Protein AF-0000000075467294 (afdb_homodimer)

Organism: Phanerochaete carnosa (strain HHB-10118-sp) (NCBI:txid650164)

Radius of gyration: 25.49 Å; Cα contacts (8 Å, |Δi|>4): 827; chains: 2; bounding box: 110×74×80 Å

Secondary structure (DSSP, 8-state):
---------------PPPPHHHHHHHHHHHHHT-SS-EEEEEEE--TT-SS-TT-EEEEEEE-B---TTS-EEEEE-TTSHHHHHHHHSTT-EEEEEE--SS--TTS-EEEEEEEEEEE-SGGGSTTHHHHHHHHHHH-GGGGGG-SSTT-SS--EEEEEEEEEEEEE-S-TTTS-EEEE-HHHHHHPPPPP----------------/---------------PPPPHHHHHHHHHHHHHT-SS-EEEEEEE--TT-SS-TT-EEEEEEE-B---TTS-EEEEE-TTSHHHHHHHHSTT-EEEEEE--SS--TTS-EEEEEEEEEEE-SGGGSTTHHHHHHHHHHH-GGGGGG-SSTT-SS--EEEEEEEEEEEEE-S-TTTS-EEEE-HHHHHHPPPPP----------------

Sequence (416 aa):
MRFIAVIFLLLCVVFAKETVNDAARLARQLVSQSPDAIGYMATTYPDDHDTLPGQPFSLQEYFGDCHTNGSLTLLFMPISRHSQNILHSPTHAASISIGPEHPAASRARVALIGNVTIFTDLHSAPERERIEACYVAQHPDARHWLPGPHEPHIAYWARFDPQSIYFVGGFGSSHFIGYIPLEMYQSAVLPPEQGVAGRILVSQANNLMRFIAVIFLLLCVVFAKETVNDAARLARQLVSQSPDAIGYMATTYPDDHDTLPGQPFSLQEYFGDCHTNGSLTLLFMPISRHSQNILHSPTHAASISIGPEHPAASRARVALIGNVTIFTDLHSAPERERIEACYVAQHPDARHWLPGPHEPHIAYWARFDPQSIYFVGGFGSSHFIGYIPLEMYQSAVLPPEQGVAGRILVSQANNL

Nearest PDB structures (foldseek):
  2arz-assembly1_A  TM=8.357E-01  e=1.679E-09  Pseudomonas aeruginosa PAO1
  3dnh-assembly1_A  TM=8.326E-01  e=1.970E-08  Agrobacterium fabrum str. C58
  3dnh-assembly1_B  TM=8.342E-01  e=9.766E-08  Agrobacterium fabrum str. C58
  2fur-assembly1_B  TM=5.790E-01  e=1.946E-05  Thermoplasma acidophilum
  7eg5-assembly1_B  TM=6.510E-01  e=6.506E-04  Lactococcus lactis subsp. lactis Il1403

Structure (mmCIF, N/CA/C/O backbone):
data_AF-0000000075467294-model_v1
#
loop_
_entity.id
_entity.type
_entity.pdbx_description
1 polymer 'CREG-like beta-barrel domain-containing protein'
#
loop_
_atom_site.group_PDB
_atom_site.id
_atom_site.type_symbol
_atom_site.label_atom_id
_atom_site.label_alt_id
_atom_site.label_comp_id
_atom_site.label_asym_id
_atom_site.label_entity_id
_atom_site.label_seq_id
_atom_site.pdbx_PDB_ins_code
_atom_site.Cartn_x
_atom_site.Cartn_y
_atom_site.Cartn_z
_atom_site.occupancy
_atom_site.B_iso_or_equiv
_atom_site.auth_seq_id
_atom_site.auth_comp_id
_atom_site.auth_asym_id
_atom_site.auth_atom_id
_atom_site.pdbx_PDB_model_num
ATOM 1 N N . MET A 1 1 ? -51.281 -42.062 26.5 1 46.41 1 MET A N 1
ATOM 2 C CA . MET A 1 1 ? -50.031 -41.844 25.797 1 46.41 1 MET A CA 1
ATOM 3 C C . MET A 1 1 ? -49.938 -40.375 25.312 1 46.41 1 MET A C 1
ATOM 5 O O . MET A 1 1 ? -50.719 -39.969 24.453 1 46.41 1 MET A O 1
ATOM 9 N N . ARG A 1 2 ? -49.562 -39.375 26.141 1 57.91 2 ARG A N 1
ATOM 10 C CA . ARG A 1 2 ? -49.375 -37.938 25.891 1 57.91 2 ARG A CA 1
ATOM 11 C C . ARG A 1 2 ? -48.219 -37.688 24.922 1 57.91 2 ARG A C 1
ATOM 13 O O . ARG A 1 2 ? -47.094 -38.094 25.172 1 57.91 2 ARG A O 1
ATOM 20 N N . PHE A 1 3 ? -48.469 -37.531 23.625 1 59 3 PHE A N 1
ATOM 21 C CA . PHE A 1 3 ? -47.5 -37.156 22.609 1 59 3 PHE A CA 1
ATOM 22 C C . PHE A 1 3 ? -46.906 -35.781 22.891 1 59 3 PHE A C 1
ATOM 24 O O . PHE A 1 3 ? -47.625 -34.781 22.969 1 59 3 PHE A O 1
ATOM 31 N N . ILE A 1 4 ? -45.719 -35.781 23.547 1 62.03 4 ILE A N 1
ATOM 32 C CA . ILE A 1 4 ? -45 -34.5 23.672 1 62.03 4 ILE A CA 1
ATOM 33 C C . ILE A 1 4 ? -44.406 -34.125 22.328 1 62.03 4 ILE A C 1
ATOM 35 O O . ILE A 1 4 ? -43.562 -34.812 21.781 1 62.03 4 ILE A O 1
ATOM 39 N N . ALA A 1 5 ? -45.031 -33.188 21.594 1 60.84 5 ALA A N 1
ATOM 40 C CA . ALA A 1 5 ? -44.469 -32.594 20.391 1 60.84 5 ALA A CA 1
ATOM 41 C C . ALA A 1 5 ? -43.25 -31.766 20.719 1 60.84 5 ALA A C 1
ATOM 43 O O . ALA A 1 5 ? -43.312 -30.797 21.469 1 60.84 5 ALA A O 1
ATOM 44 N N . VAL A 1 6 ? -42.031 -32.344 20.531 1 61.69 6 VAL A N 1
ATOM 45 C CA . VAL A 1 6 ? -40.781 -31.562 20.641 1 61.69 6 VAL A CA 1
ATOM 46 C C . VAL A 1 6 ? -40.688 -30.609 19.453 1 61.69 6 VAL A C 1
ATOM 48 O O . VAL A 1 6 ? -40.562 -31.062 18.312 1 61.69 6 VAL A O 1
ATOM 51 N N . ILE A 1 7 ? -41.062 -29.375 19.609 1 58.69 7 ILE A N 1
ATOM 52 C CA . ILE A 1 7 ? -40.781 -28.344 18.609 1 58.69 7 ILE A CA 1
ATOM 53 C C . ILE A 1 7 ? -39.281 -28.047 18.531 1 58.69 7 ILE A C 1
ATOM 55 O O . ILE A 1 7 ? -38.688 -27.578 19.5 1 58.69 7 ILE A O 1
ATOM 59 N N . PHE A 1 8 ? -38.531 -28.734 17.625 1 57 8 PHE A N 1
ATOM 60 C CA . PHE A 1 8 ? -37.188 -28.312 17.312 1 57 8 PHE A CA 1
ATOM 61 C C . PHE A 1 8 ? -37.156 -26.938 16.656 1 57 8 PHE A C 1
ATOM 63 O O . PHE A 1 8 ? -37.625 -26.781 15.523 1 57 8 PHE A O 1
ATOM 70 N N . LEU A 1 9 ? -37.062 -25.875 17.453 1 52.78 9 LEU A N 1
ATOM 71 C CA . LEU A 1 9 ? -36.781 -24.547 16.922 1 52.78 9 LEU A CA 1
ATOM 72 C C . LEU A 1 9 ? -35.469 -24.516 16.156 1 52.78 9 LEU A C 1
ATOM 74 O O . LEU A 1 9 ? -34.406 -24.688 16.75 1 52.78 9 LEU A O 1
ATOM 78 N N . LEU A 1 10 ? -35.438 -24.875 14.891 1 51.72 10 LEU A N 1
ATOM 79 C CA . LEU A 1 10 ? -34.312 -24.594 14.023 1 51.72 10 LEU A CA 1
ATOM 80 C C . LEU A 1 10 ? -33.969 -23.109 14.031 1 51.72 10 LEU A C 1
ATOM 82 O O . LEU A 1 10 ? -34.719 -22.297 13.492 1 51.72 10 LEU A O 1
ATOM 86 N N . LEU A 1 11 ? -33.25 -22.656 15.039 1 49.06 11 LEU A N 1
ATOM 87 C CA . LEU A 1 11 ? -32.688 -21.312 14.961 1 49.06 11 LEU A CA 1
ATOM 88 C C . LEU A 1 11 ? -31.938 -21.109 13.648 1 49.06 11 LEU A C 1
ATOM 90 O O . LEU A 1 11 ? -30.844 -21.656 13.445 1 49.06 11 LEU A O 1
ATOM 94 N N . CYS A 1 12 ? -32.625 -20.953 12.633 1 49 12 CYS A N 1
ATOM 95 C CA . CYS A 1 12 ? -31.984 -20.484 11.406 1 49 12 CYS A CA 1
ATOM 96 C C . CYS A 1 12 ? -31.141 -19.25 11.672 1 49 12 CYS A C 1
ATOM 98 O O . CYS A 1 12 ? -31.672 -18.141 11.742 1 49 12 CYS A O 1
ATOM 100 N N . VAL A 1 13 ? -30.047 -19.438 12.359 1 46.53 13 VAL A N 1
ATOM 101 C CA . VAL A 1 13 ? -29.125 -18.297 12.43 1 46.53 13 VAL A CA 1
ATOM 102 C C . VAL A 1 13 ? -28.875 -17.75 11.031 1 46.53 13 VAL A C 1
ATOM 104 O O . VAL A 1 13 ? -28.219 -18.391 10.211 1 46.53 13 VAL A O 1
ATOM 107 N N . VAL A 1 14 ? -29.797 -17.156 10.469 1 47.25 14 VAL A N 1
ATOM 108 C CA . VAL A 1 14 ? -29.531 -16.406 9.25 1 47.25 14 VAL A CA 1
ATOM 109 C C . VAL A 1 14 ? -28.344 -15.461 9.477 1 47.25 14 VAL A C 1
ATOM 111 O O . VAL A 1 14 ? -28.406 -14.555 10.305 1 47.25 14 VAL A O 1
ATOM 114 N N . PHE A 1 15 ? -27.172 -15.953 9.344 1 53.59 15 PHE A N 1
ATOM 115 C CA . PHE A 1 15 ? -26.031 -15.047 9.359 1 53.59 15 PHE A CA 1
ATOM 116 C C . PHE A 1 15 ? -26.25 -13.875 8.414 1 53.59 15 PHE A C 1
ATOM 118 O O . PHE A 1 15 ? -26.438 -14.07 7.211 1 53.59 15 PHE A O 1
ATOM 125 N N . ALA A 1 16 ? -26.859 -12.875 8.859 1 61.25 16 ALA A N 1
ATOM 126 C CA . ALA A 1 16 ? -27.156 -11.695 8.055 1 61.25 16 ALA A CA 1
ATOM 127 C C . ALA A 1 16 ? -25.906 -11.227 7.305 1 61.25 16 ALA A C 1
ATOM 129 O O . ALA A 1 16 ? -24.828 -11.117 7.895 1 61.25 16 ALA A O 1
ATOM 130 N N . LYS A 1 17 ? -25.938 -11.164 5.973 1 80.94 17 LYS A N 1
ATOM 131 C CA . LYS A 1 17 ? -24.906 -10.648 5.074 1 80.94 17 LYS A CA 1
ATOM 132 C C . LYS A 1 17 ? -24.516 -9.219 5.438 1 80.94 17 LYS A C 1
ATOM 134 O O . LYS A 1 17 ? -25.391 -8.391 5.742 1 80.94 17 LYS A O 1
ATOM 139 N N . GLU A 1 18 ? -23.234 -8.93 5.652 1 92.5 18 GLU A N 1
ATOM 140 C CA . GLU A 1 18 ? -22.719 -7.59 5.926 1 92.5 18 GLU A CA 1
ATOM 141 C C . GLU A 1 18 ? -23.281 -6.574 4.93 1 92.5 18 GLU A C 1
ATOM 143 O O . GLU A 1 18 ? -23.219 -6.793 3.717 1 92.5 18 GLU A O 1
ATOM 148 N N . THR A 1 19 ? -23.953 -5.531 5.445 1 94.81 19 THR A N 1
ATOM 149 C CA . THR A 1 19 ? -24.531 -4.496 4.602 1 94.81 19 THR A CA 1
ATOM 150 C C . THR A 1 19 ? -23.5 -3.43 4.258 1 94.81 19 THR A C 1
ATOM 152 O O . THR A 1 19 ? -22.406 -3.404 4.84 1 94.81 19 THR A O 1
ATOM 155 N N . VAL A 1 20 ? -23.875 -2.533 3.332 1 97.06 20 VAL A N 1
ATOM 156 C CA . VAL A 1 20 ? -22.984 -1.425 2.973 1 97.06 20 VAL A CA 1
ATOM 157 C C . VAL A 1 20 ? -22.828 -0.479 4.16 1 97.06 20 VAL A C 1
ATOM 159 O O . VAL A 1 20 ? -21.781 0.126 4.348 1 97.06 20 VAL A O 1
ATOM 162 N N . ASN A 1 21 ? -23.859 -0.374 5 1 95.75 21 ASN A N 1
ATOM 163 C CA . ASN A 1 21 ? -23.75 0.421 6.219 1 95.75 21 ASN A CA 1
ATOM 164 C C . ASN A 1 21 ? -22.719 -0.171 7.184 1 95.75 21 ASN A C 1
ATOM 166 O O . ASN A 1 21 ? -21.953 0.562 7.801 1 95.75 21 ASN A O 1
ATOM 170 N N . ASP A 1 22 ? -22.781 -1.504 7.309 1 95.81 22 ASP A N 1
ATOM 171 C CA . ASP A 1 22 ? -21.766 -2.178 8.125 1 95.81 22 ASP A CA 1
ATOM 172 C C . ASP A 1 22 ? -20.375 -1.93 7.574 1 95.81 22 ASP A C 1
ATOM 174 O O . ASP A 1 22 ? -19.438 -1.639 8.336 1 95.81 22 ASP A O 1
ATOM 178 N N . ALA A 1 23 ? -20.25 -2.023 6.242 1 97.81 23 ALA A N 1
ATOM 179 C CA . ALA A 1 23 ? -18.969 -1.807 5.582 1 97.81 23 ALA A CA 1
ATOM 180 C C . ALA A 1 23 ? -18.453 -0.395 5.84 1 97.81 23 ALA A C 1
ATOM 182 O O . ALA A 1 23 ? -17.266 -0.2 6.094 1 97.81 23 ALA A O 1
ATOM 183 N N . ALA A 1 24 ? -19.328 0.567 5.777 1 98.19 24 ALA A N 1
ATOM 184 C CA . ALA A 1 24 ? -18.938 1.955 6.02 1 98.19 24 ALA A CA 1
ATOM 185 C C . ALA A 1 24 ? -18.391 2.135 7.434 1 98.19 24 ALA A C 1
ATOM 187 O O . ALA A 1 24 ? -17.359 2.77 7.629 1 98.19 24 ALA A O 1
ATOM 188 N N . ARG A 1 25 ? -19.078 1.602 8.398 1 97.19 25 ARG A N 1
ATOM 189 C CA . ARG A 1 25 ? -18.641 1.688 9.789 1 97.19 25 ARG A CA 1
ATOM 190 C C . ARG A 1 25 ? -17.297 1.001 9.984 1 97.19 25 ARG A C 1
ATOM 192 O O . ARG A 1 25 ? -16.406 1.543 10.641 1 97.19 25 ARG A O 1
ATOM 199 N N . LEU A 1 26 ? -17.172 -0.197 9.43 1 97.19 26 LEU A N 1
ATOM 200 C CA . LEU A 1 26 ? -15.938 -0.964 9.578 1 97.19 26 LEU A CA 1
ATOM 201 C C . LEU A 1 26 ? -14.773 -0.259 8.883 1 97.19 26 LEU A C 1
ATOM 203 O O . LEU A 1 26 ? -13.656 -0.242 9.406 1 97.19 26 LEU A O 1
ATOM 207 N N . ALA A 1 27 ? -15.031 0.34 7.719 1 98.38 27 ALA A N 1
ATOM 208 C CA . ALA A 1 27 ? -13.992 1.085 7.008 1 98.38 27 ALA A CA 1
ATOM 209 C C . ALA A 1 27 ? -13.492 2.262 7.84 1 98.38 27 ALA A C 1
ATOM 211 O O . ALA A 1 27 ? -12.289 2.457 7.988 1 98.38 27 ALA A O 1
ATOM 212 N N . ARG A 1 28 ? -14.438 3.035 8.383 1 98.06 28 ARG A N 1
ATOM 213 C CA . ARG A 1 28 ? -14.055 4.176 9.219 1 98.06 28 ARG A CA 1
ATOM 214 C C . ARG A 1 28 ? -13.312 3.717 10.461 1 98.06 28 ARG A C 1
ATOM 216 O O . ARG A 1 28 ? -12.344 4.359 10.883 1 98.06 28 ARG A O 1
ATOM 223 N N . GLN A 1 29 ? -13.742 2.633 11.039 1 96.75 29 GLN A N 1
ATOM 224 C CA . GLN A 1 29 ? -13.094 2.078 12.227 1 96.75 29 GLN A CA 1
ATOM 225 C C . GLN A 1 29 ? -11.664 1.645 11.922 1 96.75 29 GLN A C 1
ATOM 227 O O . GLN A 1 29 ? -10.758 1.878 12.719 1 96.75 29 GLN A O 1
ATOM 232 N N . LEU A 1 30 ? -11.492 0.977 10.781 1 97.19 30 LEU A N 1
ATOM 233 C CA . LEU A 1 30 ? -10.164 0.547 10.359 1 97.19 30 LEU A CA 1
ATOM 234 C C . LEU A 1 30 ? -9.195 1.729 10.32 1 97.19 30 LEU A C 1
ATOM 236 O O . LEU A 1 30 ? -8.055 1.618 10.758 1 97.19 30 LEU A O 1
ATOM 240 N N . VAL A 1 31 ? -9.664 2.852 9.805 1 98.06 31 VAL A N 1
ATOM 241 C CA . VAL A 1 31 ? -8.82 4.039 9.664 1 98.06 31 VAL A CA 1
ATOM 242 C C . VAL A 1 31 ? -8.586 4.664 11.039 1 98.06 31 VAL A C 1
ATOM 244 O O . VAL A 1 31 ? -7.445 4.922 11.422 1 98.06 31 VAL A O 1
ATOM 247 N N . SER A 1 32 ? -9.633 4.801 11.812 1 96 32 SER A N 1
ATOM 248 C CA . SER A 1 32 ? -9.57 5.543 13.062 1 96 32 SER A CA 1
ATOM 249 C C . SER A 1 32 ? -8.836 4.75 14.141 1 96 32 SER A C 1
ATOM 251 O O . SER A 1 32 ? -8.242 5.332 15.055 1 96 32 SER A O 1
ATOM 253 N N . GLN A 1 33 ? -8.836 3.428 14.016 1 93.62 33 GLN A N 1
ATOM 254 C CA . GLN A 1 33 ? -8.227 2.602 15.055 1 93.62 33 GLN A CA 1
ATOM 255 C C . GLN A 1 33 ? -6.953 1.928 14.539 1 93.62 33 GLN A C 1
ATOM 257 O O . GLN A 1 33 ? -6.5 0.932 15.102 1 93.62 33 GLN A O 1
ATOM 262 N N . SER A 1 34 ? -6.539 2.418 13.391 1 94 34 SER A N 1
ATOM 263 C CA . SER A 1 34 ? -5.234 1.937 12.938 1 94 34 SER A CA 1
ATOM 264 C C . SER A 1 34 ? -4.172 2.141 14.016 1 94 34 SER A C 1
ATOM 266 O O . SER A 1 34 ? -4.008 3.246 14.531 1 94 34 SER A O 1
ATOM 268 N N . PRO A 1 35 ? -3.479 1.126 14.406 1 88.75 35 PRO A N 1
ATOM 269 C CA . PRO A 1 35 ? -2.584 1.254 15.555 1 88.75 35 PRO A CA 1
ATOM 270 C C . PRO A 1 35 ? -1.444 2.24 15.312 1 88.75 35 PRO A C 1
ATOM 272 O O . PRO A 1 35 ? -1.01 2.928 16.234 1 88.75 35 PRO A O 1
ATOM 275 N N . ASP A 1 36 ? -0.98 2.307 14.133 1 94.19 36 ASP A N 1
ATOM 276 C CA . ASP A 1 36 ? 0.205 3.121 13.883 1 94.19 36 ASP A CA 1
ATOM 277 C C . ASP A 1 36 ? -0.106 4.273 12.93 1 94.19 36 ASP A C 1
ATOM 279 O O . ASP A 1 36 ? 0.784 5.047 12.57 1 94.19 36 ASP A O 1
ATOM 283 N N . ALA A 1 37 ? -1.367 4.398 12.492 1 98 37 ALA A N 1
ATOM 284 C CA . ALA A 1 37 ? -1.78 5.418 11.531 1 98 37 ALA A CA 1
ATOM 285 C C . ALA A 1 37 ? -0.849 5.445 10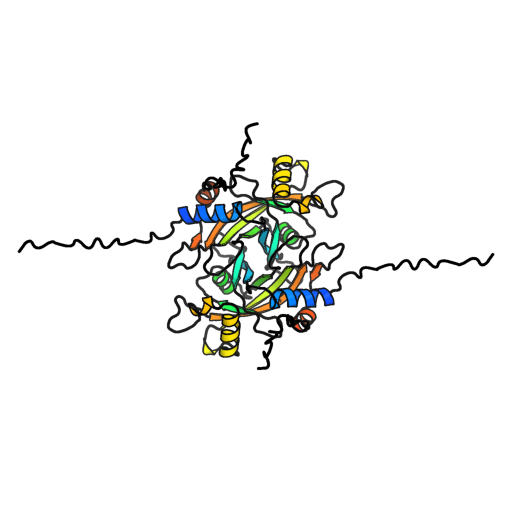.328 1 98 37 ALA A C 1
ATOM 287 O O . ALA A 1 37 ? -0.38 6.512 9.922 1 98 37 ALA A O 1
ATOM 288 N N . ILE A 1 38 ? -0.53 4.305 9.836 1 98.56 38 ILE A N 1
ATOM 289 C CA . ILE A 1 38 ? 0.304 4.105 8.656 1 98.56 38 ILE A CA 1
ATOM 290 C C . ILE A 1 38 ? -0.507 3.416 7.562 1 98.56 38 ILE A C 1
ATOM 292 O O . ILE A 1 38 ? -1.236 2.459 7.832 1 98.56 38 ILE A O 1
ATOM 296 N N . GLY A 1 39 ? -0.562 3.973 6.379 1 98.62 39 GLY A N 1
ATOM 297 C CA . GLY A 1 39 ? -1.157 3.377 5.195 1 98.62 39 GLY A CA 1
ATOM 298 C C . GLY A 1 39 ? -0.177 3.23 4.047 1 98.62 39 GLY A C 1
ATOM 299 O O . GLY A 1 39 ? 1.011 3.525 4.195 1 98.62 39 GLY A O 1
ATOM 300 N N . TYR A 1 40 ? -0.633 2.699 2.975 1 98.81 40 TYR A N 1
ATOM 301 C CA . TYR A 1 40 ? 0.145 2.58 1.746 1 98.81 40 TYR A CA 1
ATOM 302 C C . TYR A 1 40 ? -0.489 3.385 0.618 1 98.81 40 TYR A C 1
ATOM 304 O O . TYR A 1 40 ? -1.632 3.131 0.232 1 98.81 40 TYR A O 1
ATOM 312 N N . MET A 1 41 ? 0.272 4.34 0.186 1 98.94 41 MET A N 1
ATOM 313 C CA . MET A 1 41 ? -0.232 5.301 -0.792 1 98.94 41 MET A CA 1
ATOM 314 C C . MET A 1 41 ? 0.128 4.875 -2.211 1 98.94 41 MET A C 1
ATOM 316 O O . MET A 1 41 ? 1.248 4.422 -2.463 1 98.94 41 MET A O 1
ATOM 320 N N . ALA A 1 42 ? -0.851 4.953 -3.055 1 99 42 ALA A N 1
ATOM 321 C CA . ALA A 1 42 ? -0.617 4.789 -4.488 1 99 42 ALA A CA 1
ATOM 322 C C . ALA A 1 42 ? -0.699 6.129 -5.215 1 99 42 ALA A C 1
ATOM 324 O O . ALA A 1 42 ? -1.616 6.918 -4.973 1 99 42 ALA A O 1
ATOM 325 N N . THR A 1 43 ? 0.252 6.418 -5.984 1 98.94 43 THR A N 1
ATOM 326 C CA . THR A 1 43 ? 0.308 7.535 -6.918 1 98.94 43 THR A CA 1
ATOM 327 C C . THR A 1 43 ? 0.755 7.066 -8.297 1 98.94 43 THR A C 1
ATOM 329 O O . THR A 1 43 ? 0.939 5.867 -8.523 1 98.94 43 THR A O 1
ATOM 332 N N . THR A 1 44 ? 0.771 7.98 -9.211 1 98.88 44 THR A N 1
ATOM 333 C CA . THR A 1 44 ? 1.166 7.637 -10.57 1 98.88 44 THR A CA 1
ATOM 334 C C . THR A 1 44 ? 2.318 8.523 -11.039 1 98.88 44 THR A C 1
ATOM 336 O O . THR A 1 44 ? 2.264 9.742 -10.898 1 98.88 44 THR A O 1
ATOM 339 N N . TYR A 1 45 ? 3.355 7.883 -11.547 1 98.75 45 TYR A N 1
ATOM 340 C CA . TYR A 1 45 ? 4.406 8.672 -12.18 1 98.75 45 TYR A CA 1
ATOM 341 C C . TYR A 1 45 ? 3.838 9.547 -13.297 1 98.75 45 TYR A C 1
ATOM 343 O O . TYR A 1 45 ? 2.926 9.133 -14.008 1 98.75 45 TYR A O 1
ATOM 351 N N . PRO A 1 46 ? 4.461 10.695 -13.445 1 97.88 46 PRO A N 1
ATOM 352 C CA . PRO A 1 46 ? 3.988 11.547 -14.539 1 97.88 46 PRO A CA 1
ATOM 353 C C . PRO A 1 46 ? 4.199 10.906 -15.914 1 97.88 46 PRO A C 1
ATOM 355 O O . PRO A 1 46 ? 5.156 10.156 -16.109 1 97.88 46 PRO A O 1
ATOM 358 N N . ASP A 1 47 ? 3.318 11.289 -16.891 1 95.62 47 ASP A N 1
ATOM 359 C CA . ASP A 1 47 ? 3.363 10.719 -18.219 1 95.62 47 ASP A CA 1
ATOM 360 C C . ASP A 1 47 ? 4.668 11.07 -18.938 1 95.62 47 ASP A C 1
ATOM 362 O O . ASP A 1 47 ? 5.109 10.359 -19.828 1 95.62 47 ASP A O 1
ATOM 366 N N . ASP A 1 48 ? 5.266 12.117 -18.531 1 96.5 48 ASP A N 1
ATOM 367 C CA . ASP A 1 48 ? 6.484 12.57 -19.188 1 96.5 48 ASP A CA 1
ATOM 368 C C . ASP A 1 48 ? 7.727 12.125 -18.406 1 96.5 48 ASP A C 1
ATOM 370 O O . ASP A 1 48 ? 8.82 12.633 -18.641 1 96.5 48 ASP A O 1
ATOM 374 N N . HIS A 1 49 ? 7.508 11.289 -17.406 1 96.88 49 HIS A N 1
ATOM 375 C CA . HIS A 1 49 ? 8.664 10.75 -16.703 1 96.88 49 HIS A CA 1
ATOM 376 C C . HIS A 1 49 ? 9.602 10.031 -17.672 1 96.88 49 HIS A C 1
ATOM 378 O O . HIS A 1 49 ? 9.148 9.352 -18.594 1 96.88 49 HIS A O 1
ATOM 384 N N . ASP A 1 50 ? 10.906 10.07 -17.422 1 95.94 50 ASP A N 1
ATOM 385 C CA . ASP A 1 50 ? 11.922 9.602 -18.359 1 95.94 50 ASP A CA 1
ATOM 386 C C . ASP A 1 50 ? 11.867 8.078 -18.5 1 95.94 50 ASP A C 1
ATOM 388 O O . ASP A 1 50 ? 11.969 7.551 -19.609 1 95.94 50 ASP A O 1
ATOM 392 N N . THR A 1 51 ? 11.664 7.328 -17.406 1 96.38 51 THR A N 1
ATOM 393 C CA . THR A 1 51 ? 11.852 5.879 -17.453 1 96.38 51 THR A CA 1
ATOM 394 C C . THR A 1 51 ? 10.602 5.156 -16.969 1 96.38 51 THR A C 1
ATOM 396 O O . THR A 1 51 ? 10.438 3.959 -17.203 1 96.38 51 THR A O 1
ATOM 399 N N . LEU A 1 52 ? 9.656 5.902 -16.312 1 98.19 52 LEU A N 1
ATOM 400 C CA . LEU A 1 52 ? 8.5 5.242 -15.719 1 98.19 52 LEU A CA 1
ATOM 401 C C . LEU A 1 52 ? 7.215 6 -16.031 1 98.19 52 LEU A C 1
ATOM 403 O O . LEU A 1 52 ? 6.41 6.266 -15.133 1 98.19 52 LEU A O 1
ATOM 407 N N . PRO A 1 53 ? 7.074 6.398 -17.297 1 97.88 53 PRO A N 1
ATOM 408 C CA . PRO A 1 53 ? 5.883 7.191 -17.609 1 97.88 53 PRO A CA 1
ATOM 409 C C . PRO A 1 53 ? 4.586 6.453 -17.281 1 97.88 53 PRO A C 1
ATOM 411 O O . PRO A 1 53 ? 4.348 5.359 -17.797 1 97.88 53 PRO A O 1
ATOM 414 N N . GLY A 1 54 ? 3.773 7.051 -16.406 1 97.69 54 GLY A N 1
ATOM 415 C CA . GLY A 1 54 ? 2.436 6.555 -16.125 1 97.69 54 GLY A CA 1
ATOM 416 C C . GLY A 1 54 ? 2.426 5.34 -15.219 1 97.69 54 GLY A C 1
ATOM 417 O O . GLY A 1 54 ? 1.367 4.766 -14.953 1 97.69 54 GLY A O 1
ATOM 418 N N . GLN A 1 55 ? 3.539 4.934 -14.688 1 98.69 55 GLN A N 1
ATOM 419 C CA . GLN A 1 55 ? 3.621 3.75 -13.836 1 98.69 55 GLN A CA 1
ATOM 420 C C . GLN A 1 55 ? 3.002 4.012 -12.469 1 98.69 55 GLN A C 1
ATOM 422 O O . GLN A 1 55 ? 3.199 5.078 -11.883 1 98.69 55 GLN A O 1
ATOM 427 N N . PRO A 1 56 ? 2.16 3.039 -12.016 1 98.94 56 PRO A N 1
ATOM 428 C CA . PRO A 1 56 ? 1.714 3.184 -10.625 1 98.94 56 PRO A CA 1
ATOM 429 C C . PRO A 1 56 ? 2.852 3.023 -9.617 1 98.94 56 PRO A C 1
ATOM 431 O O . PRO A 1 56 ? 3.814 2.297 -9.883 1 98.94 56 PRO A O 1
ATOM 434 N N . PHE A 1 57 ? 2.764 3.74 -8.562 1 98.94 57 PHE A N 1
ATOM 435 C CA . PHE A 1 57 ? 3.764 3.738 -7.504 1 98.94 57 PHE A CA 1
ATOM 436 C C . PHE A 1 57 ? 3.105 3.562 -6.141 1 98.94 57 PHE A C 1
ATOM 438 O O . PHE A 1 57 ? 2.148 4.266 -5.812 1 98.94 57 PHE A O 1
ATOM 445 N N . SER A 1 58 ? 3.586 2.594 -5.363 1 98.69 58 SER A N 1
ATOM 446 C CA . SER A 1 58 ? 3.096 2.324 -4.016 1 98.69 58 SER A CA 1
ATOM 447 C C . SER A 1 58 ? 4.215 2.439 -2.986 1 98.69 58 SER A C 1
ATOM 449 O O . SER A 1 58 ? 5.312 1.919 -3.195 1 98.69 58 SER A O 1
ATOM 451 N N . LEU A 1 59 ? 3.936 3.086 -1.875 1 98.88 59 LEU A N 1
ATOM 452 C CA . LEU A 1 59 ? 4.855 3.051 -0.744 1 98.88 59 LEU A CA 1
ATOM 453 C C . LEU A 1 59 ? 4.145 3.443 0.547 1 98.88 59 LEU A C 1
ATOM 455 O O . LEU A 1 59 ? 3.066 4.039 0.51 1 98.88 59 LEU A O 1
ATOM 459 N N . GLN A 1 60 ? 4.711 3.094 1.642 1 98.62 60 GLN A N 1
ATOM 460 C CA . GLN A 1 60 ? 4.207 3.406 2.975 1 98.62 60 GLN A CA 1
ATOM 461 C C . GLN A 1 60 ? 4.125 4.914 3.193 1 98.62 60 GLN A C 1
ATOM 463 O O . GLN A 1 60 ? 5.008 5.66 2.758 1 98.62 60 GLN A O 1
ATOM 468 N N . GLU A 1 61 ? 3.111 5.363 3.908 1 98.62 61 GLU A N 1
ATOM 469 C CA . GLU A 1 61 ? 2.939 6.77 4.258 1 98.62 61 GLU A CA 1
ATOM 470 C C . GLU A 1 61 ? 2.256 6.922 5.613 1 98.62 61 GLU A C 1
ATOM 472 O O . GLU A 1 61 ? 1.31 6.191 5.922 1 98.62 61 GLU A O 1
ATOM 477 N N . TYR A 1 62 ? 2.742 7.926 6.438 1 98.75 62 TYR A N 1
ATOM 478 C CA . TYR A 1 62 ? 2.039 8.336 7.648 1 98.75 62 TYR A CA 1
ATOM 479 C C . TYR A 1 62 ? 0.788 9.141 7.305 1 98.75 62 TYR A C 1
ATOM 481 O O . TYR A 1 62 ? 0.806 9.969 6.395 1 98.75 62 TYR A O 1
ATOM 489 N N . PHE A 1 63 ? -0.259 8.914 8.023 1 98.88 63 PHE A N 1
ATOM 490 C CA . PHE A 1 63 ? -1.417 9.797 7.961 1 98.88 63 PHE A CA 1
ATOM 491 C C . PHE A 1 63 ? -1.909 10.148 9.359 1 98.88 63 PHE A C 1
ATOM 493 O O . PHE A 1 63 ? -1.584 9.461 10.328 1 98.88 63 PHE A O 1
ATOM 500 N N . GLY A 1 64 ? -2.572 11.258 9.445 1 98.62 64 GLY A N 1
ATOM 501 C CA . GLY A 1 64 ? -3.297 11.609 10.656 1 98.62 64 GLY A CA 1
ATOM 502 C C . GLY A 1 64 ? -4.801 11.625 10.469 1 98.62 64 GLY A C 1
ATOM 503 O O . GLY A 1 64 ? -5.312 12.258 9.539 1 98.62 64 GLY A O 1
ATOM 504 N N . ASP A 1 65 ? -5.457 10.875 11.328 1 98.06 65 ASP A N 1
ATOM 505 C CA . ASP A 1 65 ? -6.918 10.945 11.367 1 98.06 65 ASP A CA 1
ATOM 506 C C . ASP A 1 65 ? -7.391 12.117 12.219 1 98.06 65 ASP A C 1
ATOM 508 O O . ASP A 1 65 ? -7.773 11.93 13.375 1 98.06 65 ASP A O 1
ATOM 512 N N . CYS A 1 66 ? -7.461 13.312 11.602 1 97.62 66 CYS A N 1
ATOM 513 C CA . CYS A 1 66 ? -7.66 14.539 12.367 1 97.62 66 CYS A CA 1
ATOM 514 C C . CYS A 1 66 ? -8.953 15.234 11.953 1 97.62 66 CYS A C 1
ATOM 516 O O . CYS A 1 66 ? -9.273 16.312 12.461 1 97.62 66 CYS A O 1
ATOM 518 N N . HIS A 1 67 ? -9.664 14.719 11 1 97.06 67 HIS A N 1
ATOM 519 C CA . HIS A 1 67 ? -10.859 15.344 10.438 1 97.06 67 HIS A CA 1
ATOM 520 C C . HIS A 1 67 ? -12.094 14.477 10.672 1 97.06 67 HIS A C 1
ATOM 522 O O . HIS A 1 67 ? -12.031 13.258 10.555 1 97.06 67 HIS A O 1
ATOM 528 N N . THR A 1 68 ? -13.203 15.039 10.906 1 94.31 68 THR A N 1
ATOM 529 C CA . THR A 1 68 ? -14.406 14.305 11.258 1 94.31 68 THR A CA 1
ATOM 530 C C . THR A 1 68 ? -15.055 13.695 10.008 1 94.31 68 THR A C 1
ATOM 532 O O . THR A 1 68 ? -15.812 12.734 10.102 1 94.31 68 THR A O 1
ATOM 535 N N . ASN A 1 69 ? -14.789 14.281 8.867 1 96 69 ASN A N 1
ATOM 536 C CA . ASN A 1 69 ? -15.445 13.82 7.652 1 96 69 ASN A CA 1
ATOM 537 C C . ASN A 1 69 ? -14.68 12.672 6.996 1 96 69 ASN A C 1
ATOM 539 O O . ASN A 1 69 ? -15.008 12.258 5.883 1 96 69 ASN A O 1
ATOM 543 N N . GLY A 1 70 ? -13.609 12.188 7.535 1 97.44 70 GLY A N 1
ATOM 544 C CA . GLY A 1 70 ? -12.875 11.055 6.992 1 97.44 70 GLY A CA 1
ATOM 545 C C . GLY A 1 70 ? -11.664 11.461 6.172 1 97.44 70 GLY A C 1
ATOM 546 O O . GLY A 1 70 ? -10.914 10.602 5.699 1 97.44 70 GLY A O 1
ATOM 547 N N . SER A 1 71 ? -11.445 12.797 6.02 1 98.5 71 SER A N 1
ATOM 548 C CA . SER A 1 71 ? -10.203 13.258 5.41 1 98.5 71 SER A CA 1
ATOM 549 C C . SER A 1 71 ? -9 12.945 6.301 1 98.5 71 SER A C 1
ATOM 551 O O . SER A 1 71 ? -9.164 12.703 7.5 1 98.5 71 SER A O 1
ATOM 553 N N . LEU A 1 72 ? -7.84 12.922 5.707 1 98.88 72 LEU A N 1
ATOM 554 C CA . LEU A 1 72 ? -6.629 12.602 6.453 1 98.88 72 LEU A CA 1
ATOM 555 C C . LEU A 1 72 ? -5.617 13.734 6.363 1 98.88 72 LEU A C 1
ATOM 557 O O . LEU A 1 72 ? -5.484 14.375 5.316 1 98.88 72 LEU A O 1
ATOM 561 N N . THR A 1 73 ? -4.949 13.977 7.457 1 98.69 73 THR A N 1
ATOM 562 C CA . THR A 1 73 ? -3.836 14.914 7.492 1 98.69 73 THR A CA 1
ATOM 563 C C . THR A 1 73 ? -2.547 14.25 7.02 1 98.69 73 THR A C 1
ATOM 565 O O . THR A 1 73 ? -2.264 13.109 7.395 1 98.69 73 THR A O 1
ATOM 568 N N . LEU A 1 74 ? -1.81 14.953 6.188 1 98.56 74 LEU A N 1
ATOM 569 C CA . LEU A 1 74 ? -0.511 14.484 5.719 1 98.56 74 LEU A CA 1
ATOM 570 C C . LEU A 1 74 ? 0.574 15.523 5.992 1 98.56 74 LEU A C 1
ATOM 572 O O . LEU A 1 74 ? 0.289 16.719 6.078 1 98.56 74 LEU A O 1
ATOM 576 N N . LEU A 1 75 ? 1.735 15.016 6.25 1 97.38 75 LEU A N 1
ATOM 577 C CA . LEU A 1 75 ? 2.939 15.828 6.09 1 97.38 75 LEU A CA 1
ATOM 578 C C . LEU A 1 75 ? 3.543 15.633 4.703 1 97.38 75 LEU A C 1
ATOM 580 O O . LEU A 1 75 ? 4.102 14.578 4.406 1 97.38 75 LEU A O 1
ATOM 584 N N . PHE A 1 76 ? 3.396 16.641 3.906 1 97.38 76 PHE A N 1
ATOM 585 C CA . PHE A 1 76 ? 3.758 16.609 2.494 1 97.38 76 PHE A CA 1
ATOM 586 C C . PHE A 1 76 ? 5.18 17.125 2.285 1 97.38 76 PHE A C 1
ATOM 588 O O . PHE A 1 76 ? 5.453 18.312 2.492 1 97.38 76 PHE A O 1
ATOM 595 N N . MET A 1 77 ? 6.059 16.25 1.84 1 96.94 77 MET A N 1
ATOM 596 C CA . MET A 1 77 ? 7.449 16.609 1.591 1 96.94 77 MET A CA 1
ATOM 597 C C . MET A 1 77 ? 7.789 16.484 0.109 1 96.94 77 MET A C 1
ATOM 599 O O . MET A 1 77 ? 7.91 15.383 -0.414 1 96.94 77 MET A O 1
ATOM 603 N N . PRO A 1 78 ? 8.039 17.594 -0.539 1 96.94 78 PRO A N 1
ATOM 604 C CA . PRO A 1 78 ? 8.273 17.578 -1.984 1 96.94 78 PRO A CA 1
ATOM 605 C C . PRO A 1 78 ? 9.438 16.672 -2.389 1 96.94 78 PRO A C 1
ATOM 607 O O . PRO A 1 78 ? 9.508 16.219 -3.537 1 96.94 78 PRO A O 1
ATOM 610 N N . ILE A 1 79 ? 10.297 16.266 -1.477 1 96.62 79 ILE A N 1
ATOM 611 C CA . ILE A 1 79 ? 11.445 15.43 -1.79 1 96.62 79 ILE A CA 1
ATOM 612 C C . ILE A 1 79 ? 10.992 13.977 -1.963 1 96.62 79 ILE A C 1
ATOM 614 O O . ILE A 1 79 ? 11.703 13.164 -2.553 1 96.62 79 ILE A O 1
ATOM 618 N N . SER A 1 80 ? 9.812 13.656 -1.406 1 97.5 80 SER A N 1
ATOM 619 C CA . SER A 1 80 ? 9.32 12.281 -1.482 1 97.5 80 SER A CA 1
ATOM 620 C C . SER A 1 80 ? 8.812 11.961 -2.883 1 97.5 80 SER A C 1
ATOM 622 O O . SER A 1 80 ? 8.281 12.828 -3.574 1 97.5 80 SER A O 1
ATOM 624 N N . ARG A 1 81 ? 8.906 10.719 -3.295 1 98.06 81 ARG A N 1
ATOM 625 C CA . ARG A 1 81 ? 8.477 10.289 -4.621 1 98.06 81 ARG A CA 1
ATOM 626 C C . ARG A 1 81 ? 6.965 10.43 -4.773 1 98.06 81 ARG A C 1
ATOM 628 O O . ARG A 1 81 ? 6.48 10.883 -5.812 1 98.06 81 ARG A O 1
ATOM 635 N N . HIS A 1 82 ? 6.141 10.086 -3.748 1 98.62 82 HIS A N 1
ATOM 636 C CA . HIS A 1 82 ? 4.703 10.312 -3.787 1 98.62 82 HIS A CA 1
ATOM 637 C C . HIS A 1 82 ? 4.383 11.773 -4.066 1 98.62 82 HIS A C 1
ATOM 639 O O . HIS A 1 82 ? 3.533 12.078 -4.91 1 98.62 82 HIS A O 1
ATOM 645 N N . SER A 1 83 ? 5.082 12.594 -3.311 1 98.56 83 SER A N 1
ATOM 646 C CA . SER A 1 83 ? 4.789 14.016 -3.41 1 98.56 83 SER A CA 1
ATOM 647 C C . SER A 1 83 ? 5.109 14.555 -4.801 1 98.56 83 SER A C 1
ATOM 649 O O . SER A 1 83 ? 4.352 15.352 -5.355 1 98.56 83 SER A O 1
ATOM 651 N N . GLN A 1 84 ? 6.195 14.078 -5.379 1 98.44 84 GLN A N 1
ATOM 652 C CA . GLN A 1 84 ? 6.543 14.477 -6.738 1 98.44 84 GLN A CA 1
ATOM 653 C C . GLN A 1 84 ? 5.477 14.023 -7.73 1 98.44 84 GLN A C 1
ATOM 655 O O . GLN A 1 84 ? 5.098 14.773 -8.633 1 98.44 84 GLN A O 1
ATOM 660 N N . ASN A 1 85 ? 5.012 12.82 -7.582 1 98.88 85 ASN A N 1
ATOM 661 C CA . ASN A 1 85 ? 3.941 12.328 -8.445 1 98.88 85 ASN A CA 1
ATOM 662 C C . ASN A 1 85 ? 2.676 13.172 -8.297 1 98.88 85 ASN A C 1
ATOM 664 O O . ASN A 1 85 ? 2.057 13.547 -9.297 1 98.88 85 ASN A O 1
ATOM 668 N N . ILE A 1 86 ? 2.338 13.445 -7.031 1 98.81 86 ILE A N 1
ATOM 669 C CA . ILE A 1 86 ? 1.116 14.188 -6.73 1 98.81 86 ILE A CA 1
ATOM 670 C C . ILE A 1 86 ? 1.204 15.594 -7.316 1 98.81 86 ILE A C 1
ATOM 672 O O . ILE A 1 86 ? 0.243 16.078 -7.91 1 98.81 86 ILE A O 1
ATOM 676 N N . LEU A 1 87 ? 2.354 16.188 -7.215 1 98.19 87 LEU A N 1
ATOM 677 C CA . LEU A 1 87 ? 2.545 17.547 -7.723 1 98.19 87 LEU A CA 1
ATOM 678 C C . LEU A 1 87 ? 2.396 17.578 -9.242 1 98.19 87 LEU A C 1
ATOM 680 O O . LEU A 1 87 ? 1.979 18.594 -9.805 1 98.19 87 LEU A O 1
ATOM 684 N N . HIS A 1 88 ? 2.652 16.469 -9.891 1 97.62 88 HIS A N 1
ATOM 685 C CA . HIS A 1 88 ? 2.594 16.438 -11.344 1 97.62 88 HIS A CA 1
ATOM 686 C C . HIS A 1 88 ? 1.244 15.914 -11.828 1 97.62 88 HIS A C 1
ATOM 688 O O . HIS A 1 88 ? 0.982 15.891 -13.031 1 97.62 88 HIS A O 1
ATOM 694 N N . SER A 1 89 ? 0.425 15.414 -10.93 1 97.44 89 SER A N 1
ATOM 695 C CA . SER A 1 89 ? -0.935 15 -11.258 1 97.44 89 SER A CA 1
ATOM 696 C C . SER A 1 89 ? -1.877 16.203 -11.328 1 97.44 89 SER A C 1
ATOM 698 O O . SER A 1 89 ? -1.97 16.984 -10.383 1 97.44 89 SER A O 1
ATOM 700 N N . PRO A 1 90 ? -2.609 16.359 -12.453 1 96.44 90 PRO A N 1
ATOM 701 C CA . PRO A 1 90 ? -3.5 17.516 -12.57 1 96.44 90 PRO A CA 1
ATOM 702 C C . PRO A 1 90 ? -4.539 17.578 -11.453 1 96.44 90 PRO A C 1
ATOM 704 O O . PRO A 1 90 ? -4.996 18.656 -11.086 1 96.44 90 PRO A O 1
ATOM 707 N N . THR A 1 91 ? -4.938 16.469 -10.891 1 97.38 91 THR A N 1
ATOM 708 C CA . THR A 1 91 ? -5.965 16.438 -9.859 1 97.38 91 THR A CA 1
ATOM 709 C C . THR A 1 91 ? -5.348 16.141 -8.492 1 97.38 91 THR A C 1
ATOM 711 O O . THR A 1 91 ? -6.066 15.914 -7.52 1 97.38 91 THR A O 1
ATOM 714 N N . HIS A 1 92 ? -3.986 16.047 -8.414 1 98.75 92 HIS A N 1
ATOM 715 C CA . HIS A 1 92 ? -3.295 15.648 -7.195 1 98.75 92 HIS A CA 1
ATOM 716 C C . HIS A 1 92 ? -3.852 14.336 -6.652 1 98.75 92 HIS A C 1
ATOM 718 O O . HIS A 1 92 ? -4.152 14.234 -5.461 1 98.75 92 HIS A O 1
ATOM 724 N N . ALA A 1 93 ? -3.973 13.359 -7.562 1 98.88 93 ALA A N 1
ATOM 725 C CA . ALA A 1 93 ? -4.648 12.094 -7.27 1 98.88 93 ALA A CA 1
ATOM 726 C C . ALA A 1 93 ? -3.771 11.188 -6.414 1 98.88 93 ALA A C 1
ATOM 728 O O . ALA A 1 93 ? -2.559 11.117 -6.617 1 98.88 93 ALA A O 1
ATOM 729 N N . ALA A 1 94 ? -4.363 10.508 -5.5 1 98.94 94 ALA A N 1
ATOM 730 C CA . ALA A 1 94 ? -3.727 9.477 -4.68 1 98.94 94 ALA A CA 1
ATOM 731 C C . ALA A 1 94 ? -4.762 8.523 -4.102 1 98.94 94 ALA A C 1
ATOM 733 O O . ALA A 1 94 ? -5.961 8.82 -4.09 1 98.94 94 ALA A O 1
ATOM 734 N N . SER A 1 95 ? -4.395 7.398 -3.729 1 98.94 95 SER A N 1
ATOM 735 C CA . SER A 1 95 ? -5.176 6.473 -2.91 1 98.94 95 SER A CA 1
ATOM 736 C C . SER A 1 95 ? -4.371 5.977 -1.717 1 98.94 95 SER A C 1
ATOM 738 O O . SER A 1 95 ? -3.143 5.883 -1.786 1 98.94 95 SER A O 1
ATOM 740 N N . ILE A 1 96 ? -5.02 5.758 -0.63 1 98.94 96 ILE A N 1
ATOM 741 C CA . ILE A 1 96 ? -4.371 5.223 0.562 1 98.94 96 ILE A CA 1
ATOM 742 C C . ILE A 1 96 ? -5.105 3.965 1.026 1 98.94 96 ILE A C 1
ATOM 744 O O . ILE A 1 96 ? -6.32 3.99 1.24 1 98.94 96 ILE A O 1
ATOM 748 N N . SER A 1 97 ? -4.383 2.898 1.133 1 98.81 97 SER A N 1
ATOM 749 C CA . SER A 1 97 ? -4.918 1.643 1.647 1 98.81 97 SER A CA 1
ATOM 750 C C . SER A 1 97 ? -4.582 1.463 3.125 1 98.81 97 SER A C 1
ATOM 752 O O . SER A 1 97 ? -3.469 1.768 3.555 1 98.81 97 SER A O 1
ATOM 754 N N . ILE A 1 98 ? -5.539 1.026 3.842 1 98.62 98 ILE A N 1
ATOM 755 C CA . ILE A 1 98 ? -5.379 0.766 5.27 1 98.62 98 ILE A CA 1
ATOM 756 C C . ILE A 1 98 ? -5.953 -0.609 5.609 1 98.62 98 ILE A C 1
ATOM 758 O O . ILE A 1 98 ? -7.051 -0.957 5.168 1 98.62 98 ILE A O 1
ATOM 762 N N . GLY A 1 99 ? -5.168 -1.423 6.246 1 96.94 99 GLY A N 1
ATOM 763 C CA . GLY A 1 99 ? -5.57 -2.73 6.742 1 96.94 99 GLY A CA 1
ATOM 764 C C . GLY A 1 99 ? -5.359 -2.891 8.234 1 96.94 99 GLY A C 1
ATOM 765 O O . GLY A 1 99 ? -4.957 -1.945 8.914 1 96.94 99 GLY A O 1
ATOM 766 N N . PRO A 1 100 ? -5.641 -4.066 8.727 1 95.5 100 PRO A N 1
ATOM 767 C CA . PRO A 1 100 ? -5.484 -4.32 10.164 1 95.5 100 PRO A CA 1
ATOM 768 C C . PRO A 1 100 ? -4.031 -4.562 10.562 1 95.5 100 PRO A C 1
ATOM 770 O O . PRO A 1 100 ? -3.154 -4.656 9.703 1 95.5 100 PRO A O 1
ATOM 773 N N . GLU A 1 101 ? -3.771 -4.629 11.875 1 91.44 101 GLU A N 1
ATOM 774 C CA . GLU A 1 101 ? -2.439 -4.879 12.414 1 91.44 101 GLU A CA 1
ATOM 775 C C . GLU A 1 101 ? -1.868 -6.191 11.898 1 91.44 101 GLU A C 1
ATOM 777 O O . GLU A 1 101 ? -0.672 -6.285 11.609 1 91.44 101 GLU A O 1
ATOM 782 N N . HIS A 1 102 ? -2.727 -7.18 11.789 1 93.5 102 HIS A N 1
ATOM 783 C CA . HIS A 1 102 ? -2.35 -8.484 11.25 1 93.5 102 HIS A CA 1
ATOM 784 C C . HIS A 1 102 ? -3.129 -8.805 9.984 1 93.5 102 HIS A C 1
ATOM 786 O O . HIS A 1 102 ? -4.156 -9.492 10.039 1 93.5 102 HIS A O 1
ATOM 792 N N . PRO A 1 103 ? -2.637 -8.406 8.891 1 96.12 103 PRO A N 1
ATOM 793 C CA . PRO A 1 103 ? -3.379 -8.562 7.641 1 96.12 103 PRO A CA 1
ATOM 794 C C . PRO A 1 103 ? -3.477 -10.016 7.188 1 96.12 103 PRO A C 1
ATOM 796 O O . PRO A 1 103 ? -2.611 -10.828 7.523 1 96.12 103 PRO A O 1
ATOM 799 N N . ALA A 1 104 ? -4.488 -10.312 6.492 1 97.31 104 ALA A N 1
ATOM 800 C CA . ALA A 1 104 ? -4.77 -11.594 5.852 1 97.31 104 ALA A CA 1
ATOM 801 C C . ALA A 1 104 ? -5.84 -11.438 4.77 1 97.31 104 ALA A C 1
ATOM 803 O O . ALA A 1 104 ? -6.562 -10.438 4.738 1 97.31 104 ALA A O 1
ATOM 804 N N . ALA A 1 105 ? -5.906 -12.43 3.965 1 97.06 105 ALA A N 1
ATOM 805 C CA . ALA A 1 105 ? -6.918 -12.398 2.91 1 97.06 105 ALA A CA 1
ATOM 806 C C . ALA A 1 105 ? -8.32 -12.32 3.498 1 97.06 105 ALA A C 1
ATOM 808 O O . ALA A 1 105 ? -9.211 -11.703 2.91 1 97.06 105 ALA A O 1
ATOM 809 N N . SER A 1 106 ? -8.508 -12.844 4.672 1 96.88 106 SER A N 1
ATOM 810 C CA . SER A 1 106 ? -9.828 -12.938 5.277 1 96.88 106 SER A CA 1
ATOM 811 C C . SER A 1 106 ? -10.164 -11.672 6.059 1 96.88 106 SER A C 1
ATOM 813 O O . SER A 1 106 ? -11.289 -11.516 6.543 1 96.88 106 SER A O 1
ATOM 815 N N . ARG A 1 107 ? -9.242 -10.797 6.203 1 97.5 107 ARG A N 1
ATOM 816 C CA . ARG A 1 107 ? -9.438 -9.633 7.066 1 97.5 107 ARG A CA 1
ATOM 817 C C . ARG A 1 107 ? -9.797 -8.398 6.25 1 97.5 107 ARG A C 1
ATOM 819 O O . ARG A 1 107 ? -9.367 -8.258 5.102 1 97.5 107 ARG A O 1
ATOM 826 N N . ALA A 1 108 ? -10.531 -7.516 6.914 1 98.31 108 ALA A N 1
ATOM 827 C CA . ALA A 1 108 ? -11.023 -6.312 6.25 1 98.31 108 ALA A CA 1
ATOM 828 C C . ALA A 1 108 ? -9.875 -5.375 5.883 1 98.31 108 ALA A C 1
ATOM 830 O O . ALA A 1 108 ? -8.898 -5.254 6.629 1 98.31 108 ALA A O 1
ATOM 831 N N . ARG A 1 109 ? -10.016 -4.719 4.766 1 98.75 109 ARG A N 1
ATOM 832 C CA . ARG A 1 109 ? -9.117 -3.67 4.297 1 98.75 109 ARG A CA 1
ATOM 833 C C . ARG A 1 109 ? -9.859 -2.656 3.436 1 98.75 109 ARG A C 1
ATOM 835 O O . ARG A 1 109 ? -10.914 -2.965 2.873 1 98.75 109 ARG A O 1
ATOM 842 N N . VAL A 1 110 ? -9.305 -1.472 3.338 1 98.88 110 VAL A N 1
ATOM 843 C CA . VAL A 1 110 ? -10.016 -0.403 2.637 1 98.88 110 VAL A CA 1
ATOM 844 C C . VAL A 1 110 ? -9.023 0.399 1.792 1 98.88 110 VAL A C 1
ATOM 846 O O . VAL A 1 110 ? -7.879 0.605 2.195 1 98.88 110 VAL A O 1
ATOM 849 N N . ALA A 1 111 ? -9.438 0.738 0.638 1 98.94 111 ALA A N 1
ATOM 850 C CA . ALA A 1 111 ? -8.773 1.729 -0.203 1 98.94 111 ALA A CA 1
ATOM 851 C C . ALA A 1 111 ? -9.562 3.033 -0.245 1 98.94 111 ALA A C 1
ATOM 853 O O . ALA A 1 111 ? -10.727 3.049 -0.651 1 98.94 111 ALA A O 1
ATOM 854 N N . LEU A 1 112 ? -8.961 4.09 0.176 1 98.94 112 LEU A N 1
ATOM 855 C CA . LEU A 1 112 ? -9.492 5.441 0.017 1 98.94 112 LEU A CA 1
ATOM 856 C C . LEU A 1 112 ? -8.93 6.102 -1.236 1 98.94 112 LEU A C 1
ATOM 858 O O . LEU A 1 112 ? -7.711 6.273 -1.36 1 98.94 112 LEU A O 1
ATOM 862 N N . ILE A 1 113 ? -9.789 6.449 -2.145 1 98.94 113 ILE A N 1
ATOM 863 C CA . ILE A 1 113 ? -9.367 7.031 -3.416 1 98.94 113 ILE A CA 1
ATOM 864 C C . ILE A 1 113 ? -9.766 8.5 -3.469 1 98.94 113 ILE A C 1
ATOM 866 O O . ILE A 1 113 ? -10.93 8.844 -3.234 1 98.94 113 ILE A O 1
ATOM 870 N N . GLY A 1 114 ? -8.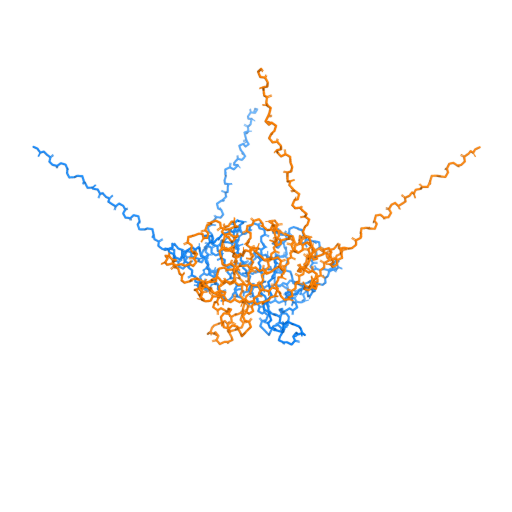758 9.375 -3.688 1 98.88 114 GLY A N 1
ATOM 871 C CA . GLY A 1 114 ? -9.109 10.781 -3.674 1 98.88 114 GLY A CA 1
ATOM 872 C C . GLY A 1 114 ? -7.984 11.688 -4.141 1 98.88 114 GLY A C 1
ATOM 873 O O . GLY A 1 114 ? -7.297 11.375 -5.117 1 98.88 114 GLY A O 1
ATOM 874 N N . ASN A 1 115 ? -7.906 12.875 -3.598 1 98.81 115 ASN A N 1
ATOM 875 C CA . ASN A 1 115 ? -6.918 13.875 -3.986 1 98.81 115 ASN A CA 1
ATOM 876 C C . ASN A 1 115 ? -6.305 14.562 -2.768 1 98.81 115 ASN A C 1
ATOM 878 O O . ASN A 1 115 ? -6.793 14.398 -1.648 1 98.81 115 ASN A O 1
ATOM 882 N N . VAL A 1 116 ? -5.219 15.227 -3.01 1 98.94 116 VAL A N 1
ATOM 883 C CA . VAL A 1 116 ? -4.461 15.875 -1.945 1 98.94 116 VAL A CA 1
ATOM 884 C C . VAL A 1 116 ? -4.496 17.391 -2.141 1 98.94 116 VAL A C 1
ATOM 886 O O . VAL A 1 116 ? -4.18 17.891 -3.223 1 98.94 116 VAL A O 1
ATOM 889 N N . THR A 1 117 ? -4.934 18.094 -1.147 1 98.38 117 THR A N 1
ATOM 890 C CA . THR A 1 117 ? -4.785 19.547 -1.065 1 98.38 117 THR A CA 1
ATOM 891 C C . THR A 1 117 ? -3.521 19.922 -0.295 1 98.38 117 THR A C 1
ATOM 893 O O . THR A 1 117 ? -3.352 19.531 0.86 1 98.38 117 THR A O 1
ATOM 896 N N . ILE A 1 118 ? -2.646 20.656 -0.898 1 97.75 118 ILE A N 1
ATOM 897 C CA . ILE A 1 118 ? -1.363 21.016 -0.3 1 97.75 118 ILE A CA 1
ATOM 898 C C . ILE A 1 118 ? -1.409 22.453 0.197 1 97.75 118 ILE A C 1
ATOM 900 O O . ILE A 1 118 ? -1.778 23.359 -0.55 1 97.75 118 ILE A O 1
ATOM 904 N N . PHE A 1 119 ? -1.008 22.656 1.442 1 96.88 119 PHE A N 1
ATOM 905 C CA . PHE A 1 119 ? -0.965 24 2.021 1 96.88 119 PHE A CA 1
ATOM 906 C C . PHE A 1 119 ? 0.461 24.531 2.037 1 96.88 119 PHE A C 1
ATOM 908 O O . PHE A 1 119 ? 1.162 24.422 3.045 1 96.88 119 PHE A O 1
ATOM 915 N N . THR A 1 120 ? 0.895 25.141 0.976 1 90.56 120 THR A N 1
ATOM 916 C CA . THR A 1 120 ? 2.283 25.531 0.758 1 90.56 120 THR A CA 1
ATOM 917 C C . THR A 1 120 ? 2.678 26.672 1.687 1 90.56 120 THR A C 1
ATOM 919 O O . THR A 1 120 ? 3.865 26.922 1.91 1 90.56 120 THR A O 1
ATOM 922 N N . ASP A 1 121 ? 1.695 27.375 2.24 1 86.75 121 ASP A N 1
ATOM 923 C CA . ASP A 1 121 ? 1.923 28.391 3.264 1 86.75 121 ASP A CA 1
ATOM 924 C C . ASP A 1 121 ? 1.505 27.891 4.641 1 86.75 121 ASP A C 1
ATOM 926 O O . ASP A 1 121 ? 0.358 27.484 4.84 1 86.75 121 ASP A O 1
ATOM 930 N N . LEU A 1 122 ? 2.527 27.812 5.539 1 75.44 122 LEU A N 1
ATOM 931 C CA . LEU A 1 122 ? 2.295 27.297 6.883 1 75.44 122 LEU A CA 1
ATOM 932 C C . LEU A 1 122 ? 1.064 27.938 7.512 1 75.44 122 LEU A C 1
ATOM 934 O O . LEU A 1 122 ? 0.318 27.281 8.242 1 75.44 122 LEU A O 1
ATOM 938 N N . HIS A 1 123 ? 0.821 29.094 7.176 1 78.19 123 HIS A N 1
ATOM 939 C CA . HIS A 1 123 ? -0.268 29.828 7.801 1 78.19 123 HIS A CA 1
ATOM 940 C C . HIS A 1 123 ? -1.588 29.578 7.074 1 78.19 123 HIS A C 1
ATOM 942 O O . HIS A 1 123 ? -2.65 29.969 7.566 1 78.19 123 HIS A O 1
ATOM 948 N N . SER A 1 124 ? -1.507 28.812 6.074 1 81.38 124 SER A N 1
ATOM 949 C CA . SER A 1 124 ? -2.713 28.656 5.27 1 81.38 124 SER A CA 1
ATOM 950 C C . SER A 1 124 ? -3.418 27.344 5.598 1 81.38 124 SER A C 1
ATOM 952 O O . SER A 1 124 ? -4.562 27.125 5.195 1 81.38 124 SER A O 1
ATOM 954 N N . ALA A 1 125 ? -2.812 26.484 6.309 1 86.06 125 ALA A N 1
ATOM 955 C CA . ALA A 1 125 ? -3.482 25.234 6.664 1 86.06 125 ALA A CA 1
ATOM 956 C C . ALA A 1 125 ? -4.594 25.469 7.68 1 86.06 125 ALA A C 1
ATOM 958 O O . ALA A 1 125 ? -4.352 26.031 8.75 1 86.06 125 ALA A O 1
ATOM 959 N N . PRO A 1 126 ? -5.781 25.125 7.289 1 91.19 126 PRO A N 1
ATOM 960 C CA . PRO A 1 126 ? -6.867 25.297 8.258 1 91.19 126 PRO A CA 1
ATOM 961 C C . PRO A 1 126 ? -6.645 24.484 9.539 1 91.19 126 PRO A C 1
ATOM 963 O O . PRO A 1 126 ? -6.195 23.344 9.484 1 91.19 126 PRO A O 1
ATOM 966 N N . GLU A 1 127 ? -6.891 25.156 10.695 1 94.31 127 GLU A N 1
ATOM 967 C CA . GLU A 1 127 ? -6.777 24.516 12 1 94.31 127 GLU A CA 1
ATOM 968 C C . GLU A 1 127 ? -5.383 23.938 12.219 1 94.31 127 GLU A C 1
ATOM 970 O O . GLU A 1 127 ? -5.238 22.844 12.773 1 94.31 127 GLU A O 1
ATOM 975 N N . ARG A 1 128 ? -4.422 24.578 11.797 1 94.81 128 ARG A N 1
ATOM 976 C CA . ARG A 1 128 ? -3.047 24.094 11.758 1 94.81 128 ARG A CA 1
ATOM 977 C C . ARG A 1 128 ? -2.609 23.578 13.117 1 94.81 128 ARG A C 1
ATOM 979 O O . ARG A 1 128 ? -2.047 22.484 13.219 1 94.81 128 ARG A O 1
ATOM 986 N N . GLU A 1 129 ? -2.795 24.359 14.188 1 95.12 129 GLU A N 1
ATOM 987 C CA . GLU A 1 129 ? -2.365 23.953 15.516 1 95.12 129 GLU A CA 1
ATOM 988 C C . GLU A 1 129 ? -3.037 22.641 15.93 1 95.12 129 GLU A C 1
ATOM 990 O O . GLU A 1 129 ? -2.389 21.75 16.484 1 95.12 129 GLU A O 1
ATOM 995 N N . ARG A 1 130 ? -4.277 22.531 15.672 1 97.31 130 ARG A N 1
ATOM 996 C CA . ARG A 1 130 ? -5.027 21.328 16.031 1 97.31 130 ARG A CA 1
ATOM 997 C C . ARG A 1 130 ? -4.547 20.125 15.242 1 97.31 130 ARG A C 1
ATOM 999 O O . ARG A 1 130 ? -4.352 19.047 15.805 1 97.31 130 ARG A O 1
ATOM 1006 N N . ILE A 1 131 ? -4.406 20.266 13.945 1 96.69 131 ILE A N 1
ATOM 1007 C CA . ILE A 1 131 ? -4.027 19.125 13.117 1 96.69 131 ILE A CA 1
ATOM 1008 C C . ILE A 1 131 ? -2.594 18.719 13.438 1 96.69 131 ILE A C 1
ATOM 1010 O O . ILE A 1 131 ? -2.254 17.531 13.383 1 96.69 131 ILE A O 1
ATOM 1014 N N . GLU A 1 132 ? -1.744 19.688 13.727 1 97 132 GLU A N 1
ATOM 1015 C CA . GLU A 1 132 ? -0.386 19.344 14.141 1 97 132 GLU A CA 1
ATOM 1016 C C . GLU A 1 132 ? -0.39 18.516 15.414 1 97 132 GLU A C 1
ATOM 1018 O O . GLU A 1 132 ? 0.287 17.484 15.492 1 97 132 GLU A O 1
ATOM 1023 N N . ALA A 1 133 ? -1.086 18.969 16.422 1 98.31 133 ALA A N 1
ATOM 1024 C CA . ALA A 1 133 ? -1.179 18.219 17.672 1 98.31 133 ALA A CA 1
ATOM 1025 C C . ALA A 1 133 ? -1.733 16.828 17.438 1 98.31 133 ALA A C 1
ATOM 1027 O O . ALA A 1 133 ? -1.217 15.844 18 1 98.31 133 ALA A O 1
ATOM 1028 N N . CYS A 1 134 ? -2.754 16.734 16.719 1 98.12 134 CYS A N 1
ATOM 1029 C CA . CYS A 1 134 ? -3.381 15.461 16.375 1 98.12 134 CYS A CA 1
ATOM 1030 C C . CYS A 1 134 ? -2.395 14.539 15.68 1 98.12 134 CYS A C 1
ATOM 1032 O O . CYS A 1 134 ? -2.238 13.375 16.078 1 98.12 134 CYS A O 1
ATOM 1034 N N . TYR A 1 135 ? -1.742 15.055 14.633 1 98.38 135 TYR A N 1
ATOM 1035 C CA . TYR A 1 135 ? -0.782 14.273 13.859 1 98.38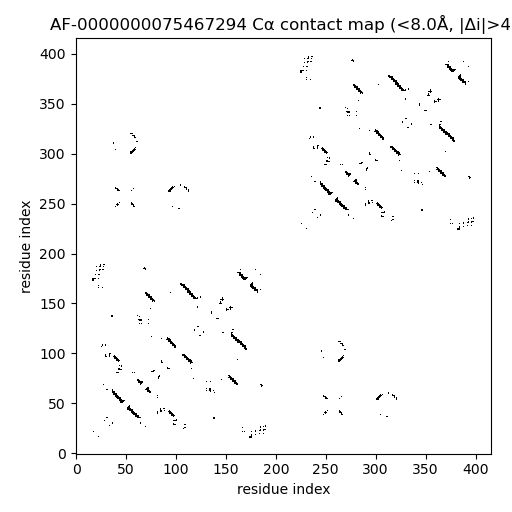 135 TYR A CA 1
ATOM 1036 C C . TYR A 1 135 ? 0.36 13.781 14.742 1 98.38 135 TYR A C 1
ATOM 1038 O O . TYR A 1 135 ? 0.736 12.609 14.68 1 98.38 135 TYR A O 1
ATOM 1046 N N . VAL A 1 136 ? 0.863 14.617 15.609 1 98.44 136 VAL A N 1
ATOM 1047 C CA . VAL A 1 136 ? 2.008 14.289 16.453 1 98.44 136 VAL A CA 1
ATOM 1048 C C . VAL A 1 136 ? 1.584 13.289 17.531 1 98.44 136 VAL A C 1
ATOM 1050 O O . VAL A 1 136 ? 2.365 12.422 17.922 1 98.44 136 VAL A O 1
ATOM 1053 N N . ALA A 1 137 ? 0.377 13.391 18 1 98.25 137 ALA A N 1
ATOM 1054 C CA . ALA A 1 137 ? -0.125 12.406 18.953 1 98.25 137 ALA A CA 1
ATOM 1055 C C . ALA A 1 137 ? -0.095 11 18.359 1 98.25 137 ALA A C 1
ATOM 1057 O O . ALA A 1 137 ? 0.18 10.023 19.062 1 98.25 137 ALA A O 1
ATOM 1058 N N . GLN A 1 138 ? -0.343 10.922 17.109 1 98 138 GLN A N 1
ATOM 1059 C CA . GLN A 1 138 ? -0.368 9.641 16.422 1 98 138 GLN A CA 1
ATOM 1060 C C . GLN A 1 138 ? 1.026 9.242 15.945 1 98 138 GLN A C 1
ATOM 1062 O O . GLN A 1 138 ? 1.331 8.055 15.82 1 98 138 GLN A O 1
ATOM 1067 N N . HIS A 1 139 ? 1.866 10.234 15.664 1 98.38 139 HIS A N 1
ATOM 1068 C CA . HIS A 1 139 ? 3.242 10.047 15.219 1 98.38 139 HIS A CA 1
ATOM 1069 C C . HIS A 1 139 ? 4.211 10.883 16.047 1 98.38 139 HIS A C 1
ATOM 1071 O O . HIS A 1 139 ? 4.762 11.867 15.547 1 98.38 139 HIS A O 1
ATOM 1077 N N . PRO A 1 140 ? 4.531 10.422 17.219 1 98.19 140 PRO A N 1
ATOM 1078 C CA . PRO A 1 140 ? 5.402 11.242 18.062 1 98.19 140 PRO A CA 1
ATOM 1079 C C . PRO A 1 140 ? 6.781 11.469 17.438 1 98.19 140 PRO A C 1
ATOM 1081 O O . PRO A 1 140 ? 7.395 12.516 17.656 1 98.19 140 PRO A O 1
ATOM 1084 N N . ASP A 1 141 ? 7.277 10.578 16.688 1 97 141 ASP A N 1
ATOM 1085 C CA . ASP A 1 141 ? 8.586 10.711 16.062 1 97 141 ASP A CA 1
ATOM 1086 C C . ASP A 1 141 ? 8.586 11.836 15.023 1 97 141 ASP A C 1
ATOM 1088 O O . ASP A 1 141 ? 9.633 12.438 14.75 1 97 141 ASP A O 1
ATOM 1092 N N . ALA A 1 142 ? 7.504 12.195 14.531 1 97.38 142 ALA A N 1
ATOM 1093 C CA . ALA A 1 142 ? 7.41 13.188 13.461 1 97.38 142 ALA A CA 1
ATOM 1094 C C . ALA A 1 142 ? 7.746 14.586 13.977 1 97.38 142 ALA A C 1
ATOM 1096 O O . ALA A 1 142 ? 7.961 15.508 13.188 1 97.38 142 ALA A O 1
ATOM 1097 N N . ARG A 1 143 ? 7.824 14.812 15.242 1 96.38 143 ARG A N 1
ATOM 1098 C CA . ARG A 1 143 ? 8.18 16.109 15.82 1 96.38 143 ARG A CA 1
ATOM 1099 C C . ARG A 1 143 ? 9.516 16.609 15.266 1 96.38 143 ARG A C 1
ATOM 1101 O O . ARG A 1 143 ? 9.758 17.812 15.211 1 96.38 143 ARG A O 1
ATOM 1108 N N . HIS A 1 144 ? 10.273 15.695 14.75 1 94.31 144 HIS A N 1
ATOM 1109 C CA . HIS A 1 144 ? 11.633 16.031 14.344 1 94.31 144 HIS A CA 1
ATOM 1110 C C . HIS A 1 144 ? 11.68 16.484 12.891 1 94.31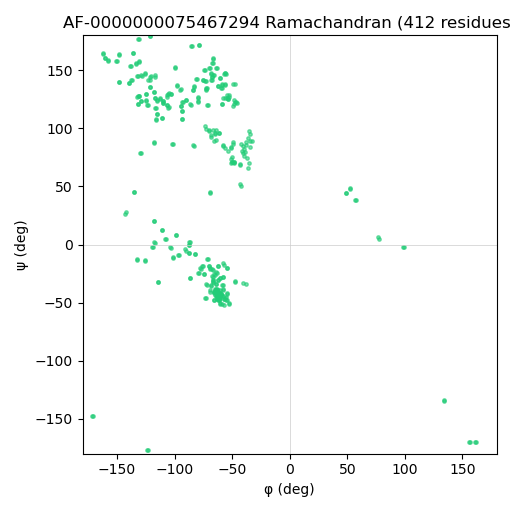 144 HIS A C 1
ATOM 1112 O O . HIS A 1 144 ? 12.727 16.922 12.406 1 94.31 144 HIS A O 1
ATOM 1118 N N . TRP A 1 145 ? 10.539 16.438 12.188 1 95.62 145 TRP A N 1
ATOM 1119 C CA . TRP A 1 145 ? 10.594 16.859 10.789 1 95.62 145 TRP A CA 1
ATOM 1120 C C . TRP A 1 145 ? 9.328 17.609 10.398 1 95.62 145 TRP A C 1
ATOM 1122 O O . TRP A 1 145 ? 8.898 17.547 9.242 1 95.62 145 TRP A O 1
ATOM 1132 N N . LEU A 1 146 ? 8.68 18.219 11.359 1 95.5 146 LEU A N 1
ATOM 1133 C CA . LEU A 1 146 ? 7.516 19.062 11.102 1 95.5 146 LEU A CA 1
ATOM 1134 C C . LEU A 1 146 ? 7.914 20.312 10.328 1 95.5 146 LEU A C 1
ATOM 1136 O O . LEU A 1 146 ? 9.07 20.734 10.367 1 95.5 146 LEU A O 1
ATOM 1140 N N . PRO A 1 147 ? 6.891 20.859 9.617 1 92.62 147 PRO A N 1
ATOM 1141 C CA . PRO A 1 147 ? 7.172 22.141 8.977 1 92.62 147 PRO A CA 1
ATOM 1142 C C . PRO A 1 147 ? 7.594 23.234 9.969 1 92.62 147 PRO A C 1
ATOM 1144 O O . PRO A 1 147 ? 7.02 23.328 11.055 1 92.62 147 PRO A O 1
ATOM 1147 N N . GLY A 1 148 ? 8.594 24.016 9.633 1 87.44 148 GLY A N 1
ATOM 1148 C CA . GLY A 1 148 ? 9.07 25.094 10.492 1 87.44 148 GLY A CA 1
ATOM 1149 C C . GLY A 1 148 ? 10.461 25.578 10.133 1 87.44 148 GLY A C 1
ATOM 1150 O O . GLY A 1 148 ? 10.992 25.219 9.078 1 87.44 148 GLY A O 1
ATOM 1151 N N . PRO A 1 149 ? 11.023 26.359 10.945 1 86 149 PRO A N 1
ATOM 1152 C CA . PRO A 1 149 ? 12.312 26.984 10.648 1 86 149 PRO A CA 1
ATOM 1153 C C . PRO A 1 149 ? 13.484 26.016 10.781 1 86 149 PRO A C 1
ATOM 1155 O O . PRO A 1 149 ? 14.57 26.281 10.258 1 86 149 PRO A O 1
ATOM 1158 N N . HIS A 1 150 ? 13.32 24.922 11.453 1 86.31 150 HIS A N 1
ATOM 1159 C CA . HIS A 1 150 ? 14.43 24 11.695 1 86.31 150 HIS A CA 1
ATOM 1160 C C . HIS A 1 150 ? 14.164 22.641 11.055 1 86.31 150 HIS A C 1
ATOM 1162 O O . HIS A 1 150 ? 14.734 21.625 11.477 1 86.31 150 HIS A O 1
ATOM 1168 N N . GLU A 1 151 ? 13.297 22.609 10.125 1 88.25 151 GLU A N 1
ATOM 1169 C CA . GLU A 1 151 ? 12.969 21.344 9.469 1 88.25 151 GLU A CA 1
ATOM 1170 C C . GLU A 1 151 ? 14.141 20.828 8.641 1 88.25 151 GLU A C 1
ATOM 1172 O O . GLU A 1 151 ? 14.852 21.609 8.008 1 88.25 151 GLU A O 1
ATOM 1177 N N . PRO A 1 152 ? 14.367 19.5 8.633 1 91.06 152 PRO A N 1
ATOM 1178 C CA . PRO A 1 152 ? 15.445 18.953 7.809 1 91.06 152 PRO A CA 1
ATOM 1179 C C . PRO A 1 152 ? 15.18 19.109 6.312 1 91.06 152 PRO A C 1
ATOM 1181 O O . PRO A 1 152 ? 16.125 19.156 5.516 1 91.06 152 PRO A O 1
ATOM 1184 N N . HIS A 1 153 ? 13.891 19.062 5.91 1 93 153 HIS A N 1
ATOM 1185 C CA . HIS A 1 153 ? 13.438 19.297 4.543 1 93 153 HIS A CA 1
ATOM 1186 C C . HIS A 1 153 ? 12.172 20.141 4.516 1 93 153 HIS A C 1
ATOM 1188 O O . HIS A 1 153 ? 11.398 20.141 5.473 1 93 153 HIS A O 1
ATOM 1194 N N . ILE A 1 154 ? 12.055 20.812 3.381 1 94.56 154 ILE A N 1
ATOM 1195 C CA . ILE A 1 154 ? 10.797 21.516 3.188 1 94.56 154 ILE A CA 1
ATOM 1196 C C . ILE A 1 154 ? 9.633 20.547 3.355 1 94.56 154 ILE A C 1
ATOM 1198 O O . ILE A 1 154 ? 9.672 19.422 2.846 1 94.56 154 ILE A O 1
ATOM 1202 N N . ALA A 1 155 ? 8.711 20.984 4.199 1 95.5 155 ALA A N 1
ATOM 1203 C CA . ALA A 1 155 ? 7.504 20.188 4.438 1 95.5 155 ALA A CA 1
ATOM 1204 C C . ALA A 1 155 ? 6.27 21.078 4.492 1 95.5 155 ALA A C 1
ATOM 1206 O O . ALA A 1 155 ? 6.336 22.219 4.977 1 95.5 155 ALA A O 1
ATOM 1207 N N . TYR A 1 156 ? 5.203 20.578 3.945 1 96.38 156 TYR A N 1
ATOM 1208 C CA . TYR A 1 156 ? 3.908 21.25 3.996 1 96.38 156 TYR A CA 1
ATOM 1209 C C . TYR A 1 156 ? 2.865 20.375 4.676 1 96.38 156 TYR A C 1
ATOM 1211 O O . TYR A 1 156 ? 2.906 19.141 4.562 1 96.38 156 TYR A O 1
ATOM 1219 N N . TRP A 1 157 ? 1.989 21.062 5.402 1 97.31 157 TRP A N 1
ATOM 1220 C CA . TRP A 1 157 ? 0.763 20.344 5.742 1 97.31 157 TRP A CA 1
ATOM 1221 C C . TRP A 1 157 ? -0.093 20.109 4.504 1 97.31 157 TRP A C 1
ATOM 1223 O O . TRP A 1 157 ? -0.123 20.953 3.596 1 97.31 157 TRP A O 1
ATOM 1233 N N . ALA A 1 158 ? -0.778 19.031 4.492 1 98.31 158 ALA A N 1
ATOM 1234 C CA . ALA A 1 158 ? -1.688 18.688 3.402 1 98.31 158 ALA A CA 1
ATOM 1235 C C . ALA A 1 158 ? -2.877 17.875 3.918 1 98.31 158 ALA A C 1
ATOM 1237 O O . ALA A 1 158 ? -2.867 17.406 5.059 1 98.31 158 ALA A O 1
ATOM 1238 N N . ARG A 1 159 ? -3.873 17.828 3.1 1 98.69 159 ARG A N 1
ATOM 1239 C CA . ARG A 1 159 ? -5.082 17.078 3.418 1 98.69 159 ARG A CA 1
ATOM 1240 C C . ARG A 1 159 ? -5.461 16.141 2.275 1 98.69 159 ARG A C 1
ATOM 1242 O O . ARG A 1 159 ? -5.562 16.562 1.125 1 98.69 159 ARG A O 1
ATOM 1249 N N . PHE A 1 160 ? -5.566 14.938 2.574 1 98.94 160 PHE A N 1
ATOM 1250 C CA . PHE A 1 160 ? -6.109 13.953 1.646 1 98.94 160 PHE A CA 1
ATOM 1251 C C . PHE A 1 160 ? -7.621 13.82 1.816 1 98.94 160 PHE A C 1
ATOM 1253 O O . PHE A 1 160 ? -8.102 13.531 2.912 1 98.94 160 PHE A O 1
ATOM 1260 N N . ASP A 1 161 ? -8.32 14.023 0.713 1 98.88 161 ASP A N 1
ATOM 1261 C CA . ASP A 1 161 ? -9.781 13.93 0.715 1 98.88 161 ASP A CA 1
ATOM 1262 C C . ASP A 1 161 ? -10.25 12.711 -0.073 1 98.88 161 ASP A C 1
ATOM 1264 O O . ASP A 1 161 ? -10.164 12.688 -1.302 1 98.88 161 ASP A O 1
ATOM 1268 N N . PRO A 1 162 ? -10.789 11.656 0.707 1 98.81 162 PRO A N 1
ATOM 1269 C CA . PRO A 1 162 ? -11.391 10.547 -0.033 1 98.81 162 PRO A CA 1
ATOM 1270 C C . PRO A 1 162 ? -12.594 10.984 -0.867 1 98.81 162 PRO A C 1
ATOM 1272 O O . PRO A 1 162 ? -13.422 11.773 -0.403 1 98.81 162 PRO A O 1
ATOM 1275 N N . GLN A 1 163 ? -12.656 10.492 -2.084 1 98.5 163 GLN A N 1
ATOM 1276 C CA . GLN A 1 163 ? -13.797 10.727 -2.963 1 98.5 163 GLN A CA 1
ATOM 1277 C C . GLN A 1 163 ? -14.547 9.43 -3.25 1 98.5 163 GLN A C 1
ATOM 1279 O O . GLN A 1 163 ? -15.75 9.445 -3.518 1 98.5 163 GLN A O 1
ATOM 1284 N N . SER A 1 164 ? -13.883 8.344 -3.301 1 98.81 164 SER A N 1
ATOM 1285 C CA . SER A 1 164 ? -14.406 6.992 -3.414 1 98.81 164 SER A CA 1
ATOM 1286 C C . SER A 1 164 ? -13.758 6.055 -2.404 1 98.81 164 SER A C 1
ATOM 1288 O O . SER A 1 164 ? -12.594 6.242 -2.043 1 98.81 164 SER A O 1
ATOM 1290 N N . ILE A 1 165 ? -14.562 5.105 -1.897 1 98.88 165 ILE A N 1
ATOM 1291 C CA . ILE A 1 165 ? -14.109 4.129 -0.914 1 98.88 165 ILE A CA 1
ATOM 1292 C C . ILE A 1 165 ? -14.352 2.715 -1.437 1 98.88 165 ILE A C 1
ATOM 1294 O O . ILE A 1 165 ? -15.477 2.369 -1.808 1 98.88 165 ILE A O 1
ATOM 1298 N N . TYR A 1 166 ? -13.383 1.955 -1.579 1 98.94 166 TYR A N 1
ATOM 1299 C CA . TYR A 1 166 ? -13.508 0.548 -1.945 1 98.94 166 TYR A CA 1
ATOM 1300 C C . TYR A 1 166 ? -13.133 -0.354 -0.774 1 98.94 166 TYR A C 1
ATOM 1302 O O . TYR A 1 166 ? -12.031 -0.255 -0.233 1 98.94 166 TYR A O 1
ATOM 1310 N N . PHE A 1 167 ? -14.078 -1.184 -0.378 1 98.88 167 PHE A N 1
ATOM 1311 C CA . PHE A 1 167 ? -13.945 -1.97 0.843 1 98.88 167 PHE A CA 1
ATOM 1312 C C . PHE A 1 167 ? -13.961 -3.461 0.529 1 98.88 167 PHE A C 1
ATOM 1314 O O . PHE A 1 167 ? -14.758 -3.924 -0.29 1 98.88 167 PHE A O 1
ATOM 1321 N N . VAL A 1 168 ? -12.977 -4.16 1.098 1 98.75 168 VAL A N 1
ATOM 1322 C CA . VAL A 1 168 ? -12.953 -5.621 1.086 1 98.75 168 VAL A CA 1
ATOM 1323 C C . VAL A 1 168 ? -13.047 -6.148 2.516 1 98.75 168 VAL A C 1
ATOM 1325 O O . VAL A 1 168 ? -12.062 -6.133 3.258 1 98.75 168 VAL A O 1
ATOM 1328 N N . GLY A 1 169 ? -14.164 -6.691 2.816 1 98.12 169 GLY A N 1
ATOM 1329 C CA . GLY A 1 169 ? -14.422 -7.113 4.184 1 98.12 169 GLY A CA 1
ATOM 1330 C C . GLY A 1 169 ? -13.836 -8.477 4.508 1 98.12 169 GLY A C 1
ATOM 1331 O O . GLY A 1 169 ? -13.82 -8.891 5.668 1 98.12 169 GLY A O 1
ATOM 1332 N N . GLY A 1 170 ? -13.32 -9.172 3.5 1 96.44 170 GLY A N 1
ATOM 1333 C CA . GLY A 1 170 ? -12.875 -10.555 3.535 1 96.44 170 GLY A CA 1
ATOM 1334 C C . GLY A 1 170 ? -13.367 -11.367 2.352 1 96.44 170 GLY A C 1
ATOM 1335 O O . GLY A 1 170 ? -13.25 -10.938 1.204 1 96.44 170 GLY A O 1
ATOM 1336 N N . PHE A 1 171 ? -13.836 -12.508 2.646 1 94.31 171 PHE A N 1
ATOM 1337 C CA . PHE A 1 171 ? -14.344 -13.344 1.563 1 94.31 171 PHE A CA 1
ATOM 1338 C C . PHE A 1 171 ? -15.789 -12.977 1.223 1 94.31 171 PHE A C 1
ATOM 1340 O O . PHE A 1 171 ? -16.625 -12.82 2.117 1 94.31 171 PHE A O 1
ATOM 1347 N N . GLY A 1 172 ? -16.078 -12.828 -0.028 1 91.94 172 GLY A N 1
ATOM 1348 C CA . GLY A 1 172 ? -17.328 -12.297 -0.522 1 91.94 172 GLY A CA 1
ATOM 1349 C C . GLY A 1 172 ? -18.531 -13.156 -0.15 1 91.94 172 GLY A C 1
ATOM 1350 O O . GLY A 1 172 ? -19.672 -12.703 -0.209 1 91.94 172 GLY A O 1
ATOM 1351 N N . SER A 1 173 ? -18.344 -14.43 0.229 1 87.94 173 SER A N 1
ATOM 1352 C CA . SER A 1 173 ? -19.438 -15.297 0.652 1 87.94 173 SER A CA 1
ATOM 1353 C C . SER A 1 173 ? -20.016 -14.859 1.993 1 87.94 173 SER A C 1
ATOM 1355 O O . SER A 1 173 ? -21.188 -15.109 2.285 1 87.94 173 SER A O 1
ATOM 1357 N N . SER A 1 174 ? -19.25 -14.086 2.771 1 91 174 SER A N 1
ATOM 1358 C CA . SER A 1 174 ? -19.672 -13.758 4.129 1 91 174 SER A CA 1
ATOM 1359 C C . SER A 1 174 ? -19.516 -12.266 4.41 1 91 174 SER A C 1
ATOM 1361 O O . SER A 1 174 ? -20.078 -11.75 5.379 1 91 174 SER A O 1
ATOM 1363 N N . HIS A 1 175 ? -18.828 -11.602 3.549 1 96.31 175 HIS A N 1
ATOM 1364 C CA . HIS A 1 175 ? -18.5 -10.203 3.834 1 96.31 175 HIS A CA 1
ATOM 1365 C C . HIS A 1 175 ? -18.828 -9.312 2.641 1 96.31 175 HIS A C 1
ATOM 1367 O O . HIS A 1 175 ? -18.938 -9.789 1.512 1 96.31 175 HIS A O 1
ATOM 1373 N N . PHE A 1 176 ? -19 -8.047 2.949 1 97.81 176 PHE A N 1
ATOM 1374 C CA . PHE A 1 176 ? -19.203 -7.055 1.902 1 97.81 176 PHE A CA 1
ATOM 1375 C C . PHE A 1 176 ? -17.922 -6.789 1.146 1 97.81 176 PHE A C 1
ATOM 1377 O O . PHE A 1 176 ? -16.844 -6.66 1.756 1 97.81 176 PHE A O 1
ATOM 1384 N N . ILE A 1 177 ? -17.938 -6.727 -0.165 1 98.25 177 ILE A N 1
ATOM 1385 C CA . ILE A 1 177 ? -16.875 -6.25 -1.032 1 98.25 177 ILE A CA 1
ATOM 1386 C C . ILE A 1 177 ? -17.438 -5.262 -2.051 1 98.25 177 ILE A C 1
ATOM 1388 O O . ILE A 1 177 ? -18.359 -5.582 -2.787 1 98.25 177 ILE A O 1
ATOM 1392 N N . GLY A 1 178 ? -16.922 -4.043 -2.043 1 98.19 178 GLY A N 1
ATOM 1393 C CA . GLY A 1 178 ? -17.406 -3.086 -3.023 1 98.19 178 GLY A CA 1
ATOM 1394 C C . GLY A 1 178 ? -17.219 -1.644 -2.594 1 98.19 178 GLY A C 1
ATOM 1395 O O . GLY A 1 178 ? -16.484 -1.366 -1.643 1 98.19 178 GLY A O 1
ATOM 1396 N N . TYR A 1 179 ? -17.828 -0.784 -3.355 1 98.75 179 TYR A N 1
ATOM 1397 C CA . TYR A 1 179 ? -17.734 0.646 -3.078 1 98.75 179 TYR A CA 1
ATOM 1398 C C . TYR A 1 179 ? -18.719 1.055 -1.985 1 98.75 179 TYR A C 1
ATOM 1400 O O . TYR A 1 179 ? -19.844 0.559 -1.938 1 98.75 179 TYR A O 1
ATOM 1408 N N . ILE A 1 180 ? -18.266 1.946 -1.192 1 98.69 180 ILE A N 1
ATOM 1409 C CA . ILE A 1 180 ? -19.078 2.574 -0.151 1 98.69 180 ILE A CA 1
ATOM 1410 C C . ILE A 1 180 ? -19.422 4.004 -0.558 1 98.69 180 ILE A C 1
ATOM 1412 O O . ILE A 1 180 ? -18.531 4.793 -0.895 1 98.69 180 ILE A O 1
ATOM 1416 N N . PRO A 1 181 ? -20.688 4.371 -0.519 1 98.56 181 PRO A N 1
ATOM 1417 C CA . PRO A 1 181 ? -21.016 5.773 -0.791 1 98.56 181 PRO A CA 1
ATOM 1418 C C . PRO A 1 181 ? -20.281 6.742 0.137 1 98.56 181 PRO A C 1
ATOM 1420 O O . PRO A 1 181 ? -20.203 6.504 1.345 1 98.56 181 PRO A O 1
ATOM 1423 N N . LEU A 1 182 ? -19.812 7.801 -0.469 1 98.56 182 LEU A N 1
ATOM 1424 C CA . LEU A 1 182 ? -18.984 8.758 0.251 1 98.56 182 LEU A CA 1
ATOM 1425 C C . LEU A 1 182 ? -19.703 9.281 1.49 1 98.56 182 LEU A C 1
ATOM 1427 O O . LEU A 1 182 ? -19.109 9.352 2.57 1 98.56 182 LEU A O 1
ATOM 1431 N N . GLU A 1 183 ? -20.938 9.648 1.363 1 98.19 183 GLU A N 1
ATOM 1432 C CA . GLU A 1 183 ? -21.703 10.211 2.475 1 98.19 183 GLU A CA 1
ATOM 1433 C C . GLU A 1 183 ? -21.812 9.227 3.629 1 98.19 183 GLU A C 1
ATOM 1435 O O . GLU A 1 183 ? -21.781 9.617 4.797 1 98.19 183 GLU A O 1
ATOM 1440 N N . MET A 1 184 ? -22 7.941 3.281 1 98.06 184 MET A N 1
ATOM 1441 C CA . MET A 1 184 ? -22.078 6.918 4.32 1 98.06 184 MET A CA 1
ATOM 1442 C C . MET A 1 184 ? -20.75 6.789 5.059 1 98.06 184 MET A C 1
ATOM 1444 O O . MET A 1 184 ? -20.734 6.648 6.285 1 98.06 184 MET A O 1
ATOM 1448 N N . TYR A 1 185 ? -19.672 6.848 4.375 1 98.44 185 TYR A N 1
ATOM 1449 C CA . TYR A 1 185 ? -18.359 6.809 4.992 1 98.44 185 TYR A CA 1
ATOM 1450 C C . TYR A 1 185 ? -18.141 8.016 5.895 1 98.44 185 TYR A C 1
ATOM 1452 O O . TYR A 1 185 ? -17.672 7.875 7.027 1 98.44 185 TYR A O 1
ATOM 1460 N N . GLN A 1 186 ? -18.469 9.164 5.41 1 97.94 186 GLN A N 1
ATOM 1461 C CA . GLN A 1 186 ? -18.219 10.414 6.125 1 97.94 186 GLN A CA 1
ATOM 1462 C C . GLN A 1 186 ? -19.078 10.508 7.383 1 97.94 186 GLN A C 1
ATOM 1464 O O . GLN A 1 186 ? -18.672 11.109 8.375 1 97.94 186 GLN A O 1
ATOM 1469 N N . SER A 1 187 ? -20.234 9.852 7.387 1 96.06 187 SER A N 1
ATOM 1470 C CA . SER A 1 187 ? -21.172 10 8.492 1 96.06 187 SER A CA 1
ATOM 1471 C C . SER A 1 187 ? -21.141 8.781 9.406 1 96.06 187 SER A C 1
ATOM 1473 O O . SER A 1 187 ? -21.891 8.711 10.383 1 96.06 187 SER A O 1
ATOM 1475 N N . ALA A 1 188 ? -20.312 7.848 8.992 1 93.12 188 ALA A N 1
ATOM 1476 C CA . ALA A 1 188 ? -20.281 6.621 9.781 1 93.12 188 ALA A CA 1
ATOM 1477 C C . ALA A 1 188 ? -19.922 6.918 11.234 1 93.12 188 ALA A C 1
ATOM 1479 O O . ALA A 1 188 ? -18.969 7.66 11.516 1 93.12 188 ALA A O 1
ATOM 1480 N N . VAL A 1 189 ? -20.734 6.484 12.125 1 76.19 189 VAL A N 1
ATOM 1481 C CA . VAL A 1 189 ? -20.562 6.711 13.555 1 76.19 189 VAL A CA 1
ATOM 1482 C C . VAL A 1 189 ? -19.656 5.629 14.148 1 76.19 189 VAL A C 1
ATOM 1484 O O . VAL A 1 189 ? -19.891 4.438 13.945 1 76.19 189 VAL A O 1
ATOM 1487 N N . LEU A 1 190 ? -18.609 6.008 14.688 1 77.94 190 LEU A N 1
ATOM 1488 C CA . LEU A 1 190 ? -17.688 5.07 15.336 1 77.94 190 LEU A CA 1
ATOM 1489 C C . LEU A 1 190 ? -18.188 4.703 16.734 1 77.94 190 LEU A C 1
ATOM 1491 O O . LEU A 1 190 ? -18.734 5.551 17.438 1 77.94 190 LEU A O 1
ATOM 1495 N N . PRO A 1 191 ? -18.359 3.373 16.875 1 64.62 191 PRO A N 1
ATOM 1496 C CA . PRO A 1 191 ? -18.75 3.035 18.234 1 64.62 191 PRO A CA 1
ATOM 1497 C C . PRO A 1 191 ? -17.875 3.713 19.297 1 64.62 191 PRO A C 1
ATOM 1499 O O . PRO A 1 191 ? -16.719 4.02 19.031 1 64.62 191 PRO A O 1
ATOM 1502 N N . PRO A 1 192 ? -18.609 4.168 20.297 1 58.84 192 PRO A N 1
ATOM 1503 C CA . PRO A 1 192 ? -17.797 4.77 21.344 1 58.84 192 PRO A CA 1
ATOM 1504 C C . PRO A 1 192 ? -16.594 3.914 21.719 1 58.84 192 PRO A C 1
ATOM 1506 O O . PRO A 1 192 ? -16.625 2.688 21.594 1 58.84 192 PRO A O 1
ATOM 1509 N N . GLU A 1 193 ? -15.453 4.441 21.594 1 52.16 193 GLU A N 1
ATOM 1510 C CA . GLU A 1 193 ? -14.273 3.717 22.047 1 52.16 193 GLU A CA 1
ATOM 1511 C C . GLU A 1 193 ? -14.586 2.854 23.266 1 52.16 193 GLU A C 1
ATOM 1513 O O . GLU A 1 193 ? -15.219 3.318 24.219 1 52.16 193 GLU A O 1
ATOM 1518 N N . GLN A 1 194 ? -14.977 1.69 23.109 1 41.59 194 GLN A N 1
ATOM 1519 C CA . GLN A 1 194 ? -15.078 0.92 24.344 1 41.59 194 GLN A CA 1
ATOM 1520 C C . GLN A 1 194 ? -13.898 1.198 25.266 1 41.59 194 GLN A C 1
ATOM 1522 O O . GLN A 1 194 ? -12.742 0.995 24.875 1 41.59 194 GLN A O 1
ATOM 1527 N N . GLY A 1 195 ? -13.961 2.172 26.016 1 34.38 195 GLY A N 1
ATOM 1528 C CA . GLY A 1 195 ? -13 2.314 27.094 1 34.38 195 GLY A CA 1
ATOM 1529 C C . GLY A 1 195 ? -12.578 0.989 27.703 1 34.38 195 GLY A C 1
ATOM 1530 O O . GLY A 1 195 ? -13.422 0.129 27.969 1 34.38 195 GLY A O 1
ATOM 1531 N N . VAL A 1 196 ? -11.469 0.348 27.312 1 30.42 196 VAL A N 1
ATOM 1532 C CA . VAL A 1 196 ? -10.992 -0.637 28.281 1 30.42 196 VAL A CA 1
ATOM 1533 C C . VAL A 1 196 ? -11.234 -0.125 29.703 1 30.42 196 VAL A C 1
ATOM 1535 O O . VAL A 1 196 ? -10.562 0.804 30.156 1 30.42 196 VAL A O 1
ATOM 1538 N N . ALA A 1 197 ? -12.414 0.021 30.125 1 32.25 197 ALA A N 1
ATOM 1539 C CA . ALA A 1 197 ? -12.875 0.3 31.484 1 32.25 197 ALA A CA 1
ATOM 1540 C C . ALA A 1 197 ? -12.078 -0.504 32.5 1 32.25 197 ALA A C 1
ATOM 1542 O O . ALA A 1 197 ? -12.242 -0.323 33.719 1 32.25 197 ALA A O 1
ATOM 1543 N N . GLY A 1 198 ? -11.586 -1.782 32.188 1 31.84 198 GLY A N 1
ATOM 1544 C CA . GLY A 1 198 ? -11.203 -2.623 33.312 1 31.84 198 GLY A CA 1
ATOM 1545 C C . GLY A 1 198 ? -10.086 -2.031 34.125 1 31.84 198 GLY A C 1
ATOM 1546 O O . GLY A 1 198 ? -9.672 -2.621 35.125 1 31.84 198 GLY A O 1
ATOM 1547 N N . ARG A 1 199 ? -9.055 -1.472 33.531 1 27.06 199 ARG A N 1
ATOM 1548 C CA . ARG A 1 199 ? -8.07 -1.309 34.594 1 27.06 199 ARG A CA 1
ATOM 1549 C C . ARG A 1 199 ? -8.516 -0.253 35.594 1 27.06 199 ARG A C 1
ATOM 1551 O O . ARG A 1 199 ? -8.352 0.946 35.375 1 27.06 199 ARG A O 1
ATOM 1558 N N . ILE A 1 200 ? -9.75 -0.346 35.938 1 29.48 200 ILE A N 1
ATOM 1559 C CA . ILE A 1 200 ? -10.102 0.375 37.156 1 29.48 200 ILE A CA 1
ATOM 1560 C C . ILE A 1 200 ? -8.969 0.257 38.188 1 29.48 200 ILE A C 1
ATOM 1562 O O . ILE A 1 200 ? -8.562 -0.851 38.531 1 29.48 200 ILE A O 1
ATOM 1566 N N . LEU A 1 201 ? -8.039 1.108 38.094 1 26.7 201 LEU A N 1
ATOM 1567 C CA . LEU A 1 201 ? -7.121 1.238 39.219 1 26.7 201 LEU A CA 1
ATOM 1568 C C . LEU A 1 201 ? -7.867 1.139 40.531 1 26.7 201 LEU A C 1
ATOM 1570 O O . LEU A 1 201 ? -8.719 1.979 40.844 1 26.7 201 LEU A O 1
ATOM 1574 N N . VAL A 1 202 ? -8.141 -0.012 40.969 1 29.19 202 VAL A N 1
ATOM 1575 C CA . VAL A 1 202 ? -8.539 -0.322 42.344 1 29.19 202 VAL A CA 1
ATOM 1576 C C . VAL A 1 202 ? -7.668 0.466 43.312 1 29.19 202 VAL A C 1
ATOM 1578 O O . VAL A 1 202 ? -6.477 0.182 43.469 1 29.19 202 VAL A O 1
ATOM 1581 N N . SER A 1 203 ? -7.578 1.76 43.062 1 28.22 203 SER A N 1
ATOM 1582 C CA . SER A 1 203 ? -6.973 2.482 44.188 1 28.22 203 SER A CA 1
ATOM 1583 C C . SER A 1 203 ? -7.625 2.105 45.5 1 28.22 203 SER A C 1
ATOM 1585 O O . SER A 1 203 ? -8.812 2.352 45.719 1 28.22 203 SER A O 1
ATOM 1587 N N . GLN A 1 204 ? -7.355 0.876 45.938 1 26.09 204 GLN A N 1
ATOM 1588 C CA . GLN A 1 204 ? -7.633 0.511 47.312 1 26.09 204 GLN A CA 1
ATOM 1589 C C . GLN A 1 204 ? -7.262 1.644 48.281 1 26.09 204 GLN A C 1
ATOM 1591 O O . GLN A 1 204 ? -6.09 2.014 48.375 1 26.09 204 GLN A O 1
ATOM 1596 N N . ALA A 1 205 ? -8.07 2.645 48.406 1 30.59 205 ALA A N 1
ATOM 1597 C CA . ALA A 1 205 ? -8.055 3.555 49.531 1 30.59 205 ALA A CA 1
ATOM 1598 C C . ALA A 1 205 ? -7.906 2.787 50.844 1 30.59 205 ALA A C 1
ATOM 1600 O O . ALA A 1 205 ? -8.82 2.074 51.281 1 30.59 205 ALA A O 1
ATOM 1601 N N . ASN A 1 206 ? -6.723 2.188 51.031 1 26.83 206 ASN A N 1
ATOM 1602 C CA . ASN A 1 206 ? -6.363 1.778 52.375 1 26.83 206 ASN A CA 1
ATOM 1603 C C . ASN A 1 206 ? -6.801 2.812 53.406 1 26.83 206 ASN A C 1
ATOM 1605 O O . ASN A 1 206 ? -6.379 3.969 53.375 1 26.83 206 ASN A O 1
ATOM 1609 N N . ASN A 1 207 ? -8.023 2.824 53.781 1 27.5 207 ASN A N 1
ATOM 1610 C CA . ASN A 1 207 ? -8.547 3.363 55.031 1 27.5 207 ASN A CA 1
ATOM 1611 C C . ASN A 1 207 ? -7.566 3.174 56.188 1 27.5 207 ASN A C 1
ATOM 1613 O O . ASN A 1 207 ? -7.234 2.043 56.531 1 27.5 207 ASN A O 1
ATOM 1617 N N . LEU A 1 208 ? -6.57 4.105 56.344 1 21.53 208 LEU A N 1
ATOM 1618 C CA . LEU A 1 208 ? -6.09 4.391 57.688 1 21.53 208 LEU A CA 1
ATOM 1619 C C . LEU A 1 208 ? -7.203 4.984 58.562 1 21.53 208 LEU A C 1
ATOM 1621 O O . LEU A 1 208 ? -8.016 5.773 58.062 1 21.53 208 LEU A O 1
ATOM 1625 N N . MET B 1 1 ? 61.625 12.859 34.031 1 48.12 1 MET B N 1
ATOM 1626 C CA . MET B 1 1 ? 60.219 13.102 33.781 1 48.12 1 MET B CA 1
ATOM 1627 C C . MET B 1 1 ? 59.812 12.562 32.406 1 48.12 1 MET B C 1
ATOM 1629 O O . MET B 1 1 ? 60.25 13.07 31.391 1 48.12 1 MET B O 1
ATOM 1633 N N . ARG B 1 2 ? 59.562 11.219 32.219 1 59 2 ARG B N 1
ATOM 1634 C CA . ARG B 1 2 ? 59.125 10.508 31.016 1 59 2 ARG B CA 1
ATOM 1635 C C . ARG B 1 2 ? 57.719 10.953 30.594 1 59 2 ARG B C 1
ATOM 1637 O O . ARG B 1 2 ? 56.781 10.875 31.375 1 59 2 ARG B O 1
ATOM 1644 N N . PHE B 1 3 ? 57.594 11.906 29.641 1 59.66 3 PHE B N 1
ATOM 1645 C CA . PHE B 1 3 ? 56.312 12.328 29.016 1 59.66 3 PHE B CA 1
ATOM 1646 C C . PHE B 1 3 ? 55.656 11.172 28.297 1 59.66 3 PHE B C 1
ATOM 1648 O O . PHE B 1 3 ? 56.25 10.586 27.375 1 59.66 3 PHE B O 1
ATOM 1655 N N . ILE B 1 4 ? 54.719 10.516 29 1 63.34 4 ILE B N 1
ATOM 1656 C CA . ILE B 1 4 ? 53.8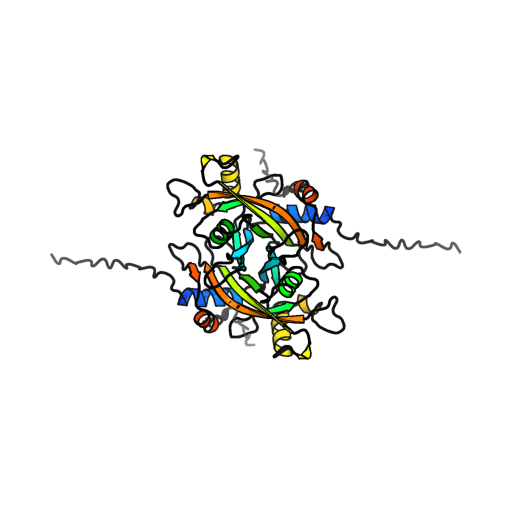75 9.531 28.312 1 63.34 4 ILE B CA 1
ATOM 1657 C C . ILE B 1 4 ? 52.906 10.234 27.359 1 63.34 4 ILE B C 1
ATOM 1659 O O . ILE B 1 4 ? 52.062 11.008 27.812 1 63.34 4 ILE B O 1
ATOM 1663 N N . ALA B 1 5 ? 53.219 10.305 26.062 1 61.56 5 ALA B N 1
ATOM 1664 C CA . ALA B 1 5 ? 52.281 10.781 25.031 1 61.56 5 ALA B CA 1
ATOM 1665 C C . ALA B 1 5 ? 51.094 9.859 24.938 1 61.56 5 ALA B C 1
ATOM 1667 O O . ALA B 1 5 ? 51.219 8.68 24.594 1 61.56 5 ALA B O 1
ATOM 1668 N N . VAL B 1 6 ? 49.938 10.211 25.594 1 61.94 6 VAL B N 1
ATOM 1669 C CA . VAL B 1 6 ? 48.719 9.477 25.391 1 61.94 6 VAL B CA 1
ATOM 1670 C C . VAL B 1 6 ? 48.156 9.789 24 1 61.94 6 VAL B C 1
ATOM 1672 O O . VAL B 1 6 ? 47.812 10.938 23.703 1 61.94 6 VAL B O 1
ATOM 1675 N N . ILE B 1 7 ? 48.375 8.93 23.031 1 58.94 7 ILE B N 1
ATOM 1676 C CA . ILE B 1 7 ? 47.719 9.016 21.719 1 58.94 7 ILE B CA 1
ATOM 1677 C C . ILE B 1 7 ? 46.25 8.711 21.859 1 58.94 7 ILE B C 1
ATOM 1679 O O . ILE B 1 7 ? 45.875 7.598 22.219 1 58.94 7 ILE B O 1
ATOM 1683 N N . PHE B 1 8 ? 45.375 9.75 22.016 1 57.28 8 PHE B N 1
ATOM 1684 C CA . PHE B 1 8 ? 43.938 9.562 21.891 1 57.28 8 PHE B CA 1
ATOM 1685 C C . PHE B 1 8 ? 43.562 9.172 20.453 1 57.28 8 PHE B C 1
ATOM 1687 O O . PHE B 1 8 ? 43.688 9.984 19.531 1 57.28 8 PHE B O 1
ATOM 1694 N N . LEU B 1 9 ? 43.562 7.871 20.172 1 52.62 9 LEU B N 1
ATOM 1695 C CA . LEU B 1 9 ? 42.969 7.395 18.906 1 52.62 9 LEU B CA 1
ATOM 1696 C C . LEU B 1 9 ? 41.5 7.793 18.781 1 52.62 9 LEU B C 1
ATOM 1698 O O . LEU B 1 9 ? 40.688 7.305 19.547 1 52.62 9 LEU B O 1
ATOM 1702 N N . LEU B 1 10 ? 41.219 8.961 18.297 1 52.06 10 LEU B N 1
ATOM 1703 C CA . LEU B 1 10 ? 39.844 9.297 17.875 1 52.06 10 LEU B CA 1
ATOM 1704 C C . LEU B 1 10 ? 39.344 8.297 16.844 1 52.06 10 LEU B C 1
ATOM 1706 O O . LEU B 1 10 ? 39.812 8.281 15.711 1 52.06 10 LEU B O 1
ATOM 1710 N N . LEU B 1 11 ? 38.844 7.164 17.297 1 48.72 11 LEU B N 1
ATOM 1711 C CA . LEU B 1 11 ? 38.125 6.289 16.391 1 48.72 11 LEU B CA 1
ATOM 1712 C C . LEU B 1 11 ? 37.062 7.059 15.641 1 48.72 11 LEU B C 1
ATOM 1714 O O . LEU B 1 11 ? 36.031 7.438 16.234 1 48.72 11 LEU B O 1
ATOM 1718 N N . CYS B 1 12 ? 37.406 7.832 14.742 1 48.69 12 CYS B N 1
ATOM 1719 C CA . CYS B 1 12 ? 36.438 8.375 13.828 1 48.69 12 CYS B CA 1
ATOM 1720 C C . CYS B 1 12 ? 35.531 7.266 13.258 1 48.69 12 CYS B C 1
ATOM 1722 O O . CYS B 1 12 ? 35.938 6.566 12.328 1 48.69 12 CYS B O 1
ATOM 1724 N N . VAL B 1 13 ? 34.688 6.746 14.094 1 46.22 13 VAL B N 1
ATOM 1725 C CA . VAL B 1 13 ? 33.719 5.832 13.531 1 46.22 13 VAL B CA 1
ATOM 1726 C C . VAL B 1 13 ? 33.031 6.488 12.336 1 46.22 13 VAL B C 1
ATOM 1728 O O . VAL B 1 13 ? 32.25 7.438 12.484 1 46.22 13 VAL B O 1
ATOM 1731 N N . VAL B 1 14 ? 33.688 6.66 11.32 1 47.19 14 VAL B N 1
ATOM 1732 C CA . VAL B 1 14 ? 33 7.047 10.086 1 47.19 14 VAL B CA 1
ATOM 1733 C C . VAL B 1 14 ? 31.844 6.102 9.82 1 47.19 14 VAL B C 1
ATOM 1735 O O . VAL B 1 14 ? 32.031 4.898 9.633 1 47.19 14 VAL B O 1
ATOM 1738 N N . PHE B 1 15 ? 30.75 6.371 10.43 1 53.38 15 PHE B N 1
ATOM 1739 C CA . PHE B 1 15 ? 29.562 5.602 10.055 1 53.38 15 PHE B CA 1
ATOM 1740 C C . PHE B 1 15 ? 29.391 5.59 8.539 1 53.38 15 PHE B C 1
ATOM 1742 O O . PHE B 1 15 ? 29.281 6.645 7.91 1 53.38 15 PHE B O 1
ATOM 1749 N N . ALA B 1 16 ? 29.953 4.703 7.898 1 60.66 16 ALA B N 1
ATOM 1750 C CA . ALA B 1 16 ? 29.891 4.578 6.445 1 60.66 16 ALA B CA 1
ATOM 1751 C C . ALA B 1 16 ? 28.438 4.672 5.961 1 60.66 16 ALA B C 1
ATOM 1753 O O . ALA B 1 16 ? 27.547 4.008 6.504 1 60.66 16 ALA B O 1
ATOM 1754 N N . LYS B 1 17 ? 28.109 5.66 5.129 1 80.94 17 LYS B N 1
ATOM 1755 C CA . LYS B 1 17 ? 26.828 5.859 4.461 1 80.94 17 LYS B CA 1
ATOM 1756 C C . LYS B 1 17 ? 26.391 4.602 3.711 1 80.94 17 LYS B C 1
ATOM 1758 O O . LYS B 1 17 ? 27.203 3.951 3.059 1 80.94 17 LYS B O 1
ATOM 1763 N N . GLU B 1 18 ? 25.188 4.09 3.936 1 92.56 18 GLU B N 1
ATOM 1764 C CA . GLU B 1 18 ? 24.625 2.941 3.232 1 92.56 18 GLU B CA 1
ATOM 1765 C C . GLU B 1 18 ? 24.781 3.088 1.722 1 92.56 18 GLU B C 1
ATOM 1767 O O . GLU B 1 18 ? 24.438 4.129 1.156 1 92.56 18 GLU B O 1
ATOM 1772 N N . THR B 1 19 ? 25.422 2.09 1.081 1 94.94 19 THR B N 1
ATOM 1773 C CA . THR B 1 19 ? 25.641 2.109 -0.361 1 94.94 19 THR B CA 1
ATOM 1774 C C . THR B 1 19 ? 24.438 1.544 -1.102 1 94.94 19 THR B C 1
ATOM 1776 O O . THR B 1 19 ? 23.547 0.961 -0.486 1 94.94 19 THR B O 1
ATOM 1779 N N . VAL B 1 20 ? 24.453 1.693 -2.447 1 97.12 20 VAL B N 1
ATOM 1780 C CA . VAL B 1 20 ? 23.391 1.134 -3.27 1 97.12 20 VAL B CA 1
ATOM 1781 C C . VAL B 1 20 ? 23.438 -0.391 -3.209 1 97.12 20 VAL B C 1
ATOM 1783 O O . VAL B 1 20 ? 22.406 -1.054 -3.273 1 97.12 20 VAL B O 1
ATOM 1786 N N . ASN B 1 21 ? 24.625 -0.965 -3.033 1 95.81 21 ASN B N 1
ATOM 1787 C CA . ASN B 1 21 ? 24.734 -2.408 -2.854 1 95.81 21 ASN B CA 1
ATOM 1788 C C . ASN B 1 21 ? 24.078 -2.865 -1.556 1 95.81 21 ASN B C 1
ATOM 1790 O O . ASN B 1 21 ? 23.406 -3.9 -1.524 1 95.81 21 ASN B O 1
ATOM 1794 N N . ASP B 1 22 ? 24.312 -2.088 -0.506 1 95.94 22 ASP B N 1
ATOM 1795 C CA . ASP B 1 22 ? 23.641 -2.377 0.755 1 95.94 22 ASP B CA 1
ATOM 1796 C C . ASP B 1 22 ? 22.125 -2.301 0.595 1 95.94 22 ASP B C 1
ATOM 1798 O O . ASP B 1 22 ? 21.406 -3.172 1.08 1 95.94 22 ASP B O 1
ATOM 1802 N N . ALA B 1 23 ? 21.688 -1.254 -0.114 1 97.88 23 ALA B N 1
ATOM 1803 C CA . ALA B 1 23 ? 20.25 -1.058 -0.348 1 97.88 23 ALA B CA 1
ATOM 1804 C C . ALA B 1 23 ? 19.656 -2.234 -1.113 1 97.88 23 ALA B C 1
ATOM 1806 O O . ALA B 1 23 ? 18.562 -2.697 -0.795 1 97.88 23 ALA B O 1
ATOM 1807 N N . ALA B 1 24 ? 20.375 -2.707 -2.098 1 98.25 24 ALA B N 1
ATOM 1808 C CA . ALA B 1 24 ? 19.891 -3.84 -2.889 1 98.25 24 ALA B CA 1
ATOM 1809 C C . ALA B 1 24 ? 19.719 -5.078 -2.02 1 98.25 24 ALA B C 1
ATOM 1811 O O . ALA B 1 24 ? 18.703 -5.766 -2.107 1 98.25 24 ALA B O 1
ATOM 1812 N N . ARG B 1 25 ? 20.688 -5.375 -1.207 1 97.25 25 ARG B N 1
ATOM 1813 C CA . ARG B 1 25 ? 20.609 -6.523 -0.309 1 97.25 25 ARG B CA 1
ATOM 1814 C C . ARG B 1 25 ? 19.453 -6.383 0.669 1 97.25 25 ARG B C 1
ATOM 1816 O O . ARG B 1 25 ? 18.703 -7.336 0.897 1 97.25 25 ARG B O 1
ATOM 1823 N N . LEU B 1 26 ? 19.328 -5.199 1.259 1 97.19 26 LEU B N 1
ATOM 1824 C CA . LEU B 1 26 ? 18.281 -4.953 2.238 1 97.19 26 LEU B CA 1
ATOM 1825 C C . LEU B 1 26 ? 16.906 -5.039 1.587 1 97.19 26 LEU B C 1
ATOM 1827 O O . LEU B 1 26 ? 15.961 -5.574 2.18 1 97.19 26 LEU B O 1
ATOM 1831 N N . ALA B 1 27 ? 16.781 -4.527 0.363 1 98.38 27 ALA B N 1
ATOM 1832 C CA . ALA B 1 27 ? 15.508 -4.605 -0.365 1 98.38 27 ALA B CA 1
ATOM 1833 C C . ALA B 1 27 ? 15.109 -6.055 -0.608 1 98.38 27 ALA B C 1
ATOM 1835 O O . ALA B 1 27 ? 13.961 -6.438 -0.356 1 98.38 27 ALA B O 1
ATOM 1836 N N . ARG B 1 28 ? 16.062 -6.855 -1.089 1 98.06 28 ARG B N 1
ATOM 1837 C CA . ARG B 1 28 ? 15.773 -8.266 -1.334 1 98.06 28 ARG B CA 1
ATOM 1838 C C . ARG B 1 28 ? 15.43 -8.984 -0.036 1 98.06 28 ARG B C 1
ATOM 1840 O O . ARG B 1 28 ? 14.539 -9.836 -0.011 1 98.06 28 ARG B O 1
ATOM 1847 N N . GLN B 1 29 ? 16.109 -8.648 1.011 1 96.81 29 GLN B N 1
ATOM 1848 C CA . GLN B 1 29 ? 15.859 -9.25 2.316 1 96.81 29 GLN B CA 1
ATOM 1849 C C . GLN B 1 29 ? 14.461 -8.914 2.82 1 96.81 29 GLN B C 1
ATOM 1851 O O . GLN B 1 29 ? 13.766 -9.773 3.369 1 96.81 29 GLN B O 1
ATOM 1856 N N . LEU B 1 30 ? 14.086 -7.641 2.672 1 97.25 30 LEU B N 1
ATOM 1857 C CA . LEU B 1 30 ? 12.75 -7.211 3.078 1 97.25 30 LEU B CA 1
ATOM 1858 C C . LEU B 1 30 ? 11.68 -8.07 2.414 1 97.25 30 LEU B C 1
ATOM 1860 O O . LEU B 1 30 ? 10.703 -8.453 3.057 1 97.25 30 LEU B O 1
ATOM 1864 N N . VAL B 1 31 ? 11.867 -8.367 1.139 1 98.06 31 VAL B N 1
ATOM 1865 C CA . VAL B 1 31 ? 10.891 -9.148 0.384 1 98.06 31 VAL B CA 1
ATOM 1866 C C . VAL B 1 31 ? 10.945 -10.609 0.816 1 98.06 31 VAL B C 1
ATOM 1868 O O . VAL B 1 31 ? 9.914 -11.203 1.149 1 98.06 31 VAL B O 1
ATOM 1871 N N . SER B 1 32 ? 12.125 -11.148 0.917 1 96.06 32 SER B N 1
ATOM 1872 C CA . SER B 1 32 ? 12.305 -12.578 1.146 1 96.06 32 SER B CA 1
ATOM 1873 C C . SER B 1 32 ? 11.977 -12.953 2.586 1 96.06 32 SER B C 1
ATOM 1875 O O . SER B 1 32 ? 11.57 -14.086 2.859 1 96.06 32 SER B O 1
ATOM 1877 N N . GLN B 1 33 ? 12.102 -12 3.496 1 93.62 33 GLN B N 1
ATOM 1878 C CA . GLN B 1 33 ? 11.883 -12.305 4.906 1 93.62 33 GLN B CA 1
ATOM 1879 C C . GLN B 1 33 ? 10.609 -11.633 5.422 1 93.62 33 GLN B C 1
ATOM 1881 O O . GLN B 1 33 ? 10.445 -11.461 6.633 1 93.62 33 GLN B O 1
ATOM 1886 N N . SER B 1 34 ? 9.852 -11.148 4.461 1 94.12 34 SER B N 1
ATOM 1887 C CA . SER B 1 34 ? 8.547 -10.656 4.883 1 94.12 34 SER B CA 1
ATOM 1888 C C . SER B 1 34 ? 7.781 -11.727 5.664 1 94.12 34 SER B C 1
ATOM 1890 O O . SER B 1 34 ? 7.625 -12.852 5.195 1 94.12 34 SER B O 1
ATOM 1892 N N . PRO B 1 35 ? 7.336 -11.43 6.852 1 88.81 35 PRO B N 1
ATOM 1893 C CA . PRO B 1 35 ? 6.762 -12.484 7.691 1 88.81 35 PRO B CA 1
ATOM 1894 C C . PRO B 1 35 ? 5.488 -13.078 7.102 1 88.81 35 PRO B C 1
ATOM 1896 O O . PRO B 1 35 ? 5.234 -14.281 7.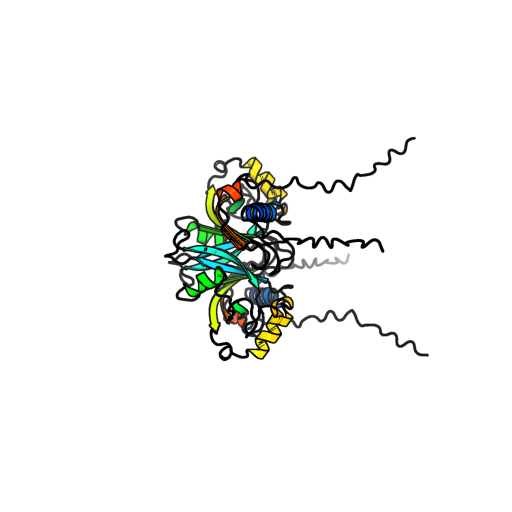262 1 88.81 35 PRO B O 1
ATOM 1899 N N . ASP B 1 36 ? 4.727 -12.297 6.441 1 94.19 36 ASP B N 1
ATOM 1900 C CA . ASP B 1 36 ? 3.43 -12.789 5.988 1 94.19 36 ASP B CA 1
ATOM 1901 C C . ASP B 1 36 ? 3.342 -12.781 4.465 1 94.19 36 ASP B C 1
ATOM 1903 O O . ASP B 1 36 ? 2.303 -13.125 3.896 1 94.19 36 ASP B O 1
ATOM 1907 N N . ALA B 1 37 ? 4.422 -12.391 3.775 1 98.06 37 ALA B N 1
ATOM 1908 C CA . ALA B 1 37 ? 4.445 -12.289 2.318 1 98.06 37 ALA B CA 1
ATOM 1909 C C . ALA B 1 37 ? 3.234 -11.508 1.805 1 98.06 37 ALA B C 1
ATOM 1911 O O . ALA B 1 37 ? 2.551 -11.953 0.88 1 98.06 37 ALA B O 1
ATOM 1912 N N . ILE B 1 38 ? 2.936 -10.438 2.439 1 98.56 38 ILE B N 1
ATOM 1913 C CA . ILE B 1 38 ? 1.853 -9.523 2.086 1 98.56 38 ILE B CA 1
ATOM 1914 C C . ILE B 1 38 ? 2.428 -8.156 1.726 1 98.56 38 ILE B C 1
ATOM 1916 O O . ILE B 1 38 ? 3.311 -7.648 2.418 1 98.56 38 ILE B O 1
ATOM 1920 N N . GLY B 1 39 ? 2.109 -7.633 0.572 1 98.62 39 GLY B N 1
ATOM 1921 C CA . GLY B 1 39 ? 2.445 -6.281 0.142 1 98.62 39 GLY B CA 1
ATOM 1922 C C . GLY B 1 39 ? 1.227 -5.445 -0.2 1 98.62 39 GLY B C 1
ATOM 1923 O O . GLY B 1 39 ? 0.091 -5.891 -0.018 1 98.62 39 GLY B O 1
ATOM 1924 N N . TYR B 1 40 ? 1.45 -4.246 -0.575 1 98.81 40 TYR B N 1
ATOM 1925 C CA . TYR B 1 40 ? 0.402 -3.348 -1.043 1 98.81 40 TYR B CA 1
ATOM 1926 C C . TYR B 1 40 ? 0.625 -2.963 -2.502 1 98.81 40 TYR B C 1
ATOM 1928 O O . TYR B 1 40 ? 1.655 -2.379 -2.844 1 98.81 40 TYR B O 1
ATOM 1936 N N . MET B 1 41 ? -0.324 -3.344 -3.287 1 98.94 41 MET B N 1
ATOM 1937 C CA . MET B 1 41 ? -0.206 -3.182 -4.734 1 98.94 41 MET B CA 1
ATOM 1938 C C . MET B 1 41 ? -0.871 -1.89 -5.195 1 98.94 41 MET B C 1
ATOM 1940 O O . MET B 1 41 ? -1.963 -1.55 -4.734 1 98.94 41 MET B O 1
ATOM 1944 N N . ALA B 1 42 ? -0.159 -1.188 -6.004 1 99 42 ALA B N 1
ATOM 1945 C CA . ALA B 1 42 ? -0.733 -0.037 -6.695 1 99 42 ALA B CA 1
ATOM 1946 C C . ALA B 1 42 ? -1 -0.357 -8.164 1 99 42 ALA B C 1
ATOM 1948 O O . ALA B 1 42 ? -0.153 -0.943 -8.844 1 99 42 ALA B O 1
ATOM 1949 N N . THR B 1 43 ? -2.139 -0.073 -8.617 1 98.94 43 THR B N 1
ATOM 1950 C CA . THR B 1 43 ? -2.564 -0.111 -10.008 1 98.94 43 THR B CA 1
ATOM 1951 C C . THR B 1 43 ? -3.293 1.177 -10.391 1 98.94 43 THR B C 1
ATOM 1953 O O . THR B 1 43 ? -3.379 2.107 -9.586 1 98.94 43 THR B O 1
ATOM 1956 N N . THR B 1 44 ? -3.652 1.256 -11.617 1 98.88 44 THR B N 1
ATOM 1957 C CA . THR B 1 44 ? -4.34 2.451 -12.086 1 98.88 44 THR B CA 1
ATOM 1958 C C . THR B 1 44 ? -5.676 2.086 -12.734 1 98.88 44 THR B C 1
ATOM 1960 O O . THR B 1 44 ? -5.734 1.19 -13.578 1 98.88 44 THR B O 1
ATOM 1963 N N . TYR B 1 45 ? -6.727 2.762 -12.297 1 98.81 45 TYR B N 1
ATOM 1964 C CA . TYR B 1 45 ? -7.992 2.6 -13.008 1 98.81 45 TYR B CA 1
ATOM 1965 C C . TYR B 1 45 ? -7.84 2.924 -14.484 1 98.81 45 TYR B C 1
ATOM 1967 O O . TYR B 1 45 ? -7.102 3.842 -14.852 1 98.81 45 TYR B O 1
ATOM 1975 N N . PRO B 1 46 ? -8.609 2.203 -15.289 1 97.88 46 PRO B N 1
ATOM 1976 C CA . PRO B 1 46 ? -8.539 2.523 -16.719 1 97.88 46 PRO B CA 1
ATOM 1977 C C . PRO B 1 46 ? -9.023 3.938 -17.031 1 97.88 46 PRO B C 1
ATOM 1979 O O . PRO B 1 46 ? -9.906 4.461 -16.328 1 97.88 46 PRO B O 1
ATOM 1982 N N . ASP B 1 47 ? -8.477 4.52 -18.125 1 95.62 47 ASP B N 1
ATOM 1983 C CA . ASP B 1 47 ? -8.797 5.891 -18.516 1 95.62 47 ASP B CA 1
ATOM 1984 C C . ASP B 1 47 ? -10.273 6.023 -18.875 1 95.62 47 ASP B C 1
ATOM 1986 O O . ASP B 1 47 ? -10.844 7.113 -18.781 1 95.62 47 ASP B O 1
ATOM 1990 N N . ASP B 1 48 ? -10.867 4.961 -19.25 1 96.5 48 ASP B N 1
ATOM 1991 C CA . ASP B 1 48 ? -12.258 5.012 -19.672 1 96.5 48 ASP B CA 1
ATOM 1992 C C . ASP B 1 48 ? -13.195 4.578 -18.547 1 96.5 48 ASP B C 1
ATOM 1994 O O . ASP B 1 48 ? -14.367 4.289 -18.781 1 96.5 48 ASP B O 1
ATOM 1998 N N . HIS B 1 49 ? -12.625 4.395 -17.359 1 96.88 49 HIS B N 1
ATOM 1999 C CA . HIS B 1 49 ? -13.492 4.086 -16.234 1 96.88 49 HIS B CA 1
ATOM 2000 C C . HIS B 1 49 ? -14.555 5.164 -16.047 1 96.88 49 HIS B C 1
ATOM 2002 O O . HIS B 1 49 ? -14.273 6.352 -16.203 1 96.88 49 HIS B O 1
ATOM 2008 N N . ASP B 1 50 ? -15.742 4.797 -15.586 1 96 50 ASP B N 1
ATOM 2009 C CA . ASP B 1 50 ? -16.891 5.688 -15.547 1 96 50 ASP B CA 1
ATOM 2010 C C . ASP B 1 50 ? -16.703 6.789 -14.508 1 96 50 ASP B C 1
ATOM 2012 O O . ASP B 1 50 ? -17.016 7.953 -14.766 1 96 50 ASP B O 1
ATOM 2016 N N . THR B 1 51 ? -16.125 6.477 -13.328 1 96.38 51 THR B N 1
ATOM 2017 C CA . THR B 1 51 ? -16.156 7.434 -12.227 1 96.38 51 THR B CA 1
ATOM 2018 C C . THR B 1 51 ? -14.742 7.703 -11.711 1 96.38 51 THR B C 1
ATOM 2020 O O . THR B 1 51 ? -14.508 8.688 -11.008 1 96.38 51 THR B O 1
ATOM 2023 N N . LEU B 1 52 ? -13.75 6.852 -12.109 1 98.19 52 LEU B N 1
ATOM 2024 C CA . LEU B 1 52 ? -12.414 6.984 -11.555 1 98.19 52 LEU B CA 1
ATOM 2025 C C . LEU B 1 52 ? -11.352 6.875 -12.641 1 98.19 52 LEU B C 1
ATOM 2027 O O . LEU B 1 52 ? -10.383 6.129 -12.5 1 98.19 52 LEU B O 1
ATOM 2031 N N . PRO B 1 53 ? -11.594 7.574 -13.758 1 97.88 53 PRO B N 1
ATOM 2032 C CA . PRO B 1 53 ? -10.617 7.434 -14.844 1 97.88 53 PRO B CA 1
ATOM 2033 C C . PRO B 1 53 ? -9.203 7.836 -14.43 1 97.88 53 PRO B C 1
ATOM 2035 O O . PRO B 1 53 ? -8.984 8.969 -13.992 1 97.88 53 PRO B O 1
ATOM 2038 N N . GLY B 1 54 ? -8.273 6.879 -14.555 1 97.69 54 GLY B N 1
ATOM 2039 C CA . GLY B 1 54 ? -6.859 7.164 -14.359 1 97.69 54 GLY B CA 1
ATOM 2040 C C . GLY B 1 54 ? -6.469 7.273 -12.891 1 97.69 54 GLY B C 1
ATOM 2041 O O . GLY B 1 54 ? -5.316 7.566 -12.578 1 97.69 54 GLY B O 1
ATOM 2042 N N . GLN B 1 55 ? -7.363 7.012 -11.977 1 98.69 55 GLN B N 1
ATOM 2043 C CA . GLN B 1 55 ? -7.082 7.141 -10.547 1 98.69 55 GLN B CA 1
ATOM 2044 C C . GLN B 1 55 ? -6.164 6.02 -10.07 1 98.69 55 GLN B C 1
ATOM 2046 O O . GLN B 1 55 ? -6.332 4.863 -10.453 1 98.69 55 GLN B O 1
ATOM 2051 N N . PRO B 1 56 ? -5.117 6.41 -9.289 1 98.94 56 PRO B N 1
ATOM 2052 C CA . PRO B 1 56 ? -4.348 5.332 -8.664 1 98.94 56 PRO B CA 1
ATOM 2053 C C . PRO B 1 56 ? -5.16 4.547 -7.633 1 98.94 56 PRO B C 1
ATOM 2055 O O . PRO B 1 56 ? -6.062 5.098 -7.004 1 98.94 56 PRO B O 1
ATOM 2058 N N . PHE B 1 57 ? -4.887 3.301 -7.547 1 98.94 57 PHE B N 1
ATOM 2059 C CA . PHE B 1 57 ? -5.57 2.389 -6.641 1 98.94 57 PHE B CA 1
ATOM 2060 C C . PHE B 1 57 ? -4.566 1.559 -5.848 1 98.94 57 PHE B C 1
ATOM 2062 O O . PHE B 1 57 ? -3.654 0.962 -6.426 1 98.94 57 PHE B O 1
ATOM 2069 N N . SER B 1 58 ? -4.707 1.549 -4.52 1 98.69 58 SER B N 1
ATOM 2070 C CA . SER B 1 58 ? -3.855 0.772 -3.625 1 98.69 58 SER B CA 1
ATOM 2071 C C . SER B 1 58 ? -4.68 -0.202 -2.789 1 98.69 58 SER B C 1
ATOM 2073 O O . SER B 1 58 ? -5.715 0.17 -2.232 1 98.69 58 SER B O 1
ATOM 2075 N N . LEU B 1 59 ? -4.207 -1.419 -2.67 1 98.88 59 LEU B N 1
ATOM 2076 C CA . LEU B 1 59 ? -4.793 -2.35 -1.711 1 98.88 59 LEU B CA 1
ATOM 2077 C C . LEU B 1 59 ? -3.83 -3.49 -1.403 1 98.88 59 LEU B C 1
ATOM 2079 O O . LEU B 1 59 ? -2.883 -3.73 -2.156 1 98.88 59 LEU B O 1
ATOM 2083 N N . GLN B 1 60 ? -4.051 -4.141 -0.323 1 98.62 60 GLN B N 1
ATOM 2084 C CA . GLN B 1 60 ? -3.264 -5.285 0.127 1 98.62 60 GLN B CA 1
ATOM 2085 C C . GLN B 1 60 ? -3.312 -6.422 -0.891 1 98.62 60 GLN B C 1
ATOM 2087 O O . GLN B 1 60 ? -4.359 -6.68 -1.49 1 98.62 60 GLN B O 1
ATOM 2092 N N . GLU B 1 61 ? -2.213 -7.129 -1.051 1 98.62 61 GLU B N 1
ATOM 2093 C CA . GLU B 1 61 ? -2.131 -8.289 -1.93 1 98.62 61 GLU B CA 1
ATOM 2094 C C . GLU B 1 61 ? -1.143 -9.32 -1.392 1 98.62 61 GLU B C 1
ATOM 2096 O O . GLU B 1 61 ? -0.066 -8.961 -0.908 1 98.62 61 GLU B O 1
ATOM 2101 N N . TYR B 1 62 ? -1.508 -10.656 -1.498 1 98.75 62 TYR B N 1
ATOM 2102 C CA . TYR B 1 62 ? -0.571 -11.742 -1.251 1 98.75 62 TYR B CA 1
ATOM 2103 C C . TYR B 1 62 ? 0.442 -11.859 -2.385 1 98.75 62 TYR B C 1
ATOM 2105 O O . TYR B 1 62 ? 0.088 -11.727 -3.559 1 98.75 62 TYR B O 1
ATOM 2113 N N . PHE B 1 63 ? 1.659 -12.125 -2.051 1 98.88 63 PHE B N 1
ATOM 2114 C CA . PHE B 1 63 ? 2.645 -12.508 -3.053 1 98.88 63 PHE B CA 1
ATOM 2115 C C . PHE B 1 63 ? 3.438 -13.727 -2.59 1 98.88 63 PHE B C 1
ATOM 2117 O O . PHE B 1 63 ? 3.463 -14.039 -1.399 1 98.88 63 PHE B O 1
ATOM 2124 N N . GLY B 1 64 ? 3.971 -14.438 -3.533 1 98.62 64 GLY B N 1
ATOM 2125 C CA . GLY B 1 64 ? 4.938 -15.492 -3.248 1 98.62 64 GLY B CA 1
ATOM 2126 C C . GLY B 1 64 ? 6.328 -15.18 -3.762 1 98.62 64 GLY B C 1
ATOM 2127 O O . GLY B 1 64 ? 6.5 -14.828 -4.934 1 98.62 64 GLY B O 1
ATOM 2128 N N . ASP B 1 65 ? 7.262 -15.25 -2.852 1 98.06 65 ASP B N 1
ATOM 2129 C CA . ASP B 1 65 ? 8.664 -15.141 -3.258 1 98.06 65 ASP B CA 1
ATOM 2130 C C . ASP B 1 65 ? 9.203 -16.5 -3.727 1 98.06 65 ASP B C 1
ATOM 2132 O O . ASP B 1 65 ? 9.883 -17.188 -2.975 1 98.06 65 ASP B O 1
ATOM 2136 N N . CYS B 1 66 ? 8.977 -16.812 -5.016 1 97.62 66 CYS B N 1
ATOM 2137 C CA . CYS B 1 66 ? 9.219 -18.156 -5.512 1 97.62 66 CYS B CA 1
ATOM 2138 C C . CYS B 1 66 ? 10.273 -18.141 -6.617 1 97.62 66 CYS B C 1
ATOM 2140 O O . CYS B 1 66 ? 10.586 -19.188 -7.188 1 97.62 66 CYS B O 1
ATOM 2142 N N . HIS B 1 67 ? 10.766 -17 -7.004 1 97.06 67 HIS B N 1
ATOM 2143 C CA . HIS B 1 67 ? 11.695 -16.859 -8.117 1 97.06 67 HIS B CA 1
ATOM 2144 C C . HIS B 1 67 ? 13.047 -16.328 -7.648 1 97.06 67 HIS B C 1
ATOM 2146 O O . HIS B 1 67 ? 13.102 -15.438 -6.785 1 97.06 67 HIS B O 1
ATOM 2152 N N . THR B 1 68 ? 14.102 -16.719 -8.211 1 94.31 68 THR B N 1
ATOM 2153 C CA . THR B 1 68 ? 15.438 -16.359 -7.766 1 94.31 68 THR B CA 1
ATOM 2154 C C . THR B 1 68 ? 15.805 -14.953 -8.242 1 94.31 68 THR B C 1
ATOM 2156 O O . THR B 1 68 ? 16.672 -14.305 -7.668 1 94.31 68 THR B O 1
ATOM 2159 N N . ASN B 1 69 ? 15.18 -14.508 -9.305 1 96 69 ASN B N 1
ATOM 2160 C CA . ASN B 1 69 ? 15.555 -13.219 -9.875 1 96 69 ASN B CA 1
ATOM 2161 C C . ASN B 1 69 ? 14.781 -12.078 -9.219 1 96 69 ASN B C 1
ATOM 2163 O O . ASN B 1 69 ? 14.852 -10.938 -9.68 1 96 69 ASN B O 1
ATOM 2167 N N . GLY B 1 70 ? 13.953 -12.289 -8.25 1 97.38 70 GLY B N 1
ATOM 2168 C CA . GLY B 1 70 ? 13.25 -11.227 -7.547 1 97.38 70 GLY B CA 1
ATOM 2169 C C . GLY B 1 70 ? 11.828 -11.031 -8.039 1 97.38 70 GLY B C 1
ATOM 2170 O O . GLY B 1 70 ? 11.086 -10.211 -7.496 1 97.38 70 GLY B O 1
ATOM 2171 N N . SER B 1 71 ? 11.414 -11.812 -9.078 1 98.5 71 SER B N 1
ATOM 2172 C CA . SER B 1 71 ? 10.008 -11.805 -9.469 1 98.5 71 SER B CA 1
ATOM 2173 C C . SER B 1 71 ? 9.133 -12.414 -8.383 1 98.5 71 SER B C 1
ATOM 2175 O O . SER B 1 71 ? 9.617 -13.141 -7.516 1 98.5 71 SER B O 1
ATOM 2177 N N . LEU B 1 72 ? 7.859 -12.102 -8.438 1 98.88 72 LEU B N 1
ATOM 2178 C CA . LEU B 1 72 ? 6.93 -12.594 -7.426 1 98.88 72 LEU B CA 1
ATOM 2179 C C . LEU B 1 72 ? 5.797 -13.383 -8.07 1 98.88 72 LEU B C 1
ATOM 2181 O O . LEU B 1 72 ? 5.328 -13.039 -9.156 1 98.88 72 LEU B O 1
ATOM 2185 N N . THR B 1 73 ? 5.41 -14.438 -7.406 1 98.69 73 THR B N 1
ATOM 2186 C CA . THR B 1 73 ? 4.238 -15.211 -7.801 1 98.69 73 THR B CA 1
ATOM 2187 C C . THR B 1 73 ? 2.961 -14.578 -7.258 1 98.69 73 THR B C 1
ATOM 2189 O O . THR B 1 73 ? 2.922 -14.148 -6.102 1 98.69 73 THR B O 1
ATOM 2192 N N . LEU B 1 74 ? 1.95 -14.508 -8.109 1 98.56 74 LEU B N 1
ATOM 2193 C CA . LEU B 1 74 ? 0.64 -14.008 -7.707 1 98.56 74 LEU B CA 1
ATOM 2194 C C . LEU B 1 74 ? -0.453 -15.016 -8.031 1 98.56 74 LEU B C 1
ATOM 2196 O O . LEU B 1 74 ? -0.301 -15.828 -8.953 1 98.56 74 LEU B O 1
ATOM 2200 N N . LEU B 1 75 ? -1.444 -15.023 -7.199 1 97.38 75 LEU B N 1
ATOM 2201 C CA . LEU B 1 75 ? -2.736 -15.578 -7.594 1 97.38 75 LEU B CA 1
ATOM 2202 C C . LEU B 1 75 ? -3.648 -14.484 -8.141 1 97.38 75 LEU B C 1
ATOM 2204 O O . LEU B 1 75 ? -4.137 -13.641 -7.387 1 97.38 75 LEU B O 1
ATOM 2208 N N . PHE B 1 76 ? -3.836 -14.539 -9.422 1 97.31 76 PHE B N 1
ATOM 2209 C CA . PHE B 1 76 ? -4.543 -13.5 -10.164 1 97.31 76 PHE B CA 1
ATOM 2210 C C . PHE B 1 76 ? -6.02 -13.844 -10.305 1 97.31 76 PHE B C 1
ATOM 2212 O O . PHE B 1 76 ? -6.375 -14.805 -11 1 97.31 76 PHE B O 1
ATOM 2219 N N . MET B 1 77 ? -6.871 -13.039 -9.688 1 96.94 77 MET B N 1
ATOM 2220 C CA . MET B 1 77 ? -8.312 -13.258 -9.758 1 96.94 77 MET B CA 1
ATOM 2221 C C . MET B 1 77 ? -9.008 -12.109 -10.484 1 96.94 77 MET B C 1
ATOM 2223 O O . MET B 1 77 ? -9.117 -11.008 -9.945 1 96.94 77 MET B O 1
ATOM 2227 N N . PRO B 1 78 ? -9.547 -12.375 -11.633 1 96.94 78 PRO B N 1
ATOM 2228 C CA . PRO B 1 78 ? -10.148 -11.312 -12.453 1 96.94 78 PRO B CA 1
ATOM 2229 C C . PRO B 1 78 ? -11.25 -10.555 -11.719 1 96.94 78 PRO B C 1
ATOM 2231 O O . PRO B 1 78 ? -11.555 -9.406 -12.062 1 96.94 78 PRO B O 1
ATOM 2234 N N . ILE B 1 79 ? -11.797 -11.086 -10.648 1 96.62 79 ILE B N 1
ATOM 2235 C CA . ILE B 1 79 ? -12.875 -10.438 -9.914 1 96.62 79 ILE B CA 1
ATOM 2236 C C . ILE B 1 79 ? -12.312 -9.305 -9.055 1 96.62 79 ILE B C 1
ATOM 2238 O O . ILE B 1 79 ? -13.055 -8.422 -8.617 1 96.62 79 ILE B O 1
ATOM 2242 N N . SER B 1 80 ? -11 -9.367 -8.766 1 97.5 80 SER B N 1
ATOM 2243 C CA . SER B 1 80 ? -10.383 -8.352 -7.918 1 97.5 80 SER B CA 1
ATOM 2244 C C . SER B 1 80 ? -10.219 -7.031 -8.656 1 97.5 80 SER B C 1
ATOM 2246 O O . SER B 1 80 ? -9.984 -7.02 -9.867 1 97.5 80 SER B O 1
ATOM 2248 N N . ARG B 1 81 ? -10.266 -5.926 -7.973 1 98.06 81 ARG B N 1
ATOM 2249 C CA . ARG B 1 81 ? -10.141 -4.598 -8.57 1 98.06 81 ARG B CA 1
ATOM 2250 C C . ARG B 1 81 ? -8.75 -4.391 -9.148 1 98.06 81 ARG B C 1
ATOM 2252 O O . ARG B 1 81 ? -8.602 -3.848 -10.25 1 98.06 81 ARG B O 1
ATOM 2259 N N . HIS B 1 82 ? -7.656 -4.836 -8.469 1 98.69 82 HIS B N 1
ATOM 2260 C CA . HIS B 1 82 ? -6.309 -4.785 -9.031 1 98.69 82 HIS B CA 1
ATOM 2261 C C . HIS B 1 82 ? -6.25 -5.488 -10.383 1 98.69 82 HIS B C 1
ATOM 2263 O O . HIS B 1 82 ? -5.691 -4.949 -11.344 1 98.69 82 HIS B O 1
ATOM 2269 N N . SER B 1 83 ? -6.824 -6.676 -10.367 1 98.62 83 SER B N 1
ATOM 2270 C CA . SER B 1 83 ? -6.742 -7.496 -11.57 1 98.62 83 SER B CA 1
ATOM 2271 C C . SER B 1 83 ? -7.465 -6.836 -12.742 1 98.62 83 SER B C 1
ATOM 2273 O O . SER B 1 83 ? -6.973 -6.848 -13.867 1 98.62 83 SER B O 1
ATOM 2275 N N . GLN B 1 84 ? -8.594 -6.23 -12.453 1 98.44 84 GLN B N 1
ATOM 2276 C CA . GLN B 1 84 ? -9.328 -5.516 -13.492 1 98.44 84 GLN B CA 1
ATOM 2277 C C . GLN B 1 84 ? -8.5 -4.348 -14.039 1 98.44 84 GLN B C 1
ATOM 2279 O O . GLN B 1 84 ? -8.461 -4.121 -15.25 1 98.44 84 GLN B O 1
ATOM 2284 N N . ASN B 1 85 ? -7.879 -3.619 -13.156 1 98.88 85 ASN B N 1
ATOM 2285 C CA . ASN B 1 85 ? -7.012 -2.529 -13.594 1 98.88 85 ASN B CA 1
ATOM 2286 C C . ASN B 1 85 ? -5.863 -3.037 -14.453 1 98.88 85 ASN B C 1
ATOM 2288 O O . ASN B 1 85 ? -5.57 -2.463 -15.508 1 98.88 85 ASN B O 1
ATOM 2292 N N . ILE B 1 86 ? -5.246 -4.133 -13.984 1 98.81 86 ILE B N 1
ATOM 2293 C CA . ILE B 1 86 ? -4.086 -4.695 -14.664 1 98.81 86 ILE B CA 1
ATOM 2294 C C . ILE B 1 86 ? -4.492 -5.184 -16.047 1 98.81 86 ILE B C 1
ATOM 2296 O O . ILE B 1 86 ? -3.781 -4.945 -17.031 1 98.81 86 ILE B O 1
ATOM 2300 N N . LEU B 1 87 ? -5.645 -5.785 -16.141 1 98.19 87 LEU B N 1
ATOM 2301 C CA . LEU B 1 87 ? -6.121 -6.309 -17.422 1 98.19 87 LEU B CA 1
ATOM 2302 C C . LEU B 1 87 ? -6.375 -5.176 -18.406 1 98.19 87 LEU B C 1
ATOM 2304 O O . LEU B 1 87 ? -6.238 -5.367 -19.625 1 98.19 87 LEU B O 1
ATOM 2308 N N . HIS B 1 88 ? -6.645 -4 -17.906 1 97.69 88 HIS B N 1
ATOM 2309 C CA . HIS B 1 88 ? -6.961 -2.881 -18.781 1 97.69 88 HIS B CA 1
ATOM 2310 C C . HIS B 1 88 ? -5.734 -2.016 -19.047 1 97.69 88 HIS B C 1
ATOM 2312 O O . HIS B 1 88 ? -5.793 -1.057 -19.812 1 97.69 88 HIS B O 1
ATOM 2318 N N . SER B 1 89 ? -4.66 -2.275 -18.328 1 97.5 89 SER B N 1
ATOM 2319 C CA . SER B 1 89 ? -3.393 -1.597 -18.562 1 97.5 89 SER B CA 1
ATOM 2320 C C . SER B 1 89 ? -2.652 -2.207 -19.75 1 97.5 89 SER B C 1
ATOM 2322 O O . SER B 1 89 ? -2.42 -3.418 -19.797 1 97.5 89 SER B O 1
ATOM 2324 N N . PRO B 1 90 ? -2.256 -1.371 -20.75 1 96.5 90 PRO B N 1
ATOM 2325 C CA . PRO B 1 90 ? -1.569 -1.929 -21.922 1 96.5 90 PRO B CA 1
ATOM 2326 C C . PRO B 1 90 ? -0.293 -2.682 -21.547 1 96.5 90 PRO B C 1
ATOM 2328 O O . PRO B 1 90 ? 0.105 -3.611 -22.25 1 96.5 90 PRO B O 1
ATOM 2331 N N . THR B 1 91 ? 0.369 -2.34 -20.469 1 97.31 91 THR B N 1
ATOM 2332 C CA . THR B 1 91 ? 1.622 -2.977 -20.078 1 97.31 91 THR B CA 1
ATOM 2333 C C . THR B 1 91 ? 1.416 -3.877 -18.859 1 97.31 91 THR B C 1
ATOM 2335 O O . THR B 1 91 ? 2.381 -4.383 -18.297 1 97.31 91 THR B O 1
ATOM 2338 N N . HIS B 1 92 ? 0.139 -4.027 -18.406 1 98.75 92 HIS B N 1
ATOM 2339 C CA . HIS B 1 92 ? -0.166 -4.766 -17.172 1 98.75 92 HIS B CA 1
ATOM 2340 C C . HIS B 1 92 ? 0.663 -4.25 -16 1 98.75 92 HIS B C 1
ATOM 2342 O O . HIS B 1 92 ? 1.267 -5.039 -15.273 1 98.75 92 HIS B O 1
ATOM 2348 N N . ALA B 1 93 ? 0.669 -2.914 -15.859 1 98.88 93 ALA B N 1
ATOM 2349 C CA . ALA B 1 93 ? 1.545 -2.23 -14.906 1 98.88 93 ALA B CA 1
ATOM 2350 C C . ALA B 1 93 ? 1.035 -2.389 -13.477 1 98.88 93 ALA B C 1
ATOM 2352 O O . ALA B 1 93 ? -0.173 -2.334 -13.234 1 98.88 93 ALA B O 1
ATOM 2353 N N . ALA B 1 94 ? 1.924 -2.561 -12.562 1 98.94 94 ALA B N 1
ATOM 2354 C CA . ALA B 1 94 ? 1.646 -2.582 -11.133 1 98.94 94 ALA B CA 1
ATOM 2355 C C . ALA B 1 94 ? 2.902 -2.264 -10.32 1 98.94 94 ALA B C 1
ATOM 2357 O O . ALA B 1 94 ? 4.016 -2.332 -10.844 1 98.94 94 ALA B O 1
ATOM 2358 N N . SER B 1 95 ? 2.779 -1.845 -9.164 1 98.94 95 SER B N 1
ATOM 2359 C CA . SER B 1 95 ? 3.846 -1.751 -8.172 1 98.94 95 SER B CA 1
ATOM 2360 C C . SER B 1 95 ? 3.441 -2.412 -6.859 1 98.94 95 SER B C 1
ATOM 2362 O O . SER B 1 95 ? 2.26 -2.438 -6.508 1 98.94 95 SER B O 1
ATOM 2364 N N . ILE B 1 96 ? 4.371 -3.01 -6.207 1 98.94 96 ILE B N 1
ATOM 2365 C CA . ILE B 1 96 ? 4.117 -3.629 -4.91 1 98.94 96 ILE B CA 1
ATOM 2366 C C . ILE B 1 96 ? 5.09 -3.068 -3.873 1 98.94 96 ILE B C 1
ATOM 2368 O O . ILE B 1 96 ? 6.305 -3.096 -4.074 1 98.94 96 ILE B O 1
ATOM 2372 N N . SER B 1 97 ? 4.562 -2.539 -2.818 1 98.81 97 SER B N 1
ATOM 2373 C CA . SER B 1 97 ? 5.363 -2.043 -1.705 1 98.81 97 SER B CA 1
ATOM 2374 C C . SER B 1 97 ? 5.441 -3.068 -0.581 1 98.81 97 SER B C 1
ATOM 2376 O O . SER B 1 97 ? 4.445 -3.721 -0.257 1 98.81 97 SER B O 1
ATOM 2378 N N . ILE B 1 98 ? 6.594 -3.213 -0.065 1 98.62 98 ILE B N 1
ATOM 2379 C CA . ILE B 1 98 ? 6.844 -4.129 1.042 1 98.62 98 ILE B CA 1
ATOM 2380 C C . ILE B 1 98 ? 7.648 -3.42 2.129 1 98.62 98 ILE B C 1
ATOM 2382 O O . ILE B 1 98 ? 8.625 -2.73 1.835 1 98.62 98 ILE B O 1
ATOM 2386 N N . GLY B 1 99 ? 7.168 -3.477 3.328 1 96.88 99 GLY B N 1
ATOM 2387 C CA . GLY B 1 99 ? 7.84 -2.945 4.504 1 96.88 99 GLY B CA 1
ATOM 2388 C C . GLY B 1 99 ? 8.039 -3.979 5.598 1 96.88 99 GLY B C 1
ATOM 2389 O O . GLY B 1 99 ? 7.711 -5.152 5.414 1 96.88 99 GLY B O 1
ATOM 2390 N N . PRO B 1 100 ? 8.578 -3.537 6.711 1 95.5 100 PRO B N 1
ATOM 2391 C CA . PRO B 1 100 ? 8.82 -4.461 7.82 1 95.5 100 PRO B CA 1
ATOM 2392 C C . PRO B 1 100 ? 7.559 -4.777 8.617 1 95.5 100 PRO B C 1
ATOM 2394 O O . PRO B 1 100 ? 6.508 -4.176 8.383 1 95.5 100 PRO B O 1
ATOM 2397 N N . GLU B 1 101 ? 7.652 -5.742 9.539 1 91.5 101 GLU B N 1
ATOM 2398 C CA . GLU B 1 101 ? 6.547 -6.145 10.398 1 91.5 101 GLU B CA 1
ATOM 2399 C C . GLU B 1 101 ? 6.023 -4.961 11.211 1 91.5 101 GLU B C 1
ATOM 2401 O O . GLU B 1 101 ? 4.812 -4.828 11.422 1 91.5 101 GLU B O 1
ATOM 2406 N N . HIS B 1 102 ? 6.938 -4.129 11.664 1 93.5 102 HIS B N 1
ATOM 2407 C CA . HIS B 1 102 ? 6.59 -2.924 12.406 1 93.5 102 HIS B CA 1
ATOM 2408 C C . HIS B 1 102 ? 7.043 -1.671 11.664 1 93.5 102 HIS B C 1
ATOM 2410 O O . HIS B 1 102 ? 8.117 -1.138 11.938 1 93.5 102 HIS B O 1
ATOM 2416 N N . PRO B 1 103 ? 6.25 -1.189 10.82 1 96.06 103 PRO B N 1
ATOM 2417 C CA . PRO B 1 103 ? 6.648 -0.062 9.977 1 96.06 103 PRO B CA 1
ATOM 2418 C C . PRO B 1 103 ? 6.797 1.24 10.758 1 96.06 103 PRO B C 1
ATOM 2420 O O . PRO B 1 103 ? 6.152 1.417 11.797 1 96.06 103 PRO B O 1
ATOM 2423 N N . ALA B 1 104 ? 7.617 2.074 10.297 1 97.31 104 ALA B N 1
ATOM 2424 C CA . ALA B 1 104 ? 7.871 3.428 10.789 1 97.31 104 ALA B CA 1
ATOM 2425 C C . ALA B 1 104 ? 8.594 4.266 9.742 1 97.31 104 ALA B C 1
ATOM 2427 O O . ALA B 1 104 ? 9.156 3.723 8.781 1 97.31 104 ALA B O 1
ATOM 2428 N N . ALA B 1 105 ? 8.578 5.523 9.969 1 97 105 ALA B N 1
ATOM 2429 C CA . ALA B 1 105 ? 9.266 6.418 9.039 1 97 105 ALA B CA 1
ATOM 2430 C C . ALA B 1 105 ? 10.758 6.094 8.977 1 97 105 ALA B C 1
ATOM 2432 O O . ALA B 1 105 ? 11.383 6.238 7.93 1 97 105 ALA B O 1
ATOM 2433 N N . SER B 1 106 ? 11.305 5.59 10.039 1 96.88 106 SER B N 1
ATOM 2434 C CA . SER B 1 106 ? 12.742 5.359 10.141 1 96.88 106 SER B CA 1
ATOM 2435 C C . SER B 1 106 ? 13.117 3.988 9.586 1 96.88 106 SER B C 1
ATOM 2437 O O . SER B 1 106 ? 14.305 3.666 9.469 1 96.88 106 SER B O 1
ATOM 2439 N N . ARG B 1 107 ? 12.164 3.195 9.258 1 97.5 107 ARG B N 1
ATOM 2440 C CA . ARG B 1 107 ? 12.438 1.816 8.867 1 97.5 107 ARG B CA 1
ATOM 2441 C C . ARG B 1 107 ? 12.43 1.665 7.348 1 97.5 107 ARG B C 1
ATOM 2443 O O . ARG B 1 107 ? 11.703 2.375 6.652 1 97.5 107 ARG B O 1
ATOM 2450 N N . ALA B 1 108 ? 13.195 0.676 6.91 1 98.31 108 ALA B N 1
ATOM 2451 C CA . ALA B 1 108 ? 13.352 0.446 5.477 1 98.31 108 ALA B CA 1
ATOM 2452 C C . ALA B 1 108 ? 12.047 -0.03 4.848 1 98.31 108 ALA B C 1
ATOM 2454 O O . ALA B 1 108 ? 11.289 -0.78 5.469 1 98.31 108 ALA B O 1
ATOM 2455 N N . ARG B 1 109 ? 11.812 0.392 3.639 1 98.75 109 ARG B N 1
ATOM 2456 C CA . ARG B 1 109 ? 10.703 -0.054 2.799 1 98.75 109 ARG B CA 1
ATOM 2457 C C . ARG B 1 109 ? 11.078 0.015 1.322 1 98.75 109 ARG B C 1
ATOM 2459 O O . ARG B 1 109 ? 11.977 0.763 0.937 1 98.75 109 ARG B O 1
ATOM 2466 N N . VAL B 1 110 ? 10.375 -0.751 0.52 1 98.88 110 VAL B N 1
ATOM 2467 C CA . VAL B 1 110 ? 10.742 -0.841 -0.89 1 98.88 110 VAL B CA 1
ATOM 2468 C C . VAL B 1 110 ? 9.484 -0.851 -1.751 1 98.88 110 VAL B C 1
ATOM 2470 O O . VAL B 1 110 ? 8.461 -1.422 -1.36 1 98.88 110 VAL B O 1
ATOM 2473 N N . ALA B 1 111 ? 9.539 -0.155 -2.818 1 98.94 111 ALA B N 1
ATOM 2474 C CA . ALA B 1 111 ? 8.562 -0.255 -3.9 1 98.94 111 ALA B CA 1
ATOM 2475 C C . ALA B 1 111 ? 9.148 -0.98 -5.105 1 98.94 111 ALA B C 1
ATOM 2477 O O . ALA B 1 111 ? 10.156 -0.546 -5.668 1 98.94 111 ALA B O 1
ATOM 2478 N N . LEU B 1 112 ? 8.562 -2.059 -5.488 1 98.94 112 LEU B N 1
ATOM 2479 C CA . LEU B 1 112 ? 8.867 -2.76 -6.73 1 98.94 112 LEU B CA 1
ATOM 2480 C C . LEU B 1 112 ? 7.922 -2.322 -7.848 1 98.94 112 LEU B C 1
ATOM 2482 O O . LEU B 1 112 ? 6.703 -2.486 -7.738 1 98.94 112 LEU B O 1
ATOM 2486 N N . ILE B 1 113 ? 8.469 -1.768 -8.883 1 98.94 113 ILE B N 1
ATOM 2487 C CA . ILE B 1 113 ? 7.672 -1.248 -9.992 1 98.94 113 ILE B CA 1
ATOM 2488 C C . ILE B 1 113 ? 7.867 -2.125 -11.227 1 98.94 113 ILE B C 1
ATOM 2490 O O . ILE B 1 113 ? 9 -2.385 -11.641 1 98.94 113 ILE B O 1
ATOM 2494 N N . GLY B 1 114 ? 6.738 -2.645 -11.758 1 98.88 114 GLY B N 1
ATOM 2495 C CA . GLY B 1 114 ? 6.91 -3.535 -12.891 1 98.88 114 GLY B CA 1
ATOM 2496 C C . GLY B 1 114 ? 5.598 -3.912 -13.555 1 98.88 114 GLY B C 1
ATOM 2497 O O . GLY B 1 114 ? 4.727 -3.062 -13.742 1 98.88 114 GLY B O 1
ATOM 2498 N N . ASN B 1 115 ? 5.52 -5.105 -14.094 1 98.81 115 ASN B N 1
ATOM 2499 C CA . ASN B 1 115 ? 4.348 -5.582 -14.82 1 98.81 115 ASN B CA 1
ATOM 2500 C C . ASN B 1 115 ? 3.994 -7.016 -14.43 1 98.81 115 ASN B C 1
ATOM 2502 O O . ASN B 1 115 ? 4.773 -7.691 -13.758 1 98.81 115 ASN B O 1
ATOM 2506 N N . VAL B 1 116 ? 2.807 -7.398 -14.797 1 98.94 116 VAL B N 1
ATOM 2507 C CA . VAL B 1 116 ? 2.277 -8.711 -14.438 1 98.94 116 VAL B CA 1
ATOM 2508 C C . VAL B 1 116 ? 2.072 -9.547 -15.695 1 98.94 116 VAL B C 1
ATOM 2510 O O . VAL B 1 116 ? 1.418 -9.102 -16.641 1 98.94 116 VAL B O 1
ATOM 2513 N N . THR B 1 117 ? 2.67 -10.695 -15.75 1 98.38 117 THR B N 1
ATOM 2514 C CA . THR B 1 117 ? 2.375 -11.719 -16.75 1 98.38 117 THR B CA 1
ATOM 2515 C C . THR B 1 117 ? 1.319 -12.695 -16.219 1 98.38 117 THR B C 1
ATOM 2517 O O . THR B 1 117 ? 1.506 -13.32 -15.18 1 98.38 117 THR B O 1
ATOM 2520 N N . ILE B 1 118 ? 0.231 -12.828 -16.906 1 97.69 118 ILE B N 1
ATOM 2521 C CA . ILE B 1 118 ? -0.884 -13.664 -16.469 1 97.69 118 ILE B CA 1
ATOM 2522 C C . ILE B 1 118 ? -0.883 -14.969 -17.266 1 97.69 118 ILE B C 1
ATOM 2524 O O . ILE B 1 118 ? -0.829 -14.961 -18.5 1 97.69 118 ILE B O 1
ATOM 2528 N N . PHE B 1 119 ? -0.962 -16.078 -16.547 1 96.81 119 PHE B N 1
ATOM 2529 C CA . PHE B 1 119 ? -1.012 -17.391 -17.188 1 96.81 119 PHE B CA 1
ATOM 2530 C C . PHE B 1 119 ? -2.438 -17.938 -17.203 1 96.81 119 PHE B C 1
ATOM 2532 O O . PHE B 1 119 ? -2.832 -18.688 -16.328 1 96.81 119 PHE B O 1
ATOM 2539 N N . THR B 1 120 ? -3.213 -17.594 -18.203 1 90.56 120 THR B N 1
ATOM 2540 C CA . THR B 1 120 ? -4.648 -17.859 -18.266 1 90.56 120 THR B CA 1
ATOM 2541 C C . THR B 1 120 ? -4.922 -19.344 -18.453 1 90.56 120 THR B C 1
ATOM 2543 O O . THR B 1 120 ? -6.031 -19.812 -18.188 1 90.56 120 THR B O 1
ATOM 2546 N N . ASP B 1 121 ? -3.928 -20.094 -18.891 1 86.25 121 ASP B N 1
ATOM 2547 C CA . ASP B 1 121 ? -4.008 -21.547 -18.969 1 86.25 121 ASP B CA 1
ATOM 2548 C C . ASP B 1 121 ? -3.191 -22.203 -17.844 1 86.25 121 ASP B C 1
ATOM 2550 O O . ASP B 1 121 ? -1.991 -21.953 -17.719 1 86.25 121 ASP B O 1
ATOM 2554 N N . LEU B 1 122 ? -3.934 -22.953 -16.984 1 74.81 122 LEU B N 1
ATOM 2555 C CA . LEU B 1 122 ? -3.305 -23.594 -15.836 1 74.81 122 LEU B CA 1
ATOM 2556 C C . LEU B 1 122 ? -2.037 -24.328 -16.25 1 74.81 122 LEU B C 1
ATOM 2558 O O . LEU B 1 122 ? -1.058 -24.359 -15.5 1 74.81 122 LEU B O 1
ATOM 2562 N N . HIS B 1 123 ? -2.023 -24.812 -17.375 1 77.69 123 HIS B N 1
ATOM 2563 C CA . HIS B 1 123 ? -0.906 -25.641 -17.828 1 77.69 123 HIS B CA 1
ATOM 2564 C C . HIS B 1 123 ? 0.201 -24.781 -18.438 1 77.69 123 HIS B C 1
ATOM 2566 O O . HIS B 1 123 ? 1.302 -25.266 -18.703 1 77.69 123 HIS B O 1
ATOM 2572 N N . SER B 1 124 ? -0.051 -23.547 -18.438 1 80.75 124 SER B N 1
ATOM 2573 C CA . SER B 1 124 ? 0.914 -22.688 -19.125 1 80.75 124 SER B CA 1
ATOM 2574 C C . SER B 1 124 ? 1.835 -21.984 -18.141 1 80.75 124 SER B C 1
ATOM 2576 O O . SER B 1 124 ? 2.855 -21.406 -18.516 1 80.75 124 SER B O 1
ATOM 2578 N N . ALA B 1 125 ? 1.547 -22.031 -16.891 1 85.69 125 ALA B N 1
ATOM 2579 C CA . ALA B 1 125 ? 2.432 -21.391 -15.922 1 85.69 125 ALA B CA 1
ATOM 2580 C C . ALA B 1 125 ? 3.734 -22.172 -15.773 1 85.69 125 ALA B C 1
ATOM 2582 O O . ALA B 1 125 ? 3.715 -23.375 -15.469 1 85.69 125 ALA B O 1
ATOM 2583 N N . PRO B 1 126 ? 4.816 -21.516 -16.062 1 90.81 126 PRO B N 1
ATOM 2584 C CA . PRO B 1 126 ? 6.09 -22.203 -15.875 1 90.81 126 PRO B CA 1
ATOM 2585 C C . PRO B 1 126 ? 6.309 -22.672 -14.438 1 90.81 126 PRO B C 1
ATOM 2587 O O . PRO B 1 126 ? 6.004 -21.922 -13.492 1 90.81 126 PRO B O 1
ATOM 2590 N N . GLU B 1 127 ? 6.762 -23.922 -14.289 1 94.12 127 GLU B N 1
ATOM 2591 C CA . GLU B 1 127 ? 7.07 -24.5 -12.984 1 94.12 127 GLU B CA 1
ATOM 2592 C C . GLU B 1 127 ? 5.859 -24.453 -12.055 1 94.12 127 GLU B C 1
ATOM 2594 O O . GLU B 1 127 ? 5.996 -24.172 -10.867 1 94.12 127 GLU B O 1
ATOM 2599 N N . ARG B 1 128 ? 4.754 -24.672 -12.547 1 94.69 128 ARG B N 1
ATOM 2600 C CA . ARG B 1 128 ? 3.484 -24.484 -11.852 1 94.69 128 ARG B CA 1
ATOM 2601 C C . ARG B 1 128 ? 3.482 -25.219 -10.516 1 94.69 128 ARG B C 1
ATOM 2603 O O . ARG B 1 128 ? 3.098 -24.656 -9.492 1 94.69 128 ARG B O 1
ATOM 2610 N N . GLU B 1 129 ? 3.836 -26.516 -10.508 1 95 129 GLU B N 1
ATOM 2611 C CA . GLU B 1 129 ? 3.82 -27.297 -9.273 1 95 129 GLU B CA 1
ATOM 2612 C C . GLU B 1 129 ? 4.73 -26.656 -8.219 1 95 129 GLU B C 1
ATOM 2614 O O . GLU B 1 129 ? 4.359 -26.578 -7.043 1 95 129 GLU B O 1
ATOM 2619 N N . ARG B 1 130 ? 5.867 -26.25 -8.602 1 97.25 130 ARG B N 1
ATOM 2620 C CA . ARG B 1 130 ? 6.828 -25.656 -7.68 1 97.25 130 ARG B CA 1
ATOM 2621 C C . ARG B 1 130 ? 6.305 -24.328 -7.133 1 97.25 130 ARG B C 1
ATOM 2623 O O . ARG B 1 130 ? 6.391 -24.062 -5.934 1 97.25 130 ARG B O 1
ATOM 2630 N N . ILE B 1 131 ? 5.816 -23.469 -8.008 1 96.62 131 ILE B N 1
ATOM 2631 C CA . ILE B 1 131 ? 5.379 -22.156 -7.559 1 96.62 131 ILE B CA 1
ATOM 2632 C C . ILE B 1 131 ? 4.133 -22.297 -6.688 1 96.62 131 ILE B C 1
ATOM 2634 O O . ILE B 1 131 ? 3.932 -21.516 -5.75 1 96.62 131 ILE B O 1
ATOM 2638 N N . GLU B 1 132 ? 3.273 -23.25 -7.012 1 96.94 132 GLU B N 1
ATOM 2639 C CA . GLU B 1 132 ? 2.119 -23.5 -6.156 1 96.94 132 GLU B CA 1
ATOM 2640 C C . GLU B 1 132 ? 2.555 -23.906 -4.75 1 96.94 132 GLU B C 1
ATOM 2642 O O . GLU B 1 132 ? 2.051 -23.375 -3.76 1 96.94 132 GLU B O 1
ATOM 2647 N N . ALA B 1 133 ? 3.428 -24.875 -4.656 1 98.31 133 ALA B N 1
ATOM 2648 C CA . ALA B 1 133 ? 3.932 -25.328 -3.359 1 98.31 133 ALA B CA 1
ATOM 2649 C C . ALA B 1 133 ? 4.57 -24.172 -2.596 1 98.31 133 ALA B C 1
ATOM 2651 O O . ALA B 1 133 ? 4.336 -24 -1.396 1 98.31 133 ALA B O 1
ATOM 2652 N N . CYS B 1 134 ? 5.375 -23.438 -3.244 1 98.12 134 CYS B N 1
ATOM 2653 C CA . CYS B 1 134 ? 6.047 -22.281 -2.656 1 98.12 134 CYS B CA 1
ATOM 2654 C C . CYS B 1 134 ? 5.031 -21.266 -2.135 1 98.12 134 CYS B C 1
ATOM 2656 O O . CYS B 1 134 ? 5.125 -20.812 -0.99 1 98.12 134 CYS B O 1
ATOM 2658 N N . TYR B 1 135 ? 4.07 -20.891 -2.998 1 98.38 135 TYR B N 1
ATOM 2659 C CA . TYR B 1 135 ? 3.045 -19.922 -2.641 1 98.38 135 TYR B CA 1
ATOM 2660 C C . TYR B 1 135 ? 2.236 -20.406 -1.439 1 98.38 135 TYR B C 1
ATOM 2662 O O . TYR B 1 135 ? 2 -19.641 -0.499 1 98.38 135 TYR B O 1
ATOM 2670 N N . VAL B 1 136 ? 1.869 -21.656 -1.401 1 98.44 136 VAL B N 1
ATOM 2671 C CA . VAL B 1 136 ? 1.028 -22.203 -0.342 1 98.44 136 VAL B CA 1
ATOM 2672 C C . VAL B 1 136 ? 1.832 -22.297 0.953 1 98.44 136 VAL B C 1
ATOM 2674 O O . VAL B 1 136 ? 1.288 -22.125 2.045 1 98.44 136 VAL B O 1
ATOM 2677 N N . ALA B 1 137 ? 3.104 -22.594 0.854 1 98.25 137 ALA B N 1
ATOM 2678 C CA . ALA B 1 137 ? 3.949 -22.594 2.045 1 98.25 137 ALA B CA 1
ATOM 2679 C C . ALA B 1 137 ? 3.938 -21.234 2.74 1 98.25 137 ALA B C 1
ATOM 2681 O O . ALA B 1 137 ? 3.975 -21.172 3.971 1 98.25 137 ALA B O 1
ATOM 2682 N N . GLN B 1 138 ? 3.859 -20.219 1.968 1 98 138 GLN B N 1
ATOM 2683 C CA . GLN B 1 138 ? 3.861 -18.859 2.506 1 98 138 GLN B CA 1
ATOM 2684 C C . GLN B 1 138 ? 2.449 -18.422 2.871 1 98 138 GLN B C 1
ATOM 2686 O O . GLN B 1 138 ? 2.266 -17.578 3.758 1 98 138 GLN B O 1
ATOM 2691 N N . HIS B 1 139 ? 1.45 -18.953 2.18 1 98.44 139 HIS B N 1
ATOM 2692 C CA . HIS B 1 139 ? 0.039 -18.656 2.406 1 98.44 139 HIS B CA 1
ATOM 2693 C C . HIS B 1 139 ? -0.776 -19.938 2.535 1 98.44 139 HIS B C 1
ATOM 2695 O O . HIS B 1 139 ? -1.558 -20.281 1.644 1 98.44 139 HIS B O 1
ATOM 2701 N N . PRO B 1 140 ? -0.728 -20.562 3.674 1 98.25 140 PRO B N 1
ATOM 2702 C CA . PRO B 1 140 ? -1.443 -21.828 3.805 1 98.25 140 PRO B CA 1
ATOM 2703 C C . PRO B 1 140 ? -2.951 -21.672 3.617 1 98.25 140 PRO B C 1
ATOM 2705 O O . PRO B 1 140 ? -3.611 -22.594 3.125 1 98.25 140 PRO B O 1
ATOM 2708 N N . ASP B 1 141 ? -3.502 -20.594 3.939 1 97 141 ASP B N 1
ATOM 2709 C CA . ASP B 1 141 ? -4.938 -20.375 3.797 1 97 141 ASP B CA 1
ATOM 2710 C C . ASP B 1 141 ? -5.344 -20.328 2.324 1 97 141 ASP B C 1
ATOM 2712 O O . ASP B 1 141 ? -6.484 -20.641 1.98 1 97 141 ASP B O 1
ATOM 2716 N N . ALA B 1 142 ? -4.48 -20.078 1.473 1 97.38 142 ALA B N 1
ATOM 2717 C CA . ALA B 1 142 ? -4.789 -19.906 0.055 1 97.38 142 ALA B CA 1
ATOM 2718 C C . ALA B 1 142 ? -5.145 -21.234 -0.592 1 97.38 142 ALA B C 1
ATOM 2720 O O . ALA B 1 142 ? -5.668 -21.266 -1.708 1 97.38 142 ALA B O 1
ATOM 2721 N N . ARG B 1 143 ? -4.922 -22.344 0.033 1 96.38 143 ARG B N 1
ATOM 2722 C CA . ARG B 1 143 ? -5.27 -23.656 -0.492 1 96.38 143 ARG B CA 1
ATOM 2723 C C . ARG B 1 143 ? -6.75 -23.734 -0.861 1 96.38 143 ARG B C 1
ATOM 2725 O O . ARG B 1 143 ? -7.141 -24.5 -1.732 1 96.38 143 ARG B O 1
ATOM 2732 N N . HIS B 1 144 ? -7.492 -22.844 -0.298 1 94.38 144 HIS B N 1
ATOM 2733 C CA . HIS B 1 144 ? -8.945 -22.922 -0.445 1 94.38 144 HIS B CA 1
ATOM 2734 C C . HIS B 1 144 ? -9.414 -22.141 -1.671 1 94.38 144 HIS B C 1
ATOM 2736 O O . HIS B 1 144 ? -10.594 -22.188 -2.027 1 94.38 144 HIS B O 1
ATOM 2742 N N . TRP B 1 145 ? -8.508 -21.422 -2.355 1 95.69 145 TRP B N 1
ATOM 2743 C CA . TRP B 1 145 ? -8.969 -20.672 -3.51 1 95.69 145 TRP B CA 1
ATOM 2744 C C . TRP B 1 145 ? -7.941 -20.703 -4.637 1 95.69 145 TRP B C 1
ATOM 2746 O O . TRP B 1 145 ? -7.824 -19.75 -5.406 1 95.69 145 TRP B O 1
ATOM 2756 N N . LEU B 1 146 ? -7.148 -21.766 -4.676 1 95.44 146 LEU B N 1
ATOM 2757 C CA . LEU B 1 146 ? -6.203 -21.984 -5.766 1 95.44 146 LEU B CA 1
ATOM 2758 C C . LEU B 1 146 ? -6.938 -22.266 -7.074 1 95.44 146 LEU B C 1
ATOM 2760 O O . LEU B 1 146 ? -8.086 -22.703 -7.062 1 95.44 146 LEU B O 1
ATOM 2764 N N . PRO B 1 147 ? -6.207 -21.969 -8.18 1 92.5 147 PRO B N 1
ATOM 2765 C CA . PRO B 1 147 ? -6.797 -22.359 -9.461 1 92.5 147 PRO B CA 1
ATOM 2766 C C . PRO B 1 147 ? -7.074 -23.844 -9.555 1 92.5 147 PRO B C 1
ATOM 2768 O O . PRO B 1 147 ? -6.258 -24.656 -9.109 1 92.5 147 PRO B O 1
ATOM 2771 N N . GLY B 1 148 ? -8.211 -24.25 -10.102 1 87.25 148 GLY B N 1
ATOM 2772 C CA . GLY B 1 148 ? -8.57 -25.641 -10.242 1 87.25 148 GLY B CA 1
ATOM 2773 C C . GLY B 1 148 ? -10.062 -25.859 -10.461 1 87.25 148 GLY B C 1
ATOM 2774 O O . GLY B 1 148 ? -10.797 -24.891 -10.711 1 87.25 148 GLY B O 1
ATOM 2775 N N . PRO B 1 149 ? -10.492 -27.031 -10.398 1 85.81 149 PRO B N 1
ATOM 2776 C CA . PRO B 1 149 ? -11.875 -27.375 -10.719 1 85.81 149 PRO B CA 1
ATOM 2777 C C . PRO B 1 149 ? -12.852 -26.984 -9.609 1 85.81 149 PRO B C 1
ATOM 2779 O O . PRO B 1 149 ? -14.055 -26.891 -9.844 1 85.81 149 PRO B O 1
ATOM 2782 N N . HIS B 1 150 ? -12.383 -26.75 -8.414 1 86.31 150 HIS B N 1
ATOM 2783 C CA . HIS B 1 150 ? -13.273 -26.469 -7.293 1 86.31 150 HIS B CA 1
ATOM 2784 C C . HIS B 1 150 ? -13.016 -25.062 -6.734 1 86.31 150 HIS B C 1
ATOM 2786 O O . HIS B 1 150 ? -13.328 -24.797 -5.574 1 86.31 150 HIS B O 1
ATOM 2792 N N . GLU B 1 151 ? -12.422 -24.25 -7.508 1 88.44 151 GLU B N 1
ATOM 2793 C CA . GLU B 1 151 ? -12.125 -22.891 -7.051 1 88.44 151 GLU B CA 1
ATOM 2794 C C . GLU B 1 151 ? -13.398 -22.078 -6.867 1 88.44 151 GLU B C 1
ATOM 2796 O O . GLU B 1 151 ? -14.344 -22.203 -7.652 1 88.44 151 GLU B O 1
ATOM 2801 N N . PRO B 1 152 ? -13.461 -21.234 -5.828 1 91.19 152 PRO B N 1
ATOM 2802 C CA . PRO B 1 152 ? -14.648 -20.391 -5.648 1 91.19 152 PRO B CA 1
ATOM 2803 C C . PRO B 1 152 ? -14.797 -19.344 -6.746 1 91.19 152 PRO B C 1
ATOM 2805 O O . PRO B 1 152 ? -15.914 -18.891 -7.035 1 91.19 152 PRO B O 1
ATOM 2808 N N . HIS B 1 153 ? -13.664 -18.844 -7.293 1 93.06 153 HIS B N 1
ATOM 2809 C CA . HIS B 1 153 ? -13.617 -17.922 -8.422 1 93.06 153 HIS B CA 1
ATOM 2810 C C . HIS B 1 153 ? -12.508 -18.297 -9.398 1 93.06 153 HIS B C 1
ATOM 2812 O O . HIS B 1 153 ? -11.508 -18.906 -9 1 93.06 153 HIS B O 1
ATOM 2818 N N . ILE B 1 154 ? -12.766 -17.891 -10.617 1 94.56 154 ILE B N 1
ATOM 2819 C CA . ILE B 1 154 ? -11.688 -18.047 -11.586 1 94.56 154 ILE B CA 1
ATOM 2820 C C . ILE B 1 154 ? -10.414 -17.406 -11.062 1 94.56 154 ILE B C 1
ATOM 2822 O O . ILE B 1 154 ? -10.445 -16.297 -10.516 1 94.56 154 ILE B O 1
ATOM 2826 N N . ALA B 1 155 ? -9.375 -18.203 -11.102 1 95.5 155 ALA B N 1
ATOM 2827 C CA . ALA B 1 155 ? -8.062 -17.734 -10.68 1 95.5 155 ALA B CA 1
ATOM 2828 C C . ALA B 1 155 ? -6.969 -18.203 -11.633 1 95.5 155 ALA B C 1
ATOM 2830 O O . ALA B 1 155 ? -7.043 -19.312 -12.164 1 95.5 155 ALA B O 1
ATOM 2831 N N . TYR B 1 156 ? -6.02 -17.344 -11.867 1 96.38 156 TYR B N 1
ATOM 2832 C CA . TYR B 1 156 ? -4.848 -17.656 -12.672 1 96.38 156 TYR B CA 1
ATOM 2833 C C . TYR B 1 156 ? -3.564 -17.469 -11.875 1 96.38 156 TYR B C 1
ATOM 2835 O O . TYR B 1 156 ? -3.486 -16.578 -11.016 1 96.38 156 TYR B O 1
ATOM 2843 N N . TRP B 1 157 ? -2.619 -18.359 -12.172 1 97.19 157 TRP B N 1
ATOM 2844 C CA . TRP B 1 157 ? -1.27 -18 -11.742 1 97.19 157 TRP B CA 1
ATOM 2845 C C . TRP B 1 157 ? -0.742 -16.812 -12.547 1 97.19 157 TRP B C 1
ATOM 2847 O O . TRP B 1 157 ? -1.051 -16.672 -13.734 1 97.19 157 TRP B O 1
ATOM 2857 N N . ALA B 1 158 ? 0.039 -16.016 -11.922 1 98.25 158 ALA B N 1
ATOM 2858 C CA . ALA B 1 158 ? 0.673 -14.875 -12.562 1 98.25 158 ALA B CA 1
ATOM 2859 C C . ALA B 1 158 ? 2.043 -14.586 -11.953 1 98.25 158 ALA B C 1
ATOM 2861 O O . ALA B 1 158 ? 2.385 -15.133 -10.898 1 98.25 158 ALA B O 1
ATOM 2862 N N . ARG B 1 159 ? 2.791 -13.828 -12.664 1 98.69 159 ARG B N 1
ATOM 2863 C CA . ARG B 1 159 ? 4.121 -13.43 -12.2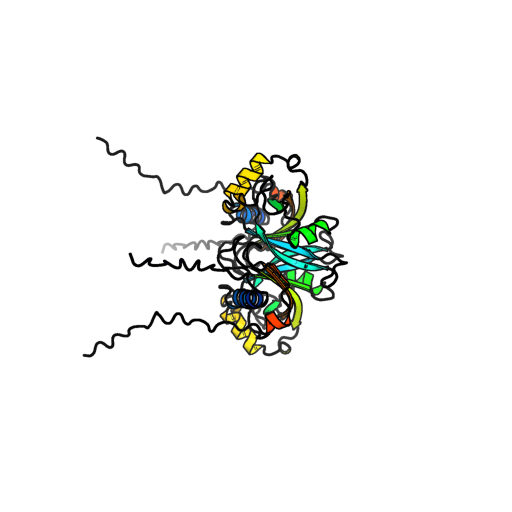19 1 98.69 159 ARG B CA 1
ATOM 2864 C C . ARG B 1 159 ? 4.301 -11.914 -12.312 1 98.69 159 ARG B C 1
ATOM 2866 O O . ARG B 1 159 ? 4.055 -11.32 -13.367 1 98.69 159 ARG B O 1
ATOM 2873 N N . PHE B 1 160 ? 4.617 -11.336 -11.266 1 98.94 160 PHE B N 1
ATOM 2874 C CA . PHE B 1 160 ? 5.02 -9.938 -11.242 1 98.94 160 PHE B CA 1
ATOM 2875 C C . PHE B 1 160 ? 6.523 -9.805 -11.43 1 98.94 160 PHE B C 1
ATOM 2877 O O . PHE B 1 160 ? 7.305 -10.375 -10.664 1 98.94 160 PHE B O 1
ATOM 2884 N N . ASP B 1 161 ? 6.895 -9.031 -12.438 1 98.88 161 ASP B N 1
ATOM 2885 C CA . ASP B 1 161 ? 8.305 -8.797 -12.734 1 98.88 161 ASP B CA 1
ATOM 2886 C C . ASP B 1 161 ? 8.695 -7.352 -12.43 1 98.88 161 ASP B C 1
ATOM 2888 O O . ASP B 1 161 ? 8.297 -6.426 -13.141 1 98.88 161 ASP B O 1
ATOM 2892 N N . PRO B 1 162 ? 9.531 -7.188 -11.297 1 98.81 162 PRO B N 1
ATOM 2893 C CA . PRO B 1 162 ? 10.055 -5.84 -11.078 1 98.81 162 PRO B CA 1
ATOM 2894 C C . PRO B 1 162 ? 10.945 -5.355 -12.219 1 98.81 162 PRO B C 1
ATOM 2896 O O . PRO B 1 162 ? 11.758 -6.117 -12.734 1 98.81 162 PRO B O 1
ATOM 2899 N N . GLN B 1 163 ? 10.75 -4.109 -12.609 1 98.5 163 GLN B N 1
ATOM 2900 C CA . GLN B 1 163 ? 11.594 -3.471 -13.617 1 98.5 163 GLN B CA 1
ATOM 2901 C C . GLN B 1 163 ? 12.391 -2.318 -13.016 1 98.5 163 GLN B C 1
ATOM 2903 O O . GLN B 1 163 ? 13.477 -1.985 -13.5 1 98.5 163 GLN B O 1
ATOM 2908 N N . SER B 1 164 ? 11.867 -1.65 -12.062 1 98.81 164 SER B N 1
ATOM 2909 C CA . SER B 1 164 ? 12.508 -0.617 -11.258 1 98.81 164 SER B CA 1
ATOM 2910 C C . SER B 1 164 ? 12.258 -0.838 -9.766 1 98.81 164 SER B C 1
ATOM 2912 O O . SER B 1 164 ? 11.211 -1.366 -9.383 1 98.81 164 SER B O 1
ATOM 2914 N N . ILE B 1 165 ? 13.273 -0.502 -8.961 1 98.88 165 ILE B N 1
ATOM 2915 C CA . ILE B 1 165 ? 13.203 -0.655 -7.512 1 98.88 165 ILE B CA 1
ATOM 2916 C C . ILE B 1 165 ? 13.477 0.688 -6.836 1 98.88 165 ILE B C 1
ATOM 2918 O O . ILE B 1 165 ? 14.5 1.326 -7.098 1 98.88 165 ILE B O 1
ATOM 2922 N N . TYR B 1 166 ? 12.602 1.176 -6.105 1 98.94 166 TYR B N 1
ATOM 2923 C CA . TYR B 1 166 ? 12.797 2.383 -5.312 1 98.94 166 TYR B CA 1
ATOM 2924 C C . TYR B 1 166 ? 12.844 2.053 -3.824 1 98.94 166 TYR B C 1
ATOM 2926 O O . TYR B 1 166 ? 11.914 1.456 -3.281 1 98.94 166 TYR B O 1
ATOM 2934 N N . PHE B 1 167 ? 13.938 2.406 -3.203 1 98.81 167 PHE B N 1
ATOM 2935 C CA . PHE B 1 167 ? 14.227 1.993 -1.836 1 98.81 167 PHE B CA 1
ATOM 2936 C C . PHE B 1 167 ? 14.336 3.203 -0.915 1 98.81 167 PHE B C 1
ATOM 2938 O O . PHE B 1 167 ? 14.945 4.211 -1.275 1 98.81 167 PHE B O 1
ATOM 2945 N N . VAL B 1 168 ? 13.633 3.117 0.207 1 98.75 168 VAL B N 1
ATOM 2946 C CA . VAL B 1 168 ? 13.773 4.074 1.297 1 98.75 168 VAL B CA 1
ATOM 2947 C C . VAL B 1 168 ? 14.305 3.367 2.543 1 98.75 168 VAL B C 1
ATOM 2949 O O . VAL B 1 168 ? 13.547 2.684 3.24 1 98.75 168 VAL B O 1
ATOM 2952 N N . GLY B 1 169 ? 15.523 3.627 2.842 1 98.19 169 GLY B N 1
ATOM 2953 C CA . GLY B 1 169 ? 16.172 2.912 3.93 1 98.19 169 GLY B CA 1
ATOM 2954 C C . GLY B 1 169 ? 15.852 3.49 5.297 1 98.19 169 GLY B C 1
ATOM 2955 O O . GLY B 1 169 ? 16.188 2.895 6.32 1 98.19 169 GLY B O 1
ATOM 2956 N N . GLY B 1 170 ? 15.172 4.648 5.332 1 96.5 170 GLY B N 1
ATOM 2957 C CA . GLY B 1 170 ? 14.914 5.473 6.504 1 96.5 170 GLY B CA 1
ATOM 2958 C C . GLY B 1 170 ? 15.172 6.949 6.262 1 96.5 170 GLY B C 1
ATOM 2959 O O . GLY B 1 170 ? 14.703 7.512 5.27 1 96.5 170 GLY B O 1
ATOM 2960 N N . PHE B 1 171 ? 15.844 7.523 7.176 1 94.25 171 PHE B N 1
ATOM 2961 C CA . PHE B 1 171 ? 16.156 8.938 7.008 1 94.25 171 PHE B CA 1
ATOM 2962 C C . PHE B 1 171 ? 17.406 9.125 6.156 1 94.25 171 PHE B C 1
ATOM 2964 O O . PHE B 1 171 ? 18.406 8.461 6.375 1 94.25 171 PHE B O 1
ATOM 2971 N N . GLY B 1 172 ? 17.344 10 5.199 1 91.88 172 GLY B N 1
ATOM 2972 C CA . GLY B 1 17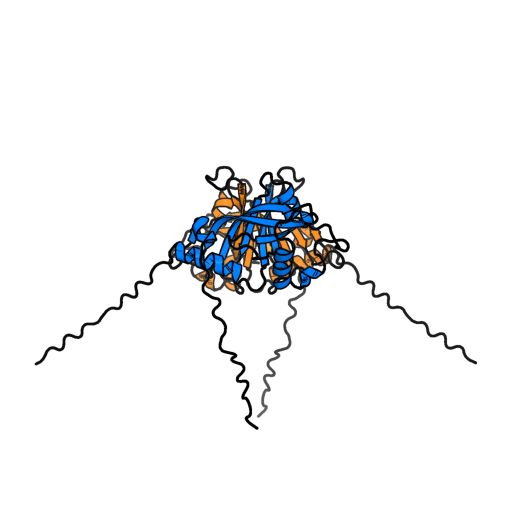2 ? 18.359 10.18 4.184 1 91.88 172 GLY B CA 1
ATOM 2973 C C . GLY B 1 172 ? 19.703 10.602 4.75 1 91.88 172 GLY B C 1
ATOM 2974 O O . GLY B 1 172 ? 20.734 10.492 4.078 1 91.88 172 GLY B O 1
ATOM 2975 N N . SER B 1 173 ? 19.781 11.117 5.973 1 88.12 173 SER B N 1
ATOM 2976 C CA . SER B 1 173 ? 21.031 11.5 6.609 1 88.12 173 SER B CA 1
ATOM 2977 C C . SER B 1 173 ? 21.875 10.281 6.949 1 88.12 173 SER B C 1
ATOM 2979 O O . SER B 1 173 ? 23.109 10.359 7.012 1 88.12 173 SER B O 1
ATOM 2981 N N . SER B 1 174 ? 21.25 9.102 7.043 1 90.94 174 SER B N 1
ATOM 2982 C CA . SER B 1 174 ? 21.969 7.922 7.52 1 90.94 174 SER B CA 1
ATOM 2983 C C . SER B 1 174 ? 21.719 6.723 6.613 1 90.94 174 SER B C 1
ATOM 2985 O O . SER B 1 174 ? 22.438 5.73 6.676 1 90.94 174 SER B O 1
ATOM 2987 N N . HIS B 1 175 ? 20.75 6.844 5.77 1 96.25 175 HIS B N 1
ATOM 2988 C CA . HIS B 1 175 ? 20.344 5.684 4.984 1 96.25 175 HIS B CA 1
ATOM 2989 C C . HIS B 1 175 ? 20.234 6.031 3.502 1 96.25 175 HIS B C 1
ATOM 2991 O O . HIS B 1 175 ? 20.125 7.203 3.141 1 96.25 175 HIS B O 1
ATOM 2997 N N . PHE B 1 176 ? 20.344 4.996 2.705 1 97.81 176 PHE B N 1
ATOM 2998 C CA . PHE B 1 176 ? 20.156 5.156 1.268 1 97.81 176 PHE B CA 1
ATOM 2999 C C . PHE B 1 176 ? 18.688 5.387 0.936 1 97.81 176 PHE B C 1
ATOM 3001 O O . PHE B 1 176 ? 17.812 4.719 1.481 1 97.81 176 PHE B O 1
ATOM 3008 N N . ILE B 1 177 ? 18.375 6.332 0.087 1 98.31 177 ILE B N 1
ATOM 3009 C CA . ILE B 1 177 ? 17.062 6.539 -0.529 1 98.31 177 ILE B CA 1
ATOM 3010 C C . ILE B 1 177 ? 17.219 6.723 -2.035 1 98.31 177 ILE B C 1
ATOM 3012 O O . ILE B 1 177 ? 17.969 7.59 -2.484 1 98.31 177 ILE B O 1
ATOM 3016 N N . GLY B 1 178 ? 16.594 5.859 -2.814 1 98.25 178 GLY B N 1
ATOM 3017 C CA . GLY B 1 178 ? 16.688 6.027 -4.258 1 98.25 178 GLY B CA 1
ATOM 3018 C C . GLY B 1 178 ? 16.453 4.742 -5.023 1 98.25 178 GLY B C 1
ATOM 3019 O O . GLY B 1 178 ? 15.953 3.762 -4.461 1 98.25 178 GLY B O 1
ATOM 3020 N N . TYR B 1 179 ? 16.734 4.824 -6.289 1 98.75 179 TYR B N 1
ATOM 3021 C CA . TYR B 1 179 ? 16.547 3.672 -7.168 1 98.75 179 TYR B CA 1
ATOM 3022 C C . TYR B 1 179 ? 17.719 2.703 -7.051 1 98.75 179 TYR B C 1
ATOM 3024 O O . TYR B 1 179 ? 18.859 3.125 -6.938 1 98.75 179 TYR B O 1
ATOM 3032 N N . ILE B 1 180 ? 17.391 1.48 -7.117 1 98.69 180 ILE B N 1
ATOM 3033 C CA . ILE B 1 180 ? 18.344 0.388 -7.156 1 98.69 180 ILE B CA 1
ATOM 3034 C C . ILE B 1 180 ? 18.406 -0.203 -8.562 1 98.69 180 ILE B C 1
ATOM 3036 O O . ILE B 1 180 ? 17.375 -0.573 -9.125 1 98.69 180 ILE B O 1
ATOM 3040 N N . PRO B 1 181 ? 19.578 -0.313 -9.141 1 98.56 181 PRO B N 1
ATOM 3041 C CA . PRO B 1 181 ? 19.656 -0.984 -10.445 1 98.56 181 PRO B CA 1
ATOM 3042 C C . PRO B 1 181 ? 19.094 -2.4 -10.414 1 98.56 181 PRO B C 1
ATOM 3044 O O . PRO B 1 181 ? 19.359 -3.156 -9.477 1 98.56 181 PRO B O 1
ATOM 3047 N N . LEU B 1 182 ? 18.344 -2.705 -11.453 1 98.56 182 LEU B N 1
ATOM 3048 C CA . LEU B 1 182 ? 17.625 -3.967 -11.508 1 98.56 182 LEU B CA 1
ATOM 3049 C C . LEU B 1 182 ? 18.562 -5.148 -11.328 1 98.56 182 LEU B C 1
ATOM 3051 O O . LEU B 1 182 ? 18.266 -6.074 -10.57 1 98.56 182 LEU B O 1
ATOM 3055 N N . GLU B 1 183 ? 19.688 -5.141 -12 1 98.19 183 GLU B N 1
ATOM 3056 C CA . GLU B 1 183 ? 20.625 -6.254 -11.945 1 98.19 183 GLU B CA 1
ATOM 3057 C C . GLU B 1 183 ? 21.156 -6.453 -10.523 1 98.19 183 GLU B C 1
ATOM 3059 O O . GLU B 1 183 ? 21.391 -7.586 -10.094 1 98.19 183 GLU B O 1
ATOM 3064 N N . MET B 1 184 ? 21.406 -5.332 -9.836 1 98.06 184 MET B N 1
ATOM 3065 C CA . MET B 1 184 ? 21.891 -5.43 -8.453 1 98.06 184 MET B CA 1
ATOM 3066 C C . MET B 1 184 ? 20.812 -6.059 -7.562 1 98.06 184 MET B C 1
ATOM 3068 O O . MET B 1 184 ? 21.141 -6.879 -6.699 1 98.06 184 MET B O 1
ATOM 3072 N N . TYR B 1 185 ? 19.594 -5.719 -7.738 1 98.44 185 TYR B N 1
ATOM 3073 C CA . TYR B 1 185 ? 18.5 -6.312 -6.988 1 98.44 185 TYR B CA 1
ATOM 3074 C C . TYR B 1 185 ? 18.375 -7.805 -7.281 1 98.44 185 TYR B C 1
ATOM 3076 O O . TYR B 1 185 ? 18.234 -8.617 -6.359 1 98.44 185 TYR B O 1
ATOM 3084 N N . GLN B 1 186 ? 18.422 -8.156 -8.523 1 98 186 GLN B N 1
ATOM 3085 C CA . GLN B 1 186 ? 18.234 -9.531 -8.961 1 98 186 GLN B CA 1
ATOM 3086 C C . GLN B 1 186 ? 19.375 -10.43 -8.484 1 98 186 GLN B C 1
ATOM 3088 O O . GLN B 1 186 ? 19.172 -11.609 -8.219 1 98 186 GLN B O 1
ATOM 3093 N N . SER B 1 187 ? 20.547 -9.867 -8.297 1 96.06 187 SER B N 1
ATOM 3094 C CA . SER B 1 187 ? 21.719 -10.68 -7.969 1 96.06 187 SER B CA 1
ATOM 3095 C C . SER B 1 187 ? 22.062 -10.57 -6.488 1 96.06 187 SER B C 1
ATOM 3097 O O . SER B 1 187 ? 23.047 -11.156 -6.035 1 96.06 187 SER B O 1
ATOM 3099 N N . ALA B 1 188 ? 21.281 -9.734 -5.832 1 93.31 188 ALA B N 1
ATOM 3100 C CA . ALA B 1 188 ? 21.594 -9.531 -4.422 1 93.31 188 ALA B CA 1
ATOM 3101 C C . ALA B 1 188 ? 21.609 -10.852 -3.658 1 93.31 188 ALA B C 1
ATOM 3103 O O . ALA B 1 188 ? 20.688 -11.656 -3.797 1 93.31 188 ALA B O 1
ATOM 3104 N N . VAL B 1 189 ? 22.672 -11.117 -2.99 1 76.44 189 VAL B N 1
ATOM 3105 C CA . VAL B 1 189 ? 22.844 -12.359 -2.238 1 76.44 189 VAL B CA 1
ATOM 3106 C C . VAL B 1 189 ? 22.266 -12.203 -0.839 1 76.44 189 VAL B C 1
ATOM 3108 O O . VAL B 1 189 ? 22.562 -11.234 -0.133 1 76.44 189 VAL B O 1
ATOM 3111 N N . LEU B 1 190 ? 21.344 -12.992 -0.508 1 78.62 190 LEU B N 1
ATOM 3112 C CA . LEU B 1 190 ? 20.734 -12.977 0.819 1 78.62 190 LEU B CA 1
ATOM 3113 C C . LEU B 1 190 ? 21.625 -13.711 1.826 1 78.62 190 LEU B C 1
ATOM 3115 O O . LEU B 1 190 ? 22.234 -14.727 1.492 1 78.62 190 LEU B O 1
ATOM 3119 N N . PRO B 1 191 ? 21.953 -12.938 2.867 1 65 191 PRO B N 1
ATOM 3120 C CA . PRO B 1 191 ? 22.734 -13.68 3.857 1 65 191 PRO B CA 1
ATOM 3121 C C . PRO B 1 191 ? 22.094 -15.023 4.223 1 65 191 PRO B C 1
ATOM 3123 O O . PRO B 1 191 ? 20.875 -15.18 4.129 1 65 191 PRO B O 1
ATOM 3126 N N . PRO B 1 192 ? 23.016 -15.984 4.312 1 59.69 192 PRO B N 1
ATOM 3127 C CA . PRO B 1 192 ? 22.438 -17.266 4.723 1 59.69 192 PRO B CA 1
ATOM 3128 C C . PRO B 1 192 ? 21.484 -17.141 5.902 1 59.69 192 PRO B C 1
ATOM 3130 O O . PRO B 1 192 ? 21.625 -16.234 6.727 1 59.69 192 PRO B O 1
ATOM 3133 N N . GLU B 1 193 ? 20.312 -17.562 5.738 1 52.41 193 GLU B N 1
ATOM 3134 C CA . GLU B 1 193 ? 19.375 -17.562 6.859 1 52.41 193 GLU B CA 1
ATOM 3135 C C . GLU B 1 193 ? 20.094 -17.844 8.18 1 52.41 193 GLU B C 1
ATOM 3137 O O . GLU B 1 193 ? 20.891 -18.781 8.273 1 52.41 193 GLU B O 1
ATOM 3142 N N . GLN B 1 194 ? 20.562 -16.922 8.836 1 41.88 194 GLN B N 1
ATOM 3143 C CA . GLN B 1 194 ? 21.078 -17.297 10.148 1 41.88 194 GLN B CA 1
ATOM 3144 C C . GLN B 1 194 ? 20.125 -18.281 10.844 1 41.88 194 GLN B C 1
ATOM 3146 O O . GLN B 1 194 ? 18.953 -17.969 11.055 1 41.88 194 GLN B O 1
ATOM 3151 N N . GLY B 1 195 ? 20.266 -19.484 10.609 1 34.81 195 GLY B N 1
ATOM 3152 C CA . GLY B 1 195 ? 19.594 -20.469 11.453 1 34.81 195 GLY B CA 1
ATOM 3153 C C . GLY B 1 195 ? 19.516 -20.047 12.906 1 34.81 195 GLY B C 1
ATOM 3154 O O . GLY B 1 195 ? 20.484 -19.547 13.469 1 34.81 195 GLY B O 1
ATOM 3155 N N . VAL B 1 196 ? 18.438 -19.484 13.406 1 30.59 196 VAL B N 1
ATOM 3156 C CA . VAL B 1 196 ? 18.359 -19.547 14.867 1 30.59 196 VAL B CA 1
ATOM 3157 C C . VAL B 1 196 ? 18.938 -20.859 15.359 1 30.59 196 VAL B C 1
ATOM 3159 O O . VAL B 1 196 ? 18.359 -21.922 15.133 1 30.59 196 VAL B O 1
ATOM 3162 N N . ALA B 1 197 ? 20.188 -21.109 15.297 1 32.34 197 ALA B N 1
ATOM 3163 C CA . ALA B 1 197 ? 20.969 -22.188 15.906 1 32.34 197 ALA B CA 1
ATOM 3164 C C . ALA B 1 197 ? 20.469 -22.5 17.312 1 32.34 197 ALA B C 1
ATOM 3166 O O . ALA B 1 197 ? 20.906 -23.469 17.922 1 32.34 197 ALA B O 1
ATOM 3167 N N . GLY B 1 198 ? 19.969 -21.5 18.141 1 31.69 198 GLY B N 1
ATOM 3168 C CA . GLY B 1 198 ? 19.938 -21.812 19.562 1 31.69 198 GLY B CA 1
ATOM 3169 C C . GLY B 1 198 ? 19.047 -22.984 19.891 1 31.69 198 GLY B C 1
ATOM 3170 O O . GLY B 1 198 ? 19.016 -23.438 21.047 1 31.69 198 GLY B O 1
ATOM 3171 N N . ARG B 1 199 ? 17.844 -23.062 19.406 1 27.28 199 ARG B N 1
ATOM 3172 C CA . ARG B 1 199 ? 17.141 -24.031 20.234 1 27.28 199 ARG B CA 1
ATOM 3173 C C . ARG B 1 199 ? 17.688 -25.438 20 1 27.28 199 ARG B C 1
ATOM 3175 O O . ARG B 1 199 ? 17.328 -26.109 19.031 1 27.28 199 ARG B O 1
ATOM 3182 N N . ILE B 1 200 ? 18.984 -25.516 19.984 1 29.44 200 ILE B N 1
ATOM 3183 C CA . ILE B 1 200 ? 19.531 -26.844 20.188 1 29.44 200 ILE B CA 1
ATOM 3184 C C . ILE B 1 200 ? 18.703 -27.594 21.219 1 29.44 200 ILE B C 1
ATOM 3186 O O . ILE B 1 200 ? 18.547 -27.125 22.344 1 29.44 200 ILE B O 1
ATOM 3190 N N . LEU B 1 201 ? 17.719 -28.234 20.812 1 26.45 201 LEU B N 1
ATOM 3191 C CA . LEU B 1 201 ? 17.094 -29.234 21.688 1 26.45 201 LEU B CA 1
ATOM 3192 C C . LEU B 1 201 ? 18.156 -30.047 22.422 1 26.45 201 LEU B C 1
ATOM 3194 O O . LEU B 1 201 ? 18.938 -30.766 21.797 1 26.45 201 LEU B O 1
ATOM 3198 N N . VAL B 1 202 ? 18.703 -29.531 23.469 1 29.5 202 VAL B N 1
ATOM 3199 C CA . VAL B 1 202 ? 19.469 -30.266 24.469 1 29.5 202 VAL B CA 1
ATOM 3200 C C . VAL B 1 202 ? 18.766 -31.578 24.797 1 29.5 202 VAL B C 1
ATOM 3202 O O . VAL B 1 202 ? 17.703 -31.578 25.422 1 29.5 202 VAL B O 1
ATOM 3205 N N . SER B 1 203 ? 18.438 -32.344 23.766 1 27.59 203 SER B N 1
ATOM 3206 C CA . SER B 1 203 ? 18.047 -33.688 24.141 1 27.59 203 SER B CA 1
ATOM 3207 C C . SER B 1 203 ? 19.047 -34.312 25.109 1 27.59 203 SER B C 1
ATOM 3209 O O . SER B 1 203 ? 20.219 -34.531 24.766 1 27.59 203 SER B O 1
ATOM 3211 N N . GLN B 1 204 ? 19.062 -33.781 26.344 1 26.5 204 GLN B N 1
ATOM 3212 C CA . GLN B 1 204 ? 19.719 -34.5 27.453 1 26.5 204 GLN B CA 1
ATOM 3213 C C . GLN B 1 204 ? 19.453 -36 27.391 1 26.5 204 GLN B C 1
ATOM 3215 O O . GLN B 1 204 ? 18.312 -36.438 27.531 1 26.5 204 GLN B O 1
ATOM 3220 N N . ALA B 1 205 ? 20.109 -36.688 26.516 1 30.09 205 ALA B N 1
ATOM 3221 C CA . ALA B 1 205 ? 20.25 -38.125 26.672 1 30.09 205 ALA B CA 1
ATOM 3222 C C . ALA B 1 205 ? 20.578 -38.5 28.125 1 30.09 205 ALA B C 1
ATOM 3224 O O . ALA B 1 205 ? 21.656 -38.156 28.609 1 30.09 205 ALA B O 1
ATOM 3225 N N . ASN B 1 206 ? 19.578 -38.312 29 1 26.52 206 ASN B N 1
ATOM 3226 C CA . ASN B 1 206 ? 19.625 -38.969 30.281 1 26.52 206 ASN B CA 1
ATOM 3227 C C . ASN B 1 206 ? 20.219 -40.375 30.156 1 26.52 206 ASN B C 1
ATOM 3229 O O . ASN B 1 206 ? 19.656 -41.219 29.453 1 26.52 206 ASN B O 1
ATOM 3233 N N . ASN B 1 207 ? 21.484 -40.5 29.984 1 26.84 207 ASN B N 1
ATOM 3234 C CA . ASN B 1 207 ? 22.219 -41.719 30.312 1 26.84 207 ASN B CA 1
ATOM 3235 C C . ASN B 1 207 ? 21.672 -42.406 31.562 1 26.84 207 ASN B C 1
ATOM 3237 O O . ASN B 1 207 ? 21.672 -41.812 32.656 1 26.84 207 ASN B O 1
ATOM 3241 N N . LEU B 1 208 ? 20.734 -43.344 31.391 1 21.62 208 LEU B N 1
ATOM 3242 C CA . LEU B 1 208 ? 20.594 -44.469 32.312 1 21.62 208 LEU B CA 1
ATOM 3243 C C . LEU B 1 208 ? 21.891 -45.281 32.375 1 21.62 208 LEU B C 1
ATOM 3245 O O . LEU B 1 208 ? 22.547 -45.469 31.359 1 21.62 208 LEU B O 1
#

InterPro domains:
  IPR012349 FMN-binding split barrel [G3DSA:2.30.110.10] (21-190)
  IPR055343 CREG-like, beta-barrel [PF13883] (19-185)

pLDDT: mean 87.61, std 20.47, range [21.53, 99.0]

Foldseek 3Di:
DDPDPDPPPPPPPPLDAQDLLNQLQVALCLCVVAQQQKWKKKFFADLPDDPGHGHIDIDIAHWFPQDLQSKIKHKAFCVDPLNVRLVRDPQSWMKIKTFHPDDDLQAKIKIFTFHKAWDLDCVRDPPNVRRVVRSCVSVVVCVQAHDDDNHPGHITMMMTDGPKMFMDHHDNVRHDGGIRHSNSNRPRDHPDPPPPVPVPVCPVPPDD/DPPDPDPPPPPPPPLDAQDLLNQLQVALCLQVVAQQQKWKKKFFADLPDDPGHGHIDIDIAHWFPQDLQSKIKHKAFCVDPLNVRLVRDPQSWMKIKTFHPDDDLQAKIKIFTFHKAWDLDCVRDPPNVRRVVRSCVSVVVCVQAHADDNHPGHITMMMTDGPKMFMDHHDNVRHDGGIRHSNSNRPRDHPDPPPPPPVPVCPPPPDD

Solvent-accessible surface area (backbone atoms only — not comparable to full-atom values): 23124 Å² total; per-residue (Å²): 136,85,81,78,81,79,77,80,77,75,75,72,75,68,75,73,70,50,43,67,67,54,48,20,33,50,48,47,43,48,59,72,63,32,89,64,36,58,30,33,32,6,22,39,35,37,73,80,40,92,86,47,48,56,35,25,37,18,38,78,40,71,47,18,84,64,46,82,61,63,32,31,37,33,80,42,32,67,86,38,70,62,39,46,20,26,72,62,32,96,70,19,42,29,8,38,15,42,56,53,98,77,72,51,81,66,43,49,34,31,23,35,29,30,28,52,50,74,26,87,44,81,85,62,36,80,64,44,72,58,45,50,52,47,34,34,70,64,35,64,76,50,70,71,54,41,64,64,96,77,30,84,53,75,41,24,52,26,38,38,42,62,65,42,34,42,37,36,44,29,53,70,93,65,25,39,65,45,73,38,59,52,68,52,41,33,63,40,69,69,72,71,74,73,65,83,63,71,78,57,75,74,70,71,75,74,79,124,134,87,82,78,81,78,79,79,77,75,76,74,75,69,77,73,69,50,42,68,68,54,47,20,31,51,48,49,42,48,60,71,62,32,89,63,35,60,32,32,33,6,22,40,35,36,72,80,39,92,87,48,48,55,35,25,36,19,38,79,41,70,48,17,86,65,46,82,61,64,31,31,38,33,81,41,31,66,87,39,69,63,40,46,18,25,72,60,33,95,68,19,42,29,9,39,14,44,54,53,96,77,72,50,80,64,44,48,36,32,24,34,28,32,30,50,49,75,25,87,44,81,86,62,38,80,62,43,72,60,44,48,53,46,34,34,71,64,35,64,77,48,71,71,52,42,65,64,96,78,32,84,51,75,41,24,52,28,37,37,40,60,65,42,35,42,36,35,43,28,52,71,93,63,25,38,66,45,74,39,59,53,68,53,40,32,63,40,68,71,72,72,74,74,64,82,66,70,80,59,76,74,69,72,74,73,78,125